Protein AF-0000000069262029 (afdb_homodimer)

pLDDT: mean 80.33, std 26.22, range [22.58, 98.62]

Secondary structure (DSSP, 8-state):
---TTHHHHHHHHHHHHHTTGGGS------------------S-HHHHHHHHHHHHHHHHHHHHHH-TT--EEEEETTEEEEE-HHHHHHH-HHHHHHHHHS--SSS-EEEE--SS-HHHHHHHHHHHHH------GGGHHHHHHHHHHTT-HHHHHHHHHHHHHT--TTTHHHHHHHHHHTTTSHHHHTTHHHHHHHHHH-HHHHHHH-/-----HHHHHHHHHHHHHTTGGGS------------------S-HHHHHHHHHHHHHHHHHHHHHH-TT--EEEEETTEEEEE-HHHHHHH-HHHHHHHHHS--SSS-EEEE--SS-HHHHHHHHHHHHH------GGGHHHHHHHHHHTT-HHHHHHHHHHHHHT--TTTHHHHHHHHHHTTTSHHHHTTHHHHHHHHHH-HHHHHHH-

Organism: Polarella glacialis (NCBI:txid89957)

InterPro domains:
  IPR000210 BTB/POZ domain [PF00651] (62-163)
  IPR000210 BTB/POZ domain [PS50097] (70-137)
  IPR000210 BTB/POZ domain [SM00225] (70-167)
  IPR011333 SKP1/BTB/POZ domain superfamily [G3DSA:3.30.710.10] (39-192)
  IPR011333 SKP1/BTB/POZ domain superfamily [SSF54695] (54-164)

Nearest PDB structures (foldseek):
  3htm-assembly1_B  TM=8.170E-01  e=1.207E-08  Homo sapiens
  4j8z-assembly1_A  TM=8.335E-01  e=1.742E-08  Homo sapiens
  8dwv-assembly1_E  TM=7.548E-01  e=6.804E-08  Homo sapiens
  8vpq-assembly1_B  TM=7.158E-01  e=2.154E-07  Homo sapiens
  9dtq-assembly1_B  TM=6.535E-01  e=4.486E-07  Homo sapiens

Foldseek 3Di:
DPPPPPLLVVLVVVLVVLPPPPPDDPPPPDPDDDDDDPPPDCDPPPVVVVVVLVVLLVVLVCCQPVVPPFQAWEDEPHDIGGHHLVLLLVQFVSSVSVCVRQDDPPHHHYHYDPPDHPQLVSQVRSCSRRVDGDHDLVCLLVNLSVCVSRVRLSSNLVSLVVPQVDDDLVCLQVSLVSLVVSCVRPSSVVCNVVSVVVCVVDVSSVVSND/DDDDPPLLVVLVVVLVVLPPPPPDDPPPPDPDDDDDDPPPDCDPPPVVVVVVLVVLLVVLVCCQPVVPPFQAWEDEPHDIGGHHLVLLVVQFVSSVSVCSRQDPPPHHHYHYDPPDHPQLVSQLRSCSRRVDGDHDLVCLLVNLSVCVSRVRLSSNLVSLVVPQVDDDLVCLQVSLVSLVVSCVRPSSVVCNVVSVVVCVVDVSSVVSND

Solvent-accessible surface area (backbone atoms only — not comparable to full-atom values): 23921 Å² total; per-residue (Å²): 133,88,69,76,72,61,65,66,55,56,60,54,51,60,63,57,61,63,63,68,72,68,70,72,83,76,78,81,76,79,77,76,80,79,83,75,91,58,68,60,78,77,59,66,66,61,64,54,46,52,53,26,38,53,50,51,50,52,40,26,47,44,51,67,71,66,48,58,77,46,57,25,34,39,32,24,85,89,42,77,42,74,33,45,58,44,54,44,30,66,46,12,64,53,49,29,51,53,55,65,69,60,62,56,94,84,62,71,40,74,46,74,53,72,98,59,48,51,69,48,51,48,32,52,55,48,26,46,54,54,53,49,87,59,60,47,76,87,47,41,67,62,38,34,54,49,23,57,72,36,49,23,55,71,52,22,26,52,39,50,51,47,56,58,75,64,63,40,53,90,45,34,37,62,54,49,50,52,49,57,75,42,39,84,39,68,47,37,37,68,46,46,64,57,51,53,49,56,30,69,74,29,70,66,38,39,62,46,48,108,135,87,75,83,73,62,62,68,58,54,58,53,49,57,62,57,59,61,62,70,76,62,72,74,80,74,77,80,73,78,78,78,80,77,81,78,90,59,68,61,78,78,60,66,66,62,65,54,47,51,54,24,38,53,50,52,50,52,41,26,47,45,50,67,71,67,48,60,77,48,56,25,34,40,30,23,86,88,41,80,41,74,33,46,58,44,54,43,31,66,44,12,65,52,50,29,50,53,56,64,63,62,62,56,93,84,63,70,40,75,44,75,54,72,98,59,48,48,69,49,51,48,31,52,55,48,24,48,53,54,53,48,86,60,58,48,76,86,46,40,66,62,36,34,53,48,23,56,71,37,50,24,54,72,54,23,28,52,37,49,52,48,55,59,75,65,63,42,53,90,46,34,36,62,54,49,49,52,48,58,74,42,39,85,39,65,48,38,36,69,46,47,64,57,52,52,51,55,30,70,75,29,71,65,38,38,62,45,47,108

Structure (mmCIF, N/CA/C/O backbone):
data_AF-0000000069262029-model_v1
#
loop_
_entity.id
_entity.type
_entity.pdbx_description
1 polymer 'BTB domain-containing protein'
#
loop_
_atom_site.group_PDB
_atom_site.id
_atom_site.type_symbol
_atom_site.label_atom_id
_atom_site.label_alt_id
_atom_site.label_comp_id
_atom_site.label_asym_id
_atom_site.label_entity_id
_atom_site.label_seq_id
_atom_site.pdbx_PDB_ins_code
_atom_site.Cartn_x
_atom_site.Cartn_y
_atom_site.Cartn_z
_atom_site.occupancy
_atom_site.B_iso_or_equiv
_atom_site.auth_seq_id
_atom_site.auth_comp_id
_atom_site.auth_asym_id
_atom_site.auth_atom_id
_atom_site.pdbx_PDB_model_num
ATOM 1 N N . MET A 1 1 ? 3.691 43.406 17.625 1 25.2 1 MET A N 1
ATOM 2 C CA . MET A 1 1 ? 4.715 43.125 16.625 1 25.2 1 MET A CA 1
ATOM 3 C C . MET A 1 1 ? 4.465 41.781 15.969 1 25.2 1 MET A C 1
ATOM 5 O O . MET A 1 1 ? 4.152 40.781 16.656 1 25.2 1 MET A O 1
ATOM 9 N N . SER A 1 2 ? 3.91 41.844 14.734 1 27.97 2 SER A N 1
ATOM 10 C CA . SER A 1 2 ? 3.256 41 13.75 1 27.97 2 SER A CA 1
ATOM 11 C C . SER A 1 2 ? 4.188 39.875 13.273 1 27.97 2 SER A C 1
ATOM 13 O O . SER A 1 2 ? 5.117 40.125 12.5 1 27.97 2 SER A O 1
ATOM 15 N N . LEU A 1 3 ? 4.637 39.031 14.188 1 32.88 3 LEU A N 1
ATOM 16 C CA . LEU A 1 3 ? 5.664 38 14.039 1 32.88 3 LEU A CA 1
ATOM 17 C C . LEU A 1 3 ? 5.246 36.969 13.016 1 32.88 3 LEU A C 1
ATOM 19 O O . LEU A 1 3 ? 5.945 35.969 12.82 1 32.88 3 LEU A O 1
ATOM 23 N N . PRO A 1 4 ? 3.873 36.875 12.742 1 33.34 4 PRO A N 1
ATOM 24 C CA . PRO A 1 4 ? 3.393 35.562 12.289 1 33.34 4 PRO A CA 1
ATOM 25 C C . PRO A 1 4 ? 3.818 35.25 10.859 1 33.34 4 PRO A C 1
ATOM 27 O O . PRO A 1 4 ? 3.688 34.094 10.414 1 33.34 4 PRO A O 1
ATOM 30 N N . ALA A 1 5 ? 4.047 36.312 10.031 1 38.69 5 ALA A N 1
ATOM 31 C CA . ALA A 1 5 ? 4.082 36.188 8.578 1 38.69 5 ALA A CA 1
ATOM 32 C C . ALA A 1 5 ? 5.375 35.531 8.117 1 38.69 5 ALA A C 1
ATOM 34 O O . ALA A 1 5 ? 5.48 35.094 6.973 1 38.69 5 ALA A O 1
ATOM 35 N N . LEU A 1 6 ? 6.457 35.562 8.891 1 36.16 6 LEU A N 1
ATOM 36 C CA . LEU A 1 6 ? 7.801 35.281 8.391 1 36.16 6 LEU A CA 1
ATOM 37 C C . LEU A 1 6 ? 8.008 33.781 8.172 1 36.16 6 LEU A C 1
ATOM 39 O O . LEU A 1 6 ? 8.828 33.375 7.34 1 36.16 6 LEU A O 1
ATOM 43 N N . THR A 1 7 ? 7.227 33.031 8.984 1 34.47 7 THR A N 1
ATOM 44 C CA . THR A 1 7 ? 7.641 31.625 9.062 1 34.47 7 THR A CA 1
ATOM 45 C C . THR A 1 7 ? 7.238 30.859 7.797 1 34.47 7 THR A C 1
ATOM 47 O O . THR A 1 7 ? 7.961 29.969 7.344 1 34.47 7 THR A O 1
ATOM 50 N N . VAL A 1 8 ? 6.141 31.328 7.164 1 35.16 8 VAL A N 1
ATOM 51 C CA . VAL A 1 8 ? 5.691 30.625 5.965 1 35.16 8 VAL A CA 1
ATOM 52 C C . VAL A 1 8 ? 6.645 30.922 4.809 1 35.16 8 VAL A C 1
ATOM 54 O O . VAL A 1 8 ? 6.82 30.094 3.914 1 35.16 8 VAL A O 1
ATOM 57 N N . ALA A 1 9 ? 7.316 32.094 4.758 1 36.22 9 ALA A N 1
ATOM 58 C CA . ALA A 1 9 ? 8.164 32.5 3.65 1 36.22 9 ALA A CA 1
ATOM 59 C C . ALA A 1 9 ? 9.43 31.656 3.561 1 36.22 9 ALA A C 1
ATOM 61 O O . ALA A 1 9 ? 9.891 31.344 2.463 1 36.22 9 ALA A O 1
ATOM 62 N N . ILE A 1 10 ? 9.93 31.25 4.68 1 33.38 10 ILE A N 1
ATOM 63 C CA . ILE A 1 10 ? 11.203 30.547 4.684 1 33.38 10 ILE A CA 1
ATOM 64 C C . ILE A 1 10 ? 11.016 29.141 4.133 1 33.38 10 ILE A C 1
ATOM 66 O O . ILE A 1 10 ? 11.867 28.625 3.406 1 33.38 10 ILE A O 1
ATOM 70 N N . ALA A 1 11 ? 9.859 28.578 4.371 1 33.56 11 ALA A N 1
ATOM 71 C CA . ALA A 1 11 ? 9.641 27.219 3.881 1 33.56 11 ALA A CA 1
ATOM 72 C C . ALA A 1 11 ? 9.547 27.188 2.359 1 33.56 11 ALA A C 1
ATOM 74 O O . ALA A 1 11 ? 10.047 26.266 1.715 1 33.56 11 ALA A O 1
ATOM 75 N N . ARG A 1 12 ? 9.047 28.234 1.741 1 38.66 12 ARG A N 1
ATOM 76 C CA . ARG A 1 12 ? 8.977 28.344 0.287 1 38.66 12 ARG A CA 1
ATOM 77 C C . ARG A 1 12 ? 10.367 28.422 -0.325 1 38.66 12 ARG A C 1
ATOM 79 O O . ARG A 1 12 ? 10.602 27.922 -1.432 1 38.66 12 ARG A O 1
ATOM 86 N N . ALA A 1 13 ? 11.273 29.031 0.354 1 37.62 13 ALA A N 1
ATOM 87 C CA . ALA A 1 13 ? 12.594 29.281 -0.224 1 37.62 13 ALA A CA 1
ATOM 88 C C . ALA A 1 13 ? 13.367 27.969 -0.391 1 37.62 13 ALA A C 1
ATOM 90 O O . ALA A 1 13 ? 14.07 27.781 -1.392 1 37.62 13 ALA A O 1
ATOM 91 N N . HIS A 1 14 ? 13.227 27.109 0.514 1 35.78 14 HIS A N 1
ATOM 92 C CA . HIS A 1 14 ? 14.031 25.891 0.402 1 35.78 14 HIS A CA 1
ATOM 93 C C . HIS A 1 14 ? 13.508 24.984 -0.712 1 35.78 14 HIS A C 1
ATOM 95 O O . HIS A 1 14 ? 14.297 24.375 -1.444 1 35.78 14 HIS A O 1
ATOM 101 N N . ALA A 1 15 ? 12.195 25 -0.905 1 35.94 15 ALA A N 1
ATOM 102 C CA . ALA A 1 15 ? 11.68 24.219 -2.037 1 35.94 15 ALA A CA 1
ATOM 103 C C . ALA A 1 15 ? 12.164 24.812 -3.361 1 35.94 15 ALA A C 1
ATOM 105 O O . ALA A 1 15 ? 12.484 24.062 -4.293 1 35.94 15 ALA A O 1
ATOM 106 N N . ALA A 1 16 ? 12.336 26.109 -3.479 1 35.84 16 ALA A N 1
ATOM 107 C CA . ALA A 1 16 ? 12.766 26.75 -4.719 1 35.84 16 ALA A CA 1
ATOM 108 C C . ALA A 1 16 ? 14.211 26.406 -5.043 1 35.84 16 ALA A C 1
ATOM 110 O O . ALA A 1 16 ? 14.586 26.297 -6.211 1 35.84 16 ALA A O 1
ATOM 111 N N . ALA A 1 17 ? 15.055 26.281 -4.102 1 33.97 17 ALA A N 1
ATOM 112 C CA . ALA A 1 17 ? 16.469 26.125 -4.395 1 33.97 17 ALA A CA 1
ATOM 113 C C . ALA A 1 17 ? 16.766 24.766 -5.027 1 33.97 17 ALA A C 1
ATOM 115 O O . ALA A 1 17 ? 17.688 24.641 -5.832 1 33.97 17 ALA A O 1
ATOM 116 N N . VAL A 1 18 ? 16 23.812 -4.719 1 30.27 18 VAL A N 1
ATOM 117 C CA . VAL A 1 18 ? 16.359 22.484 -5.227 1 30.27 18 VAL A CA 1
ATOM 118 C C . VAL A 1 18 ? 16 22.391 -6.711 1 30.27 18 VAL A C 1
ATOM 120 O O . VAL A 1 18 ? 16.516 21.531 -7.422 1 30.27 18 VAL A O 1
ATOM 123 N N . ARG A 1 19 ? 15.18 23.391 -7.27 1 33.03 19 ARG A N 1
ATOM 124 C CA . ARG A 1 19 ? 14.781 23.266 -8.672 1 33.03 19 ARG A CA 1
ATOM 125 C C . ARG A 1 19 ? 15.992 23.359 -9.594 1 33.03 19 ARG A C 1
ATOM 127 O O . ARG A 1 19 ? 15.945 22.875 -10.734 1 33.03 19 ARG A O 1
ATOM 134 N N . ARG A 1 20 ? 17.016 24.234 -9.305 1 30.47 20 ARG A N 1
ATOM 135 C CA . ARG A 1 20 ? 17.922 24.594 -10.398 1 30.47 20 ARG A CA 1
ATOM 136 C C . ARG A 1 20 ? 18.719 23.391 -10.883 1 30.47 20 ARG A C 1
ATOM 138 O O . ARG A 1 20 ? 19.125 23.344 -12.047 1 30.47 20 ARG A O 1
ATOM 145 N N . GLU A 1 21 ? 19.25 22.625 -9.953 1 29.17 21 GLU A N 1
ATOM 146 C CA . GLU A 1 21 ? 20.391 21.859 -10.445 1 29.17 21 GLU A CA 1
ATOM 147 C C . GLU A 1 21 ? 19.922 20.641 -11.258 1 29.17 21 GLU A C 1
ATOM 149 O O . GLU A 1 21 ? 20.734 20 -11.93 1 29.17 21 GLU A O 1
ATOM 154 N N . CYS A 1 22 ? 18.703 20.141 -11.055 1 29.89 22 CYS A N 1
ATOM 155 C CA . CYS A 1 22 ? 18.5 18.781 -11.539 1 29.89 22 CYS A CA 1
ATOM 156 C C . CYS A 1 22 ? 18.234 18.781 -13.039 1 29.89 22 CYS A C 1
ATOM 158 O O . CYS A 1 22 ? 17.5 17.922 -13.539 1 29.89 22 CYS A O 1
ATOM 160 N N . GLU A 1 23 ? 18.625 19.812 -13.883 1 26.53 23 GLU A N 1
ATOM 161 C CA . GLU A 1 23 ? 18.203 19.797 -15.281 1 26.53 23 GLU A CA 1
ATOM 162 C C . GLU A 1 23 ? 18.641 18.516 -15.984 1 26.53 23 GLU A C 1
ATOM 164 O O . GLU A 1 23 ? 18.094 18.141 -17.016 1 26.53 23 GLU A O 1
ATOM 169 N N . ALA A 1 24 ? 19.875 18.031 -15.695 1 25.52 24 ALA A N 1
ATOM 170 C CA . ALA A 1 24 ? 20.531 17.438 -16.859 1 25.52 24 ALA A CA 1
ATOM 171 C C . ALA A 1 24 ? 19.938 16.078 -17.172 1 25.52 24 ALA A C 1
ATOM 173 O O . ALA A 1 24 ? 19.672 15.758 -18.344 1 25.52 24 ALA A O 1
ATOM 174 N N . THR A 1 25 ? 20.141 14.891 -16.406 1 25.27 25 THR A N 1
ATOM 175 C CA . THR A 1 25 ? 20.531 13.617 -17.016 1 25.27 25 THR A CA 1
ATOM 176 C C . THR A 1 25 ? 19.312 12.742 -17.266 1 25.27 25 THR A C 1
ATOM 178 O O . THR A 1 25 ? 18.906 11.969 -16.375 1 25.27 25 THR A O 1
ATOM 181 N N . GLN A 1 26 ? 18.094 13.219 -17.531 1 23.92 26 GLN A N 1
ATOM 182 C CA . GLN A 1 26 ? 17 12.258 -17.531 1 23.92 26 GLN A CA 1
ATOM 183 C C . GLN A 1 26 ? 17.078 11.32 -18.719 1 23.92 26 GLN A C 1
ATOM 185 O O . GLN A 1 26 ? 16.953 11.758 -19.875 1 23.92 26 GLN A O 1
ATOM 190 N N . ARG A 1 27 ? 18 10.219 -18.672 1 25.61 27 ARG A N 1
ATOM 191 C CA . ARG A 1 27 ? 18.062 9.242 -19.75 1 25.61 27 ARG A CA 1
ATOM 192 C C . ARG A 1 27 ? 16.688 8.625 -20.016 1 25.61 27 ARG A C 1
ATOM 194 O O . ARG A 1 27 ? 15.914 8.422 -19.078 1 25.61 27 ARG A O 1
ATOM 201 N N . ASN A 1 28 ? 16.125 8.758 -21.188 1 22.81 28 ASN A N 1
ATOM 202 C CA . ASN A 1 28 ? 14.93 8.305 -21.906 1 22.81 28 ASN A CA 1
ATOM 203 C C . ASN A 1 28 ? 14.781 6.789 -21.844 1 22.81 28 ASN A C 1
ATOM 205 O O . ASN A 1 28 ? 15.516 6.066 -22.516 1 22.81 28 ASN A O 1
ATOM 209 N N . SER A 1 29 ? 14.836 6.152 -20.672 1 23.08 29 SER A N 1
ATOM 210 C CA . SER A 1 29 ? 14.703 4.703 -20.797 1 23.08 29 SER A CA 1
ATOM 211 C C . SER A 1 29 ? 13.461 4.328 -21.594 1 23.08 29 SER A C 1
ATOM 213 O O . SER A 1 29 ? 12.438 5.004 -21.516 1 23.08 29 SER A O 1
ATOM 215 N N . SER A 1 30 ? 13.672 3.629 -22.672 1 24.28 30 SER A N 1
ATOM 216 C CA . SER A 1 30 ? 12.82 2.992 -23.672 1 24.28 30 SER A CA 1
ATOM 217 C C . SER A 1 30 ? 11.75 2.125 -23.016 1 24.28 30 SER A C 1
ATOM 219 O O . SER A 1 30 ? 12.055 1.292 -22.156 1 24.28 30 SER A O 1
ATOM 221 N N . ARG A 1 31 ? 10.578 2.633 -22.984 1 27.53 31 ARG A N 1
ATOM 222 C CA . ARG A 1 31 ? 9.352 2.059 -22.453 1 27.53 31 ARG A CA 1
ATOM 223 C C . ARG A 1 31 ? 9.047 0.71 -23.094 1 27.53 31 ARG A C 1
ATOM 225 O O . ARG A 1 31 ? 8.82 0.631 -24.312 1 27.53 31 ARG A O 1
ATOM 232 N N . ALA A 1 32 ? 9.578 -0.363 -22.547 1 30.3 32 ALA A N 1
ATOM 233 C CA . ALA A 1 32 ? 9.18 -1.693 -22.984 1 30.3 32 ALA A CA 1
ATOM 234 C C . ALA A 1 32 ? 7.66 -1.822 -23.047 1 30.3 32 ALA A C 1
ATOM 236 O O . ALA A 1 32 ? 6.953 -1.246 -22.203 1 30.3 32 ALA A O 1
ATOM 237 N N . SER A 1 33 ? 7.012 -2.17 -24.156 1 27.55 33 SER A N 1
ATOM 238 C CA . SER A 1 33 ? 5.664 -2.439 -24.641 1 27.55 33 SER A CA 1
ATOM 239 C C . SER A 1 33 ? 4.973 -3.498 -23.781 1 27.55 33 SER A C 1
ATOM 241 O O . SER A 1 33 ? 5.48 -4.609 -23.625 1 27.55 33 SER A O 1
ATOM 243 N N . PHE A 1 34 ? 4.434 -3.107 -22.703 1 30.12 34 PHE A N 1
ATOM 244 C CA . PHE A 1 34 ? 3.779 -4.066 -21.828 1 30.12 34 PHE A CA 1
ATOM 245 C C . PHE A 1 34 ? 2.674 -4.812 -22.562 1 30.12 34 PHE A C 1
ATOM 247 O O . PHE A 1 34 ? 1.799 -4.191 -23.172 1 30.12 34 PHE A O 1
ATOM 254 N N . PRO A 1 35 ? 2.857 -6.094 -22.688 1 31.98 35 PRO A N 1
ATOM 255 C CA . PRO A 1 35 ? 2.068 -7.078 -23.438 1 31.98 35 PRO A CA 1
ATOM 256 C C . PRO A 1 35 ? 0.593 -7.074 -23.047 1 31.98 35 PRO A C 1
ATOM 258 O O . PRO A 1 35 ? 0.222 -6.473 -22.031 1 31.98 35 PRO A O 1
ATOM 261 N N . ALA A 1 36 ? -0.251 -8.312 -23.453 1 34.38 36 ALA A N 1
ATOM 262 C CA . ALA A 1 36 ? -1.586 -8.734 -23.875 1 34.38 36 ALA A CA 1
ATOM 263 C C . ALA A 1 36 ? -2.523 -8.852 -22.672 1 34.38 36 ALA A C 1
ATOM 265 O O . ALA A 1 36 ? -2.076 -9.086 -21.547 1 34.38 36 ALA A O 1
ATOM 266 N N . PRO A 1 37 ? -3.781 -8.555 -22.828 1 33.09 37 PRO A N 1
ATOM 267 C CA . PRO A 1 37 ? -4.871 -8.492 -21.859 1 33.09 37 PRO A CA 1
ATOM 268 C C . PRO A 1 37 ? -5.105 -9.82 -21.141 1 33.09 37 PRO A C 1
ATOM 270 O O . PRO A 1 37 ? -5.387 -10.836 -21.797 1 33.09 37 PRO A O 1
ATOM 273 N N . ARG A 1 38 ? -4.312 -10.109 -20.156 1 36.22 38 ARG A N 1
ATOM 274 C CA . ARG A 1 38 ? -4.391 -11.336 -19.359 1 36.22 38 ARG A CA 1
ATOM 275 C C . ARG A 1 38 ? -5.766 -11.484 -18.719 1 36.22 38 ARG A C 1
ATOM 277 O O . ARG A 1 38 ? -6.355 -10.508 -18.266 1 36.22 38 ARG A O 1
ATOM 284 N N . VAL A 1 39 ? -6.5 -12.406 -19.109 1 32.66 39 VAL A N 1
ATOM 285 C CA . VAL A 1 39 ? -7.836 -12.805 -18.688 1 32.66 39 VAL A CA 1
ATOM 286 C C . VAL A 1 39 ? -7.832 -13.086 -17.188 1 32.66 39 VAL A C 1
ATOM 288 O O . VAL A 1 39 ? -7.02 -13.875 -16.688 1 32.66 39 VAL A O 1
ATOM 291 N N . TYR A 1 40 ? -7.941 -12.055 -16.422 1 36.59 40 TYR A N 1
ATOM 292 C CA . TYR A 1 40 ? -7.93 -12.039 -14.961 1 36.59 40 TYR A CA 1
ATOM 293 C C . TYR A 1 40 ? -9.164 -12.727 -14.391 1 36.59 40 TYR A C 1
ATOM 295 O O . TYR A 1 40 ? -10.258 -12.617 -14.961 1 36.59 40 TYR A O 1
ATOM 303 N N . VAL A 1 41 ? -9.094 -13.828 -13.961 1 37.31 41 VAL A N 1
ATOM 304 C CA . VAL A 1 41 ? -10.102 -14.672 -13.344 1 37.31 41 VAL A CA 1
ATOM 305 C C . VAL A 1 41 ? -10.859 -13.883 -12.281 1 37.31 41 VAL A C 1
ATOM 307 O O . VAL A 1 41 ? -10.266 -13.07 -11.562 1 37.31 41 VAL A O 1
ATOM 310 N N . ASP A 1 42 ? -12.273 -13.773 -12.336 1 38.25 42 ASP A N 1
ATOM 311 C CA . ASP A 1 42 ? -13.305 -12.898 -11.781 1 38.25 42 ASP A CA 1
ATOM 312 C C . ASP A 1 42 ? -13.664 -13.305 -10.352 1 38.25 42 ASP A C 1
ATOM 314 O O . ASP A 1 42 ? -14.344 -14.312 -10.141 1 38.25 42 ASP A O 1
ATOM 318 N N . GLU A 1 43 ? -13.086 -13.898 -9.414 1 47.38 43 GLU A N 1
ATOM 319 C CA . GLU A 1 43 ? -13.695 -13.836 -8.086 1 47.38 43 GLU A CA 1
ATOM 320 C C . GLU A 1 43 ? -14.445 -12.523 -7.887 1 47.38 43 GLU A C 1
ATOM 322 O O . GLU A 1 43 ? -14.109 -11.508 -8.492 1 47.38 43 GLU A O 1
ATOM 327 N N . PRO A 1 44 ? -15.664 -12.75 -7.141 1 52.66 44 PRO A N 1
ATOM 328 C CA . PRO A 1 44 ? -16.359 -11.461 -7.055 1 52.66 44 PRO A CA 1
ATOM 329 C C . PRO A 1 44 ? -15.422 -10.32 -6.656 1 52.66 44 PRO A C 1
ATOM 331 O O . PRO A 1 44 ? -14.641 -10.453 -5.715 1 52.66 44 PRO A O 1
ATOM 334 N N . ALA A 1 45 ? -15.289 -9.523 -7.559 1 64.69 45 ALA A N 1
ATOM 335 C CA . ALA A 1 45 ? -14.43 -8.352 -7.625 1 64.69 45 ALA A CA 1
ATOM 336 C C . ALA A 1 45 ? -14.383 -7.625 -6.281 1 64.69 45 ALA A C 1
ATOM 338 O O . ALA A 1 45 ? -13.328 -7.145 -5.863 1 64.69 45 ALA A O 1
ATOM 339 N N . SER A 1 46 ? -15.555 -8.031 -5.504 1 71.31 46 SER A N 1
ATOM 340 C CA . SER A 1 46 ? -15.641 -7.234 -4.281 1 71.31 46 SER A CA 1
ATOM 341 C C . SER A 1 46 ? -14.805 -7.848 -3.164 1 71.31 46 SER A C 1
ATOM 343 O O . SER A 1 46 ? -14.102 -7.137 -2.439 1 71.31 46 SER A O 1
ATOM 345 N N . LYS A 1 47 ? -14.977 -9.117 -2.92 1 76.44 47 LYS A N 1
ATOM 346 C CA . LYS A 1 47 ? -14.219 -9.805 -1.877 1 76.44 47 LYS A CA 1
ATOM 347 C C . LYS A 1 47 ? -12.719 -9.742 -2.156 1 76.44 47 LYS A C 1
ATOM 349 O O . LYS A 1 47 ? -11.914 -9.547 -1.242 1 76.44 47 LYS A O 1
ATOM 354 N N . LYS A 1 48 ? -12.398 -9.859 -3.352 1 85.81 48 LYS A N 1
ATOM 355 C CA . LYS A 1 48 ? -11 -9.789 -3.768 1 85.81 48 LYS A CA 1
ATOM 356 C C . LYS A 1 48 ? -10.414 -8.406 -3.5 1 85.81 48 LYS A C 1
ATOM 358 O O . LYS A 1 48 ? -9.281 -8.281 -3.033 1 85.81 48 LYS A O 1
ATOM 363 N N . ARG A 1 49 ? -11.227 -7.484 -3.631 1 88.38 49 ARG A N 1
ATOM 364 C CA . ARG A 1 49 ? -10.781 -6.113 -3.418 1 88.38 49 ARG A CA 1
ATOM 365 C C . ARG A 1 49 ? -10.57 -5.832 -1.934 1 88.38 49 ARG A C 1
ATOM 367 O O . ARG A 1 49 ? -9.633 -5.117 -1.56 1 88.38 49 ARG A O 1
ATOM 374 N N . LYS A 1 50 ? -11.422 -6.43 -1.121 1 90.56 50 LYS A N 1
ATOM 375 C CA . LYS A 1 50 ? -11.289 -6.238 0.321 1 90.56 50 LYS A CA 1
ATOM 376 C C . LYS A 1 50 ? -10.031 -6.914 0.853 1 90.56 50 LYS A C 1
ATOM 378 O O . LYS A 1 50 ? -9.32 -6.344 1.684 1 90.56 50 LYS A O 1
ATOM 383 N N . LYS A 1 51 ? -9.781 -8.062 0.372 1 92.19 51 LYS A N 1
ATOM 384 C CA . LYS A 1 51 ? -8.578 -8.789 0.775 1 92.19 51 LYS A CA 1
ATOM 385 C C . LYS A 1 51 ? -7.316 -8.039 0.346 1 92.19 51 LYS A C 1
ATOM 387 O O . LYS A 1 51 ? -6.359 -7.93 1.115 1 92.19 51 LYS A O 1
ATOM 392 N N . GLN A 1 52 ? -7.398 -7.551 -0.843 1 94.94 52 GLN A N 1
ATOM 393 C CA . GLN A 1 52 ? -6.27 -6.785 -1.369 1 94.94 52 GLN A CA 1
ATOM 394 C C . GLN A 1 52 ? -6.008 -5.539 -0.527 1 94.94 52 GLN A C 1
ATOM 396 O O . GLN A 1 52 ? -4.859 -5.238 -0.197 1 94.94 52 GLN A O 1
ATOM 401 N N . ALA A 1 53 ? -7.066 -4.844 -0.211 1 94.88 53 ALA A N 1
ATOM 402 C CA . ALA A 1 53 ? -6.941 -3.625 0.586 1 94.88 53 ALA A CA 1
ATOM 403 C C . ALA A 1 53 ? -6.324 -3.924 1.949 1 94.88 53 ALA A C 1
ATOM 405 O O . ALA A 1 53 ? -5.445 -3.191 2.412 1 94.88 53 ALA A O 1
ATOM 406 N N . SER A 1 54 ? -6.781 -4.973 2.555 1 95.88 54 SER A N 1
ATOM 407 C CA . SER A 1 54 ? -6.254 -5.367 3.855 1 95.88 54 SER A CA 1
ATOM 408 C C . SER A 1 54 ? -4.777 -5.734 3.766 1 95.88 54 SER A C 1
ATOM 410 O O . SER A 1 54 ? -3.994 -5.402 4.656 1 95.88 54 SER A O 1
ATOM 412 N N . LEU A 1 55 ? -4.43 -6.387 2.742 1 96.75 55 LEU A N 1
ATOM 413 C CA . LEU A 1 55 ? -3.043 -6.793 2.531 1 96.75 55 LEU A CA 1
ATOM 414 C C . LEU A 1 55 ? -2.135 -5.578 2.383 1 96.75 55 LEU A C 1
ATOM 416 O O . LEU A 1 55 ? -1.081 -5.504 3.02 1 96.75 55 LEU A O 1
ATOM 420 N N . LEU A 1 56 ? -2.547 -4.691 1.574 1 97.44 56 LEU A N 1
ATOM 421 C CA . LEU A 1 56 ? -1.742 -3.5 1.331 1 97.44 56 LEU A CA 1
ATOM 422 C C . LEU A 1 56 ? -1.606 -2.666 2.602 1 97.44 56 LEU A C 1
ATOM 424 O O . LEU A 1 56 ? -0.545 -2.096 2.863 1 97.44 56 LEU A O 1
ATOM 428 N N . GLU A 1 57 ? -2.648 -2.572 3.32 1 97.19 57 GLU A N 1
ATOM 429 C CA . GLU A 1 57 ? -2.607 -1.858 4.594 1 97.19 57 GLU A CA 1
ATOM 430 C C . GLU A 1 57 ? -1.604 -2.494 5.551 1 97.19 57 GLU A C 1
ATOM 432 O O . GLU A 1 57 ? -0.818 -1.792 6.191 1 97.19 57 GLU A O 1
ATOM 437 N N . GLU A 1 58 ? -1.671 -3.766 5.605 1 97.12 58 GLU A N 1
ATOM 438 C CA . GLU A 1 58 ? -0.765 -4.5 6.484 1 97.12 58 GLU A CA 1
ATOM 439 C C . GLU A 1 58 ? 0.692 -4.266 6.094 1 97.12 58 GLU A C 1
ATOM 441 O O . GLU A 1 58 ? 1.542 -4.039 6.957 1 97.12 58 GLU A O 1
ATOM 446 N N . ARG A 1 59 ? 0.946 -4.277 4.906 1 96.75 59 ARG A N 1
ATOM 447 C CA . ARG A 1 59 ? 2.309 -4.098 4.422 1 96.75 59 ARG A CA 1
ATOM 448 C C . ARG A 1 59 ? 2.795 -2.674 4.664 1 96.75 59 ARG A C 1
ATOM 450 O O . ARG A 1 59 ? 3.949 -2.463 5.043 1 96.75 59 ARG A O 1
ATOM 457 N N . ALA A 1 60 ? 1.927 -1.774 4.391 1 97.38 60 ALA A N 1
ATOM 458 C CA . ALA A 1 60 ? 2.26 -0.374 4.637 1 97.38 60 ALA A CA 1
ATOM 459 C C . ALA A 1 60 ? 2.615 -0.145 6.102 1 97.38 60 ALA A C 1
ATOM 461 O O . ALA A 1 60 ? 3.6 0.53 6.41 1 97.38 60 ALA A O 1
ATOM 462 N N . GLN A 1 61 ? 1.821 -0.729 6.941 1 96.94 61 GLN A N 1
ATOM 463 C CA . GLN A 1 61 ? 2.078 -0.626 8.375 1 96.94 61 GLN A CA 1
ATOM 464 C C . GLN A 1 61 ? 3.404 -1.283 8.742 1 96.94 61 GLN A C 1
ATOM 466 O O . GLN A 1 61 ? 4.156 -0.757 9.562 1 96.94 61 GLN A O 1
ATOM 471 N N . HIS A 1 62 ? 3.594 -2.352 8.109 1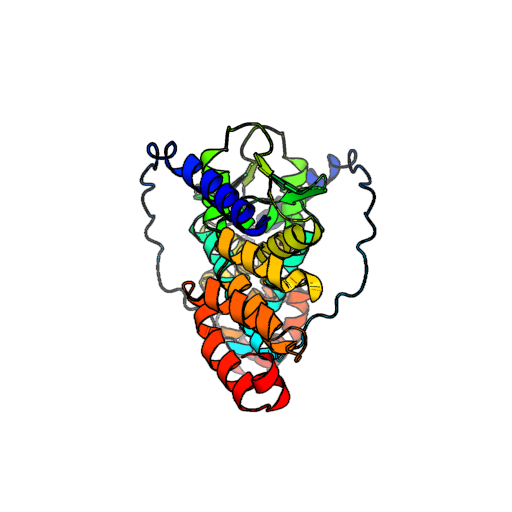 96.75 62 HIS A N 1
ATOM 472 C CA . HIS A 1 62 ? 4.832 -3.078 8.367 1 96.75 62 HIS A CA 1
ATOM 473 C C . HIS A 1 62 ? 6.051 -2.24 7.992 1 96.75 62 HIS A C 1
ATOM 475 O O . HIS A 1 62 ? 7.008 -2.148 8.766 1 96.75 62 HIS A O 1
ATOM 481 N N . LEU A 1 63 ? 6.008 -1.638 6.891 1 97.5 63 LEU A N 1
ATOM 482 C CA . LEU A 1 63 ? 7.113 -0.803 6.438 1 97.5 63 LEU A CA 1
ATOM 483 C C . LEU A 1 63 ? 7.363 0.343 7.41 1 97.5 63 LEU A C 1
ATOM 485 O O . LEU A 1 63 ? 8.516 0.655 7.727 1 97.5 63 LEU A O 1
ATOM 489 N N . TRP A 1 64 ? 6.312 0.938 7.859 1 97.69 64 TRP A N 1
ATOM 490 C CA . TRP A 1 64 ? 6.426 2.084 8.758 1 97.69 64 TRP A CA 1
ATOM 491 C C . TRP A 1 64 ? 6.941 1.656 10.125 1 97.69 64 TRP A C 1
ATOM 493 O O . TRP A 1 64 ? 7.773 2.342 10.719 1 97.69 64 TRP A O 1
ATOM 503 N N . GLU A 1 65 ? 6.508 0.534 10.555 1 97.06 65 GLU A N 1
ATOM 504 C CA . GLU A 1 65 ? 6.793 0.12 11.93 1 97.06 65 GLU A CA 1
ATOM 505 C C . GLU A 1 65 ? 8.156 -0.557 12.023 1 97.06 65 GLU A C 1
ATOM 507 O O . GLU A 1 65 ? 8.922 -0.289 12.953 1 97.06 65 GLU A O 1
ATOM 512 N N . LYS A 1 66 ? 8.461 -1.403 11.047 1 95.62 66 LYS A N 1
ATOM 513 C CA . LYS A 1 66 ? 9.672 -2.211 11.156 1 95.62 66 LYS A CA 1
ATOM 514 C C . LYS A 1 66 ? 10.875 -1.466 10.594 1 95.62 66 LYS A C 1
ATOM 516 O O . LYS A 1 66 ? 12.008 -1.689 11.039 1 95.62 66 LYS A O 1
ATOM 521 N N . ARG A 1 67 ? 10.664 -0.592 9.625 1 95.5 67 ARG A N 1
ATOM 522 C CA . ARG A 1 67 ? 11.695 0.276 9.07 1 95.5 67 ARG A CA 1
ATOM 523 C C . ARG A 1 67 ? 12.867 -0.541 8.539 1 95.5 67 ARG A C 1
ATOM 525 O O . ARG A 1 67 ? 14.023 -0.185 8.758 1 95.5 67 ARG A O 1
ATOM 532 N N . GLU A 1 68 ? 12.562 -1.692 7.988 1 94.25 68 GLU A N 1
ATOM 533 C CA . GLU A 1 68 ? 13.617 -2.508 7.387 1 94.25 68 GLU A CA 1
ATOM 534 C C . GLU A 1 68 ? 14.047 -1.945 6.031 1 94.25 68 GLU A C 1
ATOM 536 O O . GLU A 1 68 ? 13.203 -1.506 5.242 1 94.25 68 GLU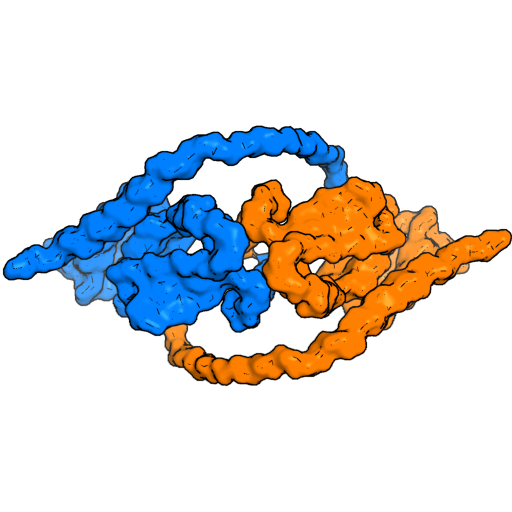 A O 1
ATOM 541 N N . PHE A 1 69 ? 15.383 -1.817 5.836 1 93.25 69 PHE A N 1
ATOM 542 C CA . PHE A 1 69 ? 16 -1.438 4.57 1 93.25 69 PHE A CA 1
ATOM 543 C C . PHE A 1 69 ? 15.695 0.018 4.238 1 93.25 69 PHE A C 1
ATOM 545 O O . PHE A 1 69 ? 15.461 0.36 3.076 1 93.25 69 PHE A O 1
ATOM 552 N N . THR A 1 70 ? 15.562 0.849 5.238 1 95.38 70 THR A N 1
ATOM 553 C CA . THR A 1 70 ? 15.43 2.281 5 1 95.38 70 THR A CA 1
ATOM 554 C C . THR A 1 70 ? 16.688 2.842 4.352 1 95.38 70 THR A C 1
ATOM 556 O O . THR A 1 70 ? 17.781 2.301 4.539 1 95.38 70 THR A O 1
ATOM 559 N N . ASP A 1 71 ? 16.5 3.916 3.609 1 92.31 71 ASP A N 1
ATOM 560 C CA . ASP A 1 71 ? 17.641 4.445 2.873 1 92.31 71 ASP A CA 1
ATOM 561 C C . ASP A 1 71 ? 17.734 5.961 3.031 1 92.31 71 ASP A C 1
ATOM 563 O O . ASP A 1 71 ? 18.5 6.617 2.312 1 92.31 71 ASP A O 1
ATOM 567 N N . ALA A 1 72 ? 17.016 6.562 3.924 1 94.56 72 ALA A N 1
ATOM 568 C CA . ALA A 1 72 ? 17.078 7.984 4.254 1 94.56 72 ALA A CA 1
ATOM 569 C C . ALA A 1 72 ? 16.609 8.234 5.684 1 94.56 72 ALA A C 1
ATOM 571 O O . ALA A 1 72 ? 16.031 7.355 6.32 1 94.56 72 ALA A O 1
ATOM 572 N N . THR A 1 73 ? 16.922 9.391 6.16 1 96.06 73 THR A N 1
ATOM 573 C CA . THR A 1 73 ? 16.469 9.836 7.477 1 96.06 73 THR A CA 1
ATOM 574 C C . THR A 1 73 ? 15.875 11.234 7.402 1 96.06 73 THR A C 1
ATOM 576 O O . THR A 1 73 ? 16.484 12.141 6.832 1 96.06 73 THR A O 1
ATOM 579 N N . VAL A 1 74 ? 14.695 11.367 7.957 1 96.81 74 VAL A N 1
ATOM 580 C CA . VAL A 1 74 ? 14.07 12.68 8.086 1 96.81 74 VAL A CA 1
ATOM 581 C C . VAL A 1 74 ? 14.195 13.164 9.531 1 96.81 74 VAL A C 1
ATOM 583 O O . VAL A 1 74 ? 13.961 12.406 10.469 1 96.81 74 VAL A O 1
ATOM 586 N N . THR A 1 75 ? 14.586 14.398 9.625 1 97.19 75 THR A N 1
ATOM 587 C CA . THR A 1 75 ? 14.75 14.945 10.969 1 97.19 75 THR A CA 1
ATOM 588 C C . THR A 1 75 ? 13.836 16.141 11.188 1 97.19 75 THR A C 1
ATOM 590 O O . THR A 1 75 ? 13.445 16.812 10.227 1 97.19 75 THR A O 1
ATOM 593 N N . CYS A 1 76 ? 13.406 16.328 12.438 1 97.25 76 CYS A N 1
ATOM 594 C CA . CYS A 1 76 ? 12.617 17.469 12.859 1 97.25 76 CYS A CA 1
ATOM 595 C C . CYS A 1 76 ? 12.852 17.797 14.328 1 97.25 76 CYS A C 1
ATOM 597 O O . CYS A 1 76 ? 12.539 16.984 15.203 1 97.25 76 CYS A O 1
ATOM 599 N N . GLU A 1 77 ? 13.312 18.953 14.656 1 96 77 GLU A N 1
ATOM 600 C CA . GLU A 1 77 ? 13.562 19.438 16.016 1 96 77 GLU A CA 1
ATOM 601 C C . GLU A 1 77 ? 14.227 18.375 16.875 1 96 77 GLU A C 1
ATOM 603 O O . GLU A 1 77 ? 13.742 18.062 17.969 1 96 77 GLU A O 1
ATOM 608 N N . GLY A 1 78 ? 15.219 17.75 16.422 1 94.06 78 GLY A N 1
ATOM 609 C CA . GLY A 1 78 ? 16.016 16.812 17.188 1 94.06 78 GLY A CA 1
ATOM 610 C C . GLY A 1 78 ? 15.555 15.375 17.047 1 94.06 78 GLY A C 1
ATOM 611 O O . GLY A 1 78 ? 16.25 14.445 17.453 1 94.06 78 GLY A O 1
ATOM 612 N N . SER A 1 79 ? 14.383 15.18 16.516 1 97 79 SER A N 1
ATOM 613 C CA . SER A 1 79 ? 13.891 13.828 16.281 1 97 79 SER A CA 1
ATOM 614 C C . SER A 1 79 ? 14.336 13.32 14.906 1 97 79 SER A C 1
ATOM 616 O O . SER A 1 79 ? 14.5 14.109 13.969 1 97 79 SER A O 1
ATOM 618 N N . SER A 1 80 ? 14.547 12 14.906 1 97 80 SER A N 1
ATOM 619 C CA . SER A 1 80 ? 14.977 11.375 13.656 1 97 80 SER A CA 1
ATOM 620 C C . SER A 1 80 ? 14.039 10.242 13.258 1 97 80 SER A C 1
ATOM 622 O O . SER A 1 80 ? 13.609 9.453 14.102 1 97 80 SER A O 1
ATOM 624 N N . PHE A 1 81 ? 13.719 10.18 11.914 1 97.62 81 PHE A N 1
ATOM 625 C CA . PHE A 1 81 ? 12.812 9.172 11.375 1 97.62 81 PHE A CA 1
ATOM 626 C C . PHE A 1 81 ? 13.453 8.461 10.18 1 97.62 81 PHE A C 1
ATOM 628 O O . PHE A 1 81 ? 13.531 9.023 9.086 1 97.62 81 PHE A O 1
ATOM 635 N N . PRO A 1 82 ? 13.961 7.23 10.406 1 97.38 82 PRO A N 1
ATOM 636 C CA . PRO A 1 82 ? 14.367 6.473 9.227 1 97.38 82 PRO A CA 1
ATOM 637 C C . PRO A 1 82 ? 13.203 6.227 8.258 1 97.38 82 PRO A C 1
ATOM 639 O O . PRO A 1 82 ? 12.102 5.883 8.688 1 97.38 82 PRO A O 1
ATOM 642 N N . VAL A 1 83 ? 13.453 6.477 6.953 1 97.44 83 VAL A N 1
ATOM 643 C CA . VAL A 1 83 ? 12.352 6.383 6 1 97.44 83 VAL A CA 1
ATOM 644 C C . VAL A 1 83 ? 12.844 5.727 4.707 1 97.44 83 VAL A C 1
ATOM 646 O O . VAL A 1 83 ? 14.047 5.543 4.516 1 97.44 83 VAL A O 1
ATOM 649 N N . HIS A 1 84 ? 11.93 5.289 3.936 1 96.81 84 HIS A N 1
ATOM 650 C CA . HIS A 1 84 ? 12.188 4.809 2.584 1 96.81 84 HIS A CA 1
ATOM 651 C C . HIS A 1 84 ? 11.938 5.902 1.553 1 96.81 84 HIS A C 1
ATOM 653 O O . HIS A 1 84 ? 10.812 6.395 1.42 1 96.81 84 HIS A O 1
ATOM 659 N N . ARG A 1 85 ? 12.914 6.258 0.812 1 96.31 85 ARG A N 1
ATOM 660 C CA . ARG A 1 85 ? 12.789 7.332 -0.172 1 96.31 85 ARG A CA 1
ATOM 661 C C . ARG A 1 85 ? 11.688 7.023 -1.178 1 96.31 85 ARG A C 1
ATOM 663 O O . ARG A 1 85 ? 10.898 7.906 -1.527 1 96.31 85 ARG A O 1
ATOM 670 N N . ALA A 1 86 ? 11.664 5.789 -1.602 1 96.19 86 ALA A N 1
ATOM 671 C CA . ALA A 1 86 ? 10.703 5.398 -2.631 1 96.19 86 ALA A CA 1
ATOM 672 C C . ALA A 1 86 ? 9.266 5.645 -2.168 1 96.19 86 ALA A C 1
ATOM 674 O O . ALA A 1 86 ? 8.438 6.133 -2.936 1 96.19 86 ALA A O 1
ATOM 675 N N . VAL A 1 87 ? 8.992 5.309 -0.93 1 97.69 87 VAL A N 1
ATOM 676 C CA . VAL A 1 87 ? 7.645 5.453 -0.384 1 97.69 87 VAL A CA 1
ATOM 677 C C . VAL A 1 87 ? 7.285 6.934 -0.291 1 97.69 87 VAL A C 1
ATOM 679 O O . VAL A 1 87 ? 6.227 7.352 -0.761 1 97.69 87 VAL A O 1
ATOM 682 N N . LEU A 1 88 ? 8.18 7.742 0.241 1 97.56 88 LEU A N 1
ATOM 683 C CA . LEU A 1 88 ? 7.895 9.164 0.412 1 97.56 88 LEU A CA 1
ATOM 684 C C . LEU A 1 88 ? 7.812 9.867 -0.939 1 97.56 88 LEU A C 1
ATOM 686 O O . LEU A 1 88 ? 6.98 10.75 -1.133 1 97.56 88 LEU A O 1
ATOM 690 N N . ALA A 1 89 ? 8.656 9.438 -1.853 1 96.06 89 ALA A N 1
ATOM 691 C CA . ALA A 1 89 ? 8.672 10.023 -3.189 1 96.06 89 ALA A CA 1
ATOM 692 C C . ALA A 1 89 ? 7.363 9.742 -3.924 1 96.06 89 ALA A C 1
ATOM 694 O O . ALA A 1 89 ? 6.895 10.57 -4.711 1 96.06 89 ALA A O 1
ATOM 695 N N . SER A 1 90 ? 6.785 8.609 -3.664 1 96.62 90 SER A N 1
ATOM 696 C CA . SER A 1 90 ? 5.539 8.258 -4.328 1 96.62 90 SER A CA 1
ATOM 697 C C . SER A 1 90 ? 4.363 9.039 -3.758 1 96.62 90 SER A C 1
ATOM 699 O O . SER A 1 90 ? 3.309 9.141 -4.391 1 96.62 90 SER A O 1
ATOM 701 N N . ALA A 1 91 ? 4.516 9.672 -2.648 1 97.44 91 ALA A N 1
ATOM 702 C CA . ALA A 1 91 ? 3.406 10.312 -1.949 1 97.44 91 ALA A CA 1
ATOM 703 C C . ALA A 1 91 ? 3.512 11.828 -2.031 1 97.44 91 ALA A C 1
ATOM 705 O O . ALA A 1 91 ? 2.508 12.539 -1.914 1 97.44 91 ALA A O 1
ATOM 706 N N . SER A 1 92 ? 4.699 12.336 -2.203 1 97.38 92 SER A N 1
ATOM 707 C CA . SER A 1 92 ? 4.945 13.773 -2.152 1 97.38 92 SER A CA 1
ATOM 708 C C . SER A 1 92 ? 5.906 14.211 -3.252 1 97.38 92 SER A C 1
ATOM 710 O O . SER A 1 92 ? 7.094 13.875 -3.215 1 97.38 92 SER A O 1
ATOM 712 N N . PRO A 1 93 ? 5.438 15.016 -4.176 1 96.44 93 PRO A N 1
ATOM 713 C CA . PRO A 1 93 ? 6.328 15.555 -5.207 1 96.44 93 PRO A CA 1
ATOM 714 C C . PRO A 1 93 ? 7.496 16.344 -4.621 1 96.44 93 PRO A C 1
ATOM 716 O O . PRO A 1 93 ? 8.602 16.312 -5.176 1 96.44 93 PRO A O 1
ATOM 719 N N . VAL A 1 94 ? 7.27 17 -3.586 1 96.12 94 VAL A N 1
ATOM 720 C CA . VAL A 1 94 ? 8.305 17.797 -2.936 1 96.12 94 VAL A CA 1
ATOM 721 C C . VAL A 1 94 ? 9.406 16.875 -2.41 1 96.12 94 VAL A C 1
ATOM 723 O O . VAL A 1 94 ? 10.594 17.125 -2.635 1 96.12 94 VAL A O 1
ATOM 726 N N . LEU A 1 95 ? 9 15.844 -1.737 1 95.62 95 LEU A N 1
ATOM 727 C CA . LEU A 1 95 ? 9.992 14.914 -1.21 1 95.62 95 LEU A CA 1
ATOM 728 C C . LEU A 1 95 ? 10.648 14.125 -2.338 1 95.62 95 LEU A C 1
ATOM 730 O O . LEU A 1 95 ? 11.828 13.773 -2.248 1 95.62 95 LEU A O 1
ATOM 734 N N . GLN A 1 96 ? 9.867 13.82 -3.373 1 95.06 96 GLN A N 1
ATOM 735 C CA . GLN A 1 96 ? 10.445 13.172 -4.547 1 95.06 96 GLN A CA 1
ATOM 736 C C . GLN A 1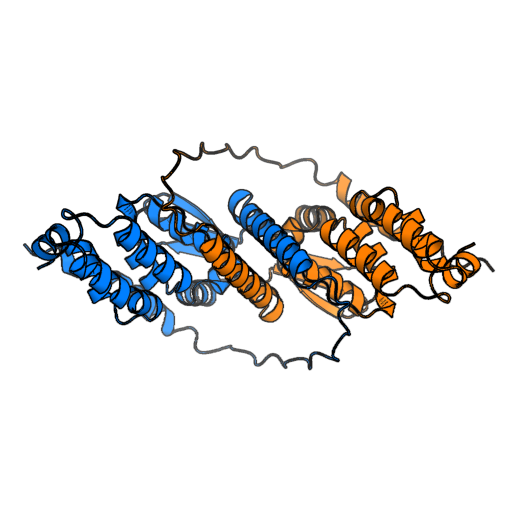 96 ? 11.609 13.992 -5.105 1 95.06 96 GLN A C 1
ATOM 738 O O . GLN A 1 96 ? 12.688 13.453 -5.363 1 95.06 96 GLN A O 1
ATOM 743 N N . ARG A 1 97 ? 11.383 15.234 -5.262 1 94.12 97 ARG A N 1
ATOM 744 C CA . ARG A 1 97 ? 12.422 16.125 -5.785 1 94.12 97 ARG A CA 1
ATOM 745 C C . ARG A 1 97 ? 13.586 16.234 -4.812 1 94.12 97 ARG A C 1
ATOM 747 O O . ARG A 1 97 ? 14.75 16.219 -5.23 1 94.12 97 ARG A O 1
ATOM 754 N N . ALA A 1 98 ? 13.273 16.312 -3.572 1 91.81 98 ALA A N 1
ATOM 755 C CA . ALA A 1 98 ? 14.305 16.469 -2.551 1 91.81 98 ALA A CA 1
ATOM 756 C C . ALA A 1 98 ? 15.25 15.266 -2.553 1 91.81 98 ALA A C 1
ATOM 758 O O . ALA A 1 98 ? 16.469 15.43 -2.438 1 91.81 98 ALA A O 1
ATOM 759 N N . PHE A 1 99 ? 14.695 14.117 -2.697 1 91.62 99 PHE A N 1
ATOM 760 C CA . PHE A 1 99 ? 15.508 12.914 -2.625 1 91.62 99 PHE A CA 1
ATOM 761 C C . PHE A 1 99 ? 16.203 12.641 -3.959 1 91.62 99 PHE A C 1
ATOM 763 O O . PHE A 1 99 ? 17.203 11.938 -4.012 1 91.62 99 PHE A O 1
ATOM 770 N N . ALA A 1 100 ? 15.578 13.062 -5 1 87 100 ALA A N 1
ATOM 771 C CA . ALA A 1 100 ? 16.172 12.867 -6.316 1 87 100 ALA A CA 1
ATOM 772 C C . ALA A 1 100 ? 17.406 13.75 -6.492 1 87 100 ALA A C 1
ATOM 774 O O . ALA A 1 100 ? 18.375 13.344 -7.129 1 87 100 ALA A O 1
ATOM 775 N N . CYS A 1 101 ? 17.469 14.953 -6.012 1 77.38 101 CYS A N 1
ATOM 776 C CA . CYS A 1 101 ? 18.562 15.914 -6.164 1 77.38 101 CYS A CA 1
ATOM 777 C C . CYS A 1 101 ? 19.688 15.617 -5.188 1 77.38 101 CYS A C 1
ATOM 779 O O . CYS A 1 101 ? 20.859 15.891 -5.48 1 77.38 101 CYS A O 1
ATOM 781 N N . GLY A 1 102 ? 19.469 15.242 -3.938 1 61.53 102 GLY A N 1
ATOM 782 C CA . GLY A 1 102 ? 20.453 15.07 -2.881 1 61.53 102 GLY A CA 1
ATOM 783 C C . GLY A 1 102 ? 21.219 13.766 -2.979 1 61.53 102 GLY A C 1
ATOM 784 O O . GLY A 1 102 ? 22 13.43 -2.09 1 61.53 102 GLY A O 1
ATOM 785 N N . MET A 1 103 ? 20.906 12.75 -3.928 1 55.03 103 MET A N 1
ATOM 786 C CA . MET A 1 103 ? 21.391 11.375 -3.877 1 55.03 103 MET A CA 1
ATOM 787 C C . MET A 1 103 ? 22.859 11.297 -4.301 1 55.03 103 MET A C 1
ATOM 789 O O . MET A 1 103 ? 23.156 11.391 -5.492 1 55.03 103 MET A O 1
ATOM 793 N N . SER A 1 104 ? 23.609 12.008 -3.484 1 48 104 SER A N 1
ATOM 794 C CA . SER A 1 104 ? 24.922 11.391 -3.705 1 48 104 SER A CA 1
ATOM 795 C C . SER A 1 104 ? 24.906 9.906 -3.344 1 48 104 SER A C 1
ATOM 797 O O . SER A 1 104 ? 24.141 9.484 -2.475 1 48 104 SER A O 1
ATOM 799 N N . GLU A 1 105 ? 25.484 8.953 -4.18 1 46.69 105 GLU A N 1
ATOM 800 C CA . GLU A 1 105 ? 25.562 7.5 -4.227 1 46.69 105 GLU A CA 1
ATOM 801 C C . GLU A 1 105 ? 25.578 6.902 -2.822 1 46.69 105 GLU A C 1
ATOM 803 O O . GLU A 1 105 ? 25.062 5.812 -2.598 1 46.69 105 GLU A O 1
ATOM 808 N N . ALA A 1 106 ? 26.516 7.371 -1.955 1 45.16 106 ALA A N 1
ATOM 809 C CA . ALA A 1 106 ? 27 6.59 -0.819 1 45.16 106 ALA A CA 1
ATOM 810 C C . ALA A 1 106 ? 26.078 6.75 0.386 1 45.16 106 ALA A C 1
ATOM 812 O O . ALA A 1 106 ? 25.891 5.812 1.168 1 45.16 106 ALA A O 1
ATOM 813 N N . ALA A 1 107 ? 25.75 8.086 0.963 1 51.03 107 ALA A N 1
ATOM 814 C CA . ALA A 1 107 ? 25.359 8.336 2.35 1 51.03 107 ALA A CA 1
ATOM 815 C C . ALA A 1 107 ? 23.844 8.43 2.484 1 51.03 107 ALA A C 1
ATOM 817 O O . ALA A 1 107 ? 23.156 8.781 1.53 1 51.03 107 ALA A O 1
ATOM 818 N N . SER A 1 108 ? 23.359 7.66 3.467 1 62.28 108 SER A N 1
ATOM 819 C CA . SER A 1 108 ? 21.969 7.82 3.916 1 62.28 108 SER A CA 1
ATOM 820 C C . SER A 1 108 ? 21.516 9.266 3.781 1 62.28 108 SER A C 1
ATOM 822 O O . SER A 1 108 ? 22.141 10.18 4.32 1 62.28 108 SER A O 1
ATOM 824 N N . ALA A 1 109 ? 20.578 9.531 2.777 1 78.75 109 ALA A N 1
ATOM 825 C CA . ALA A 1 109 ? 20.031 10.859 2.535 1 78.75 109 ALA A CA 1
ATOM 826 C C . ALA A 1 109 ? 19.344 11.406 3.787 1 78.75 109 ALA A C 1
ATOM 828 O O . ALA A 1 109 ? 18.703 10.656 4.523 1 78.75 109 ALA A O 1
ATOM 829 N N . LYS A 1 110 ? 19.828 12.578 4.109 1 88.31 110 LYS A N 1
ATOM 830 C CA . LYS A 1 110 ? 19.188 13.258 5.227 1 88.31 110 LYS A CA 1
ATOM 831 C C . LYS A 1 110 ? 18.328 14.422 4.738 1 88.31 110 LYS A C 1
ATOM 833 O O . LYS A 1 110 ? 18.719 15.156 3.83 1 88.31 110 LYS A O 1
ATOM 838 N N . TYR A 1 111 ? 17.156 14.516 5.258 1 93.5 111 TYR A N 1
ATOM 839 C CA . TYR A 1 111 ? 16.234 15.602 4.953 1 93.5 111 TYR A CA 1
ATOM 840 C C . TYR A 1 111 ? 15.633 16.188 6.227 1 93.5 111 TYR A C 1
ATOM 842 O O . TYR A 1 111 ? 15.07 15.461 7.047 1 93.5 111 TYR A O 1
ATOM 850 N N . ALA A 1 112 ? 15.695 17.469 6.352 1 95.12 112 ALA A N 1
ATOM 851 C CA . ALA A 1 112 ? 15.195 18.109 7.566 1 95.12 112 ALA A CA 1
ATOM 852 C C . ALA A 1 112 ? 13.883 18.844 7.305 1 95.12 112 ALA A C 1
ATOM 854 O O . ALA A 1 112 ? 13.789 19.656 6.383 1 95.12 112 ALA A O 1
ATOM 855 N N . ILE A 1 113 ? 12.891 18.453 8.055 1 95.81 113 ILE A N 1
ATOM 856 C CA . ILE A 1 113 ? 11.664 19.25 8.102 1 95.81 113 ILE A CA 1
ATOM 857 C C . ILE A 1 113 ? 11.828 20.406 9.086 1 95.81 113 ILE A C 1
ATOM 859 O O . ILE A 1 113 ? 12.031 20.188 10.281 1 95.81 113 ILE A O 1
ATOM 863 N N . ARG A 1 114 ? 11.648 21.531 8.477 1 92.62 114 ARG A N 1
ATOM 864 C CA . ARG A 1 114 ? 11.867 22.719 9.289 1 92.62 114 ARG A CA 1
ATOM 865 C C . ARG A 1 114 ? 10.547 23.406 9.641 1 92.62 114 ARG A C 1
ATOM 867 O O . ARG A 1 114 ? 9.539 23.188 8.961 1 92.62 114 ARG A O 1
ATOM 874 N N . ASP A 1 115 ? 10.523 24.141 10.719 1 87.06 115 ASP A N 1
ATOM 875 C CA . ASP A 1 115 ? 9.398 24.984 11.141 1 87.06 115 ASP A CA 1
ATOM 876 C C . ASP A 1 115 ? 8.172 24.125 11.453 1 87.06 115 ASP A C 1
ATOM 878 O O . ASP A 1 115 ? 7.051 24.469 11.062 1 87.06 115 ASP A O 1
ATOM 882 N N . SER A 1 116 ? 8.422 23 11.852 1 94.62 116 SER A N 1
ATOM 883 C CA . SER A 1 116 ? 7.375 22.109 12.359 1 94.62 116 SER A CA 1
ATOM 884 C C . SER A 1 116 ? 7.828 21.391 13.633 1 94.62 116 SER A C 1
ATOM 886 O O . SER A 1 116 ? 8.883 21.719 14.188 1 94.62 116 SER A O 1
ATOM 888 N N . ASN A 1 117 ? 6.965 20.672 14.203 1 96.19 117 ASN A N 1
ATOM 889 C CA . ASN A 1 117 ? 7.305 19.875 15.383 1 96.19 117 ASN A CA 1
ATOM 890 C C . ASN A 1 117 ? 7.309 18.375 15.062 1 96.19 117 ASN A C 1
ATOM 892 O O . ASN A 1 117 ? 6.766 17.953 14.039 1 96.19 117 ASN A O 1
ATOM 896 N N . PRO A 1 118 ? 7.895 17.609 15.945 1 97.25 118 PRO A N 1
ATOM 897 C CA . PRO A 1 118 ? 8.07 16.188 15.672 1 97.25 118 PRO A CA 1
ATOM 898 C C . PRO A 1 118 ? 6.742 15.438 15.547 1 97.25 118 PRO A C 1
ATOM 900 O O . PRO A 1 118 ? 6.633 14.477 14.781 1 97.25 118 PRO A O 1
ATOM 903 N N . VAL A 1 119 ? 5.801 15.883 16.266 1 97.25 119 VAL A N 1
ATOM 904 C CA . VAL A 1 119 ? 4.504 15.211 16.266 1 97.25 119 VAL A CA 1
ATOM 905 C C . VAL A 1 119 ? 3.854 15.352 14.883 1 97.25 119 VAL A C 1
ATOM 907 O O . VAL A 1 119 ? 3.418 14.359 14.289 1 97.25 119 VAL A O 1
ATOM 910 N N . ASN A 1 120 ? 3.85 16.516 14.32 1 98 120 ASN A N 1
ATOM 911 C CA . ASN A 1 120 ? 3.254 16.75 13.008 1 98 120 ASN A CA 1
ATOM 912 C C . ASN A 1 120 ? 4.109 16.172 11.883 1 98 120 ASN A C 1
ATOM 914 O O . ASN A 1 120 ? 3.58 15.68 10.891 1 98 120 ASN A O 1
ATOM 918 N N . ALA A 1 121 ? 5.402 16.266 12.109 1 98.25 121 ALA A N 1
ATOM 919 C CA . ALA A 1 121 ? 6.281 15.641 11.133 1 98.25 121 ALA A CA 1
ATOM 920 C C . ALA A 1 121 ? 6.023 14.141 11.039 1 98.25 121 ALA A C 1
ATOM 922 O O . ALA A 1 121 ? 5.914 13.586 9.938 1 98.25 121 ALA A O 1
ATOM 923 N N . GLU A 1 122 ? 5.914 13.555 12.172 1 98.06 122 GLU A N 1
ATOM 924 C CA . GLU A 1 122 ? 5.641 12.125 12.203 1 98.06 122 GLU A CA 1
ATOM 925 C C . GLU A 1 122 ? 4.285 11.805 11.578 1 98.06 122 GLU A C 1
ATOM 927 O O . GLU A 1 122 ? 4.141 10.812 10.867 1 98.06 122 GLU A O 1
ATOM 932 N N . ALA A 1 123 ? 3.289 12.617 11.852 1 98.25 123 ALA A N 1
ATOM 933 C CA . ALA A 1 123 ? 1.959 12.422 11.281 1 98.25 123 ALA A CA 1
ATOM 934 C C . ALA A 1 123 ? 1.999 12.492 9.758 1 98.25 123 ALA A C 1
ATOM 936 O O . ALA A 1 123 ? 1.357 11.695 9.07 1 98.25 123 ALA A O 1
ATOM 937 N N . LEU A 1 124 ? 2.752 13.445 9.273 1 98.56 124 LEU A N 1
ATOM 938 C CA . LEU A 1 124 ? 2.912 13.586 7.832 1 98.56 124 LEU A CA 1
ATOM 939 C C . LEU A 1 124 ? 3.561 12.336 7.234 1 98.56 124 LEU A C 1
ATOM 941 O O . LEU A 1 124 ? 3.041 11.766 6.273 1 98.56 124 LEU A O 1
ATOM 945 N N . LEU A 1 125 ? 4.641 11.914 7.832 1 98.56 125 LEU A N 1
ATOM 946 C CA . LEU A 1 125 ? 5.387 10.766 7.324 1 98.56 125 LEU A CA 1
ATOM 947 C C . LEU A 1 125 ? 4.555 9.492 7.41 1 98.56 125 LEU A C 1
ATOM 949 O O . LEU A 1 125 ? 4.508 8.711 6.453 1 98.56 125 LEU A O 1
ATOM 953 N N . ARG A 1 126 ? 3.93 9.336 8.531 1 98.5 126 ARG A N 1
ATOM 954 C CA . ARG A 1 126 ? 3.09 8.156 8.711 1 98.5 126 ARG A CA 1
ATOM 955 C C . ARG A 1 126 ? 1.982 8.102 7.664 1 98.5 126 ARG A C 1
ATOM 957 O O . ARG A 1 126 ? 1.689 7.039 7.113 1 98.5 126 ARG A O 1
ATOM 964 N N . PHE A 1 127 ? 1.396 9.211 7.379 1 98.62 127 PHE A N 1
ATOM 965 C CA . PHE A 1 127 ? 0.335 9.258 6.379 1 98.62 127 PHE A CA 1
ATOM 966 C C . PHE A 1 127 ? 0.873 8.883 5.004 1 98.62 127 PHE A C 1
ATOM 968 O O . PHE A 1 127 ? 0.187 8.219 4.223 1 98.62 127 PHE A O 1
ATOM 975 N N . CYS A 1 128 ? 2.035 9.289 4.727 1 98.5 128 CYS A N 1
ATOM 976 C CA . CYS A 1 128 ? 2.645 8.945 3.445 1 98.5 128 CYS A CA 1
ATOM 977 C C . CYS A 1 128 ? 2.795 7.441 3.293 1 98.5 128 CYS A C 1
ATOM 979 O O . CYS A 1 128 ? 2.74 6.914 2.18 1 98.5 128 CYS A O 1
ATOM 981 N N . TYR A 1 129 ? 2.93 6.738 4.363 1 98.12 129 TYR A N 1
ATOM 982 C CA . TYR A 1 129 ? 3.047 5.285 4.328 1 98.12 129 TYR A CA 1
ATOM 983 C C . TYR A 1 129 ? 1.673 4.625 4.309 1 98.12 129 TYR A C 1
ATOM 985 O O . TYR A 1 129 ? 1.396 3.777 3.457 1 98.12 129 TYR A O 1
ATOM 993 N N . THR A 1 130 ? 0.792 5.062 5.211 1 97.81 130 THR A N 1
ATOM 994 C CA . THR A 1 130 ? -0.363 4.242 5.555 1 97.81 130 THR A CA 1
ATOM 995 C C . THR A 1 130 ? -1.639 4.82 4.953 1 97.81 130 THR A C 1
ATOM 997 O O . THR A 1 130 ? -2.666 4.141 4.887 1 97.81 130 THR A O 1
ATOM 1000 N N . GLY A 1 131 ? -1.591 6.078 4.645 1 97.56 131 GLY A N 1
ATOM 1001 C CA . GLY A 1 131 ? -2.789 6.727 4.137 1 97.56 131 GLY A CA 1
ATOM 1002 C C . GLY A 1 131 ? -3.82 7.004 5.215 1 97.56 131 GLY A C 1
ATOM 1003 O O . GLY A 1 131 ? -4.965 7.34 4.914 1 97.56 131 GLY A O 1
ATOM 1004 N N . SER A 1 132 ? -3.414 6.859 6.422 1 96.69 132 SER A N 1
ATOM 1005 C CA . SER A 1 132 ? -4.336 7.055 7.535 1 96.69 132 SER A CA 1
ATOM 1006 C C . SER A 1 132 ? -3.912 8.234 8.398 1 96.69 132 SER A C 1
ATOM 1008 O O . SER A 1 132 ? -2.738 8.367 8.758 1 96.69 132 SER A O 1
ATOM 1010 N N . LEU A 1 133 ? -4.844 9.062 8.648 1 96.88 133 LEU A N 1
ATOM 1011 C CA . LEU A 1 133 ? -4.586 10.25 9.453 1 96.88 133 LEU A CA 1
ATOM 1012 C C . LEU A 1 133 ? -4.566 9.906 10.945 1 96.88 133 LEU A C 1
ATOM 1014 O O . LEU A 1 133 ? -5.504 9.281 11.453 1 96.88 133 LEU A O 1
ATOM 1018 N N . SER A 1 134 ? -3.49 10.156 11.578 1 94.94 134 SER A N 1
ATOM 1019 C CA . SER A 1 134 ? -3.328 10.047 13.023 1 94.94 134 SER A CA 1
ATOM 1020 C C . SER A 1 134 ? -2.629 11.281 13.594 1 94.94 134 SER A C 1
ATOM 1022 O O . SER A 1 134 ? -1.405 11.398 13.5 1 94.94 134 SER A O 1
ATOM 1024 N N . CYS A 1 135 ? -3.43 12.164 14.188 1 94.75 135 CYS A N 1
ATOM 1025 C CA . CYS A 1 135 ? -2.922 13.438 14.695 1 94.75 135 CYS A CA 1
ATOM 1026 C C . CYS A 1 135 ? -3.844 14 15.766 1 94.75 135 CYS A C 1
ATOM 1028 O O . CYS A 1 135 ? -5.066 13.953 15.625 1 94.75 135 CYS A O 1
ATOM 1030 N N . PRO A 1 136 ? -3.254 14.531 16.844 1 94.38 136 PRO A N 1
ATOM 1031 C CA . PRO A 1 136 ? -4.102 15.227 17.812 1 94.38 136 PRO A CA 1
ATOM 1032 C C . PRO A 1 136 ? -4.832 16.422 17.203 1 94.38 136 PRO A C 1
ATOM 1034 O O . PRO A 1 136 ? -4.305 17.078 16.297 1 94.38 136 PRO A O 1
ATOM 1037 N N . ALA A 1 137 ? -5.98 16.719 17.828 1 93.62 137 ALA A N 1
ATOM 1038 C CA . ALA A 1 137 ? -6.832 17.781 17.297 1 93.62 137 ALA A CA 1
ATOM 1039 C C . ALA A 1 137 ? -6.094 19.125 17.281 1 93.62 137 ALA A C 1
ATOM 1041 O O . ALA A 1 137 ? -6.258 19.922 16.344 1 93.62 137 ALA A O 1
ATOM 1042 N N . GLU A 1 138 ? -5.336 19.281 18.281 1 93.94 138 GLU A N 1
ATOM 1043 C CA . GLU A 1 138 ? -4.645 20.562 18.438 1 93.94 138 GLU A CA 1
ATOM 1044 C C . GLU A 1 138 ? -3.584 20.75 17.359 1 93.94 138 GLU A C 1
ATOM 1046 O O . GLU A 1 138 ? -3.184 21.875 17.062 1 93.94 138 GLU A O 1
ATOM 1051 N N . GLY A 1 139 ? -3.121 19.672 16.75 1 96.44 139 GLY A N 1
ATOM 1052 C CA . GLY A 1 139 ? -2.057 19.734 15.758 1 96.44 139 GLY A CA 1
ATOM 1053 C C . GLY A 1 139 ? -2.572 19.844 14.328 1 96.44 139 GLY A C 1
ATOM 1054 O O . GLY A 1 139 ? -1.798 20.078 13.398 1 96.44 139 GLY A O 1
ATOM 1055 N N . LEU A 1 140 ? -3.875 19.766 14.156 1 97.81 140 LEU A N 1
ATOM 1056 C CA . LEU A 1 140 ? -4.48 19.656 12.836 1 97.81 140 LEU A CA 1
ATOM 1057 C C . LEU A 1 140 ? -4.188 20.891 11.992 1 97.81 140 LEU A C 1
ATOM 1059 O O . LEU A 1 140 ? -3.844 20.766 10.812 1 97.81 140 LEU A O 1
ATOM 1063 N N . PRO A 1 141 ? -4.266 22.078 12.578 1 97.25 141 PRO A N 1
ATOM 1064 C CA . PRO A 1 141 ? -3.992 23.25 11.742 1 97.25 141 PRO A CA 1
ATOM 1065 C C . PRO A 1 141 ? -2.57 23.25 11.188 1 97.25 141 PRO A C 1
ATOM 1067 O O . PRO A 1 141 ? -2.373 23.5 9.992 1 97.25 141 PRO A O 1
ATOM 1070 N N . GLN A 1 142 ? -1.668 22.953 12.039 1 97.25 142 GLN A N 1
ATOM 1071 C CA . GLN A 1 142 ? -0.278 22.922 11.594 1 97.25 142 GLN A CA 1
ATOM 1072 C C . GLN A 1 142 ? -0.042 21.781 10.609 1 97.25 142 GLN A C 1
ATOM 1074 O O . GLN A 1 142 ? 0.766 21.906 9.688 1 97.25 142 GLN A O 1
ATOM 1079 N N . LEU A 1 143 ? -0.686 20.703 10.805 1 98.12 143 LEU A N 1
ATOM 1080 C CA . LEU A 1 143 ? -0.544 19.562 9.891 1 98.12 143 LEU A CA 1
ATOM 1081 C C . LEU A 1 143 ? -1.084 19.906 8.508 1 98.12 143 LEU A C 1
ATOM 1083 O O . LEU A 1 143 ? -0.536 19.469 7.492 1 98.12 143 LEU A O 1
ATOM 1087 N N . LEU A 1 144 ? -2.176 20.703 8.469 1 97.94 144 LEU A N 1
ATOM 1088 C CA . LEU A 1 144 ? -2.691 21.141 7.172 1 97.94 144 LEU A CA 1
ATOM 1089 C C . LEU A 1 144 ? -1.648 21.953 6.418 1 97.94 144 LEU A C 1
ATOM 1091 O O . LEU A 1 144 ? -1.443 21.75 5.219 1 97.94 144 LEU A O 1
ATOM 1095 N N . GLU A 1 145 ? -1.011 22.781 7.148 1 96.69 145 GLU A N 1
ATOM 1096 C CA . GLU A 1 145 ? 0.04 23.594 6.535 1 96.69 145 GLU A CA 1
ATOM 1097 C C . GLU A 1 145 ? 1.159 22.703 5.984 1 96.69 145 GLU A C 1
ATOM 1099 O O . GLU A 1 145 ? 1.642 22.938 4.871 1 96.69 145 GLU A O 1
ATOM 1104 N N . LEU A 1 146 ? 1.533 21.766 6.715 1 97.69 146 LEU A N 1
ATOM 1105 C CA . LEU A 1 146 ? 2.586 20.844 6.309 1 97.69 146 LEU A CA 1
ATOM 1106 C C . LEU A 1 146 ? 2.156 20.031 5.09 1 97.69 146 LEU A C 1
ATOM 1108 O O . LEU A 1 146 ? 2.939 19.844 4.156 1 97.69 146 LEU A O 1
ATOM 1112 N N . ALA A 1 147 ? 0.93 19.516 5.145 1 98.06 147 ALA A N 1
ATOM 1113 C CA . ALA A 1 147 ? 0.392 18.719 4.047 1 98.06 147 ALA A CA 1
ATOM 1114 C C . ALA A 1 147 ? 0.403 19.516 2.738 1 98.06 147 ALA A C 1
ATOM 1116 O O . ALA A 1 147 ? 0.748 18.969 1.684 1 98.06 147 ALA A O 1
ATOM 1117 N N . VAL A 1 148 ? -0.011 20.781 2.865 1 96.94 148 VAL A N 1
ATOM 1118 C CA . VAL A 1 148 ? -0.037 21.656 1.69 1 96.94 148 VAL A CA 1
ATOM 1119 C C . VAL A 1 148 ? 1.39 21.938 1.226 1 96.94 148 VAL A C 1
ATOM 1121 O O . VAL A 1 148 ? 1.687 21.859 0.031 1 96.94 148 VAL A O 1
ATOM 1124 N N . LEU A 1 149 ? 2.277 22.188 2.139 1 96.31 149 LEU A N 1
ATOM 1125 C CA . LEU A 1 149 ? 3.668 22.5 1.822 1 96.31 149 LEU A CA 1
ATOM 1126 C C . LEU A 1 149 ? 4.332 21.328 1.109 1 96.31 149 LEU A C 1
ATOM 1128 O O . LEU A 1 149 ? 5.066 21.516 0.137 1 96.31 149 LEU A O 1
ATOM 1132 N N . TYR A 1 150 ? 4.027 20.188 1.545 1 97.44 150 TYR A N 1
ATOM 1133 C CA . TYR A 1 150 ? 4.68 19 0.985 1 97.44 150 TYR A CA 1
ATOM 1134 C C . TYR A 1 150 ? 3.834 18.391 -0.122 1 97.44 150 TYR A C 1
ATOM 1136 O O . TYR A 1 150 ? 4.164 17.312 -0.641 1 97.44 150 TYR A O 1
ATOM 1144 N N . GLU A 1 151 ? 2.803 19 -0.416 1 97.31 151 GLU A N 1
ATOM 1145 C CA . GLU A 1 151 ? 1.94 18.672 -1.544 1 97.31 151 GLU A CA 1
ATOM 1146 C C . GLU A 1 151 ? 1.426 17.234 -1.438 1 97.31 151 GLU A C 1
ATOM 1148 O O . GLU A 1 151 ? 1.495 16.469 -2.404 1 97.31 151 GLU A O 1
ATOM 1153 N N . VAL A 1 152 ? 0.996 16.891 -0.326 1 97.88 152 VAL A N 1
ATOM 1154 C CA . VAL A 1 152 ? 0.281 15.633 -0.135 1 97.88 152 VAL A CA 1
ATOM 1155 C C . VAL A 1 152 ? -1.225 15.891 -0.14 1 97.88 152 VAL A C 1
ATOM 1157 O O . VAL A 1 152 ? -1.837 16.047 0.919 1 97.88 152 VAL A O 1
ATOM 1160 N N . ALA A 1 153 ? -1.769 15.773 -1.269 1 96.44 153 ALA A N 1
ATOM 1161 C CA . ALA A 1 153 ? -3.143 16.203 -1.493 1 96.44 153 ALA A CA 1
ATOM 1162 C C . ALA A 1 153 ? -4.121 15.414 -0.636 1 96.44 153 ALA A C 1
ATOM 1164 O O . ALA A 1 153 ? -5.023 15.984 -0.016 1 96.44 153 ALA A O 1
ATOM 1165 N N . ALA A 1 154 ? -3.922 14.133 -0.636 1 96.69 154 ALA A N 1
ATOM 1166 C CA . ALA A 1 154 ? -4.836 13.281 0.124 1 96.69 154 ALA A CA 1
ATOM 1167 C C . ALA A 1 154 ? -4.805 13.641 1.608 1 96.69 154 ALA A C 1
ATOM 1169 O O . ALA A 1 154 ? -5.844 13.625 2.277 1 96.69 154 ALA A O 1
ATOM 1170 N N . LEU A 1 155 ? -3.688 13.938 2.082 1 98 155 LEU A N 1
ATOM 1171 C CA . LEU A 1 155 ? -3.572 14.336 3.48 1 98 155 LEU A CA 1
ATOM 1172 C C . LEU A 1 155 ? -4.227 15.695 3.715 1 98 155 LEU A C 1
ATOM 1174 O O . LEU A 1 155 ? -4.914 15.891 4.719 1 98 155 LEU A O 1
ATOM 1178 N N . SER A 1 156 ? -4.004 16.641 2.801 1 97.69 156 SER A N 1
ATOM 1179 C CA . SER A 1 156 ? -4.633 17.938 2.918 1 97.69 156 SER A CA 1
ATOM 1180 C C . SER A 1 156 ? -6.148 17.828 3.031 1 97.69 156 SER A C 1
ATOM 1182 O O . SER A 1 156 ? -6.766 18.469 3.883 1 97.69 156 SER A O 1
ATOM 1184 N N . GLY A 1 157 ? -6.645 17 2.207 1 96.12 157 GLY A N 1
ATOM 1185 C CA . GLY A 1 157 ? -8.086 16.781 2.26 1 96.12 157 GLY A CA 1
ATOM 1186 C C . GLY A 1 157 ? -8.547 16.141 3.555 1 96.12 157 GLY A C 1
ATOM 1187 O O . GLY A 1 157 ? -9.539 16.562 4.145 1 96.12 157 GLY A O 1
ATOM 1188 N N . ALA A 1 158 ? -7.816 15.141 3.979 1 96.31 158 ALA A N 1
ATOM 1189 C CA . ALA A 1 158 ? -8.172 14.422 5.199 1 96.31 158 ALA A CA 1
ATOM 1190 C C . ALA A 1 158 ? -8.125 15.352 6.414 1 96.31 158 ALA A C 1
ATOM 1192 O O . ALA A 1 158 ? -9.008 15.305 7.273 1 96.31 158 ALA A O 1
ATOM 1193 N N . VAL A 1 159 ? -7.113 16.141 6.465 1 97.75 159 VAL A N 1
ATOM 1194 C CA . VAL A 1 159 ? -6.953 17.047 7.602 1 97.75 159 VAL A CA 1
ATOM 1195 C C . VAL A 1 159 ? -8.047 18.109 7.57 1 97.75 159 VAL A C 1
ATOM 1197 O O . VAL A 1 159 ? -8.633 18.438 8.602 1 97.75 159 VAL A O 1
ATOM 1200 N N . ALA A 1 160 ? -8.305 18.641 6.387 1 96.81 160 ALA A N 1
ATOM 1201 C CA . ALA A 1 160 ? -9.367 19.641 6.25 1 96.81 160 ALA A CA 1
ATOM 1202 C C . ALA A 1 160 ? -10.711 19.078 6.719 1 96.81 160 ALA A C 1
ATOM 1204 O O . ALA A 1 160 ? -11.461 19.75 7.43 1 96.81 160 ALA A O 1
ATOM 1205 N N . ASP A 1 161 ? -10.961 17.859 6.355 1 95.38 161 ASP A N 1
ATOM 1206 C CA . ASP A 1 161 ? -12.18 17.203 6.805 1 95.38 161 ASP A CA 1
ATOM 1207 C C . ASP A 1 161 ? -12.203 17.078 8.328 1 95.38 161 ASP A C 1
ATOM 1209 O O . ASP A 1 161 ? -13.234 17.312 8.961 1 95.38 161 ASP A O 1
ATOM 1213 N N . ALA A 1 162 ? -11.094 16.734 8.844 1 95.75 162 ALA A N 1
ATOM 1214 C CA . ALA A 1 162 ? -11 16.547 10.289 1 95.75 162 ALA A CA 1
ATOM 1215 C C . ALA A 1 162 ? -11.211 17.859 11.023 1 95.75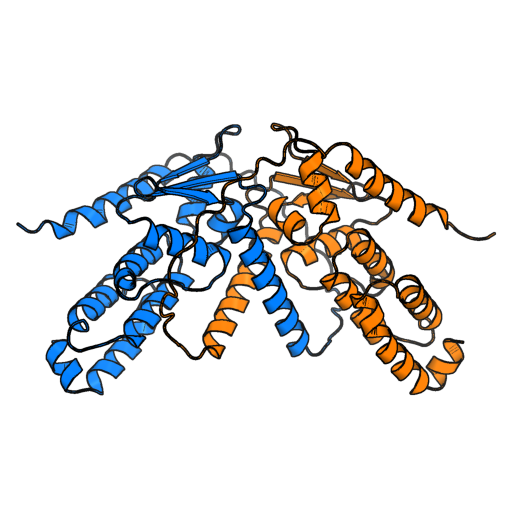 162 ALA A C 1
ATOM 1217 O O . ALA A 1 162 ? -11.797 17.891 12.109 1 95.75 162 ALA A O 1
ATOM 1218 N N . LEU A 1 163 ? -10.719 18.891 10.484 1 96.5 163 LEU A N 1
ATOM 1219 C CA . LEU A 1 163 ? -10.922 20.219 11.062 1 96.5 163 LEU A CA 1
ATOM 1220 C C . LEU A 1 163 ? -12.406 20.547 11.148 1 96.5 163 LEU A C 1
ATOM 1222 O O . LEU A 1 163 ? -12.852 21.172 12.117 1 96.5 163 LEU A O 1
ATOM 1226 N N . LEU A 1 164 ? -13.172 20.109 10.195 1 95.38 164 LEU A N 1
ATOM 1227 C CA . LEU A 1 164 ? -14.609 20.375 10.164 1 95.38 164 LEU A CA 1
ATOM 1228 C C . LEU A 1 164 ? -15.344 19.531 11.195 1 95.38 164 LEU A C 1
ATOM 1230 O O . LEU A 1 164 ? -16.312 19.984 11.805 1 95.38 164 LEU A O 1
ATOM 1234 N N . ASP A 1 165 ? -14.836 18.328 11.359 1 93.06 165 ASP A N 1
ATOM 1235 C CA . ASP A 1 165 ? -15.484 17.422 12.305 1 93.06 165 ASP A CA 1
ATOM 1236 C C . ASP A 1 165 ? -15.398 17.969 13.727 1 93.06 165 ASP A C 1
ATOM 1238 O O . ASP A 1 165 ? -16.266 17.672 14.562 1 93.06 165 ASP A O 1
ATOM 1242 N N . GLY A 1 166 ? -14.469 18.844 13.984 1 91.31 166 GLY A N 1
ATOM 1243 C CA . GLY A 1 166 ? -14.25 19.344 15.328 1 91.31 166 GLY A CA 1
ATOM 1244 C C . GLY A 1 166 ? -14.547 20.812 15.477 1 91.31 166 GLY A C 1
ATOM 1245 O O . GLY A 1 166 ? -14.008 21.484 16.359 1 91.31 166 GLY A O 1
ATOM 1246 N N . LEU A 1 167 ? -15.516 21.328 14.773 1 94.81 167 LEU A N 1
ATOM 1247 C CA . LEU A 1 167 ? -15.805 22.75 14.812 1 94.81 167 LEU A CA 1
ATOM 1248 C C . LEU A 1 167 ? -16.578 23.125 16.078 1 94.81 167 LEU A C 1
ATOM 1250 O O . LEU A 1 167 ? -17.547 22.438 16.438 1 94.81 167 LEU A O 1
ATOM 1254 N N . VAL A 1 168 ? -16.125 24.062 16.672 1 95.06 168 VAL A N 1
ATOM 1255 C CA . VAL A 1 168 ? -16.766 24.688 17.828 1 95.06 168 VAL A CA 1
ATOM 1256 C C . VAL A 1 168 ? -16.609 26.203 17.75 1 95.06 168 VAL A C 1
ATOM 1258 O O . VAL A 1 168 ? -15.781 26.703 16.984 1 95.06 168 VAL A O 1
ATOM 1261 N N . PRO A 1 169 ? -17.484 26.922 18.453 1 96.12 169 PRO A N 1
ATOM 1262 C CA . PRO A 1 169 ? -17.453 28.391 18.359 1 96.12 169 PRO A CA 1
ATOM 1263 C C . PRO A 1 169 ? -16.062 28.969 18.672 1 96.12 169 PRO A C 1
ATOM 1265 O O . PRO A 1 169 ? -15.664 29.969 18.078 1 96.12 169 PRO A O 1
ATOM 1268 N N . GLU A 1 170 ? -15.281 28.344 19.469 1 95.69 170 GLU A N 1
ATOM 1269 C CA . GLU A 1 170 ? -13.992 28.844 19.922 1 95.69 170 GLU A CA 1
ATOM 1270 C C . GLU A 1 170 ? -12.93 28.734 18.828 1 95.69 170 GLU A C 1
ATOM 1272 O O . GLU A 1 170 ? -11.93 29.438 18.844 1 95.69 170 GLU A O 1
ATOM 1277 N N . ASN A 1 171 ? -13.172 27.812 17.828 1 96.06 171 ASN A N 1
ATOM 1278 C CA . ASN A 1 171 ? -12.109 27.594 16.859 1 96.06 171 ASN A CA 1
ATOM 1279 C C . ASN A 1 171 ? -12.586 27.875 15.438 1 96.06 171 ASN A C 1
ATOM 1281 O O . ASN A 1 171 ? -11.797 27.812 14.492 1 96.06 171 ASN A O 1
ATOM 1285 N N . VAL A 1 172 ? -13.828 28.188 15.25 1 97.06 172 VAL A N 1
ATOM 1286 C CA . VAL A 1 172 ? -14.445 28.281 13.938 1 97.06 172 VAL A CA 1
ATOM 1287 C C . VAL A 1 172 ? -13.781 29.391 13.125 1 97.06 172 VAL A C 1
ATOM 1289 O O . VAL A 1 172 ? -13.547 29.25 11.922 1 97.06 172 VAL A O 1
ATOM 1292 N N . ARG A 1 173 ? -13.5 30.484 13.766 1 96.06 173 ARG A N 1
ATOM 1293 C CA . ARG A 1 173 ? -12.883 31.594 13.055 1 96.06 173 ARG A CA 1
ATOM 1294 C C . ARG A 1 173 ? -11.492 31.219 12.539 1 96.06 173 ARG A C 1
ATOM 1296 O O . ARG A 1 173 ? -11.18 31.438 11.367 1 96.06 173 ARG A O 1
ATOM 1303 N N . GLU A 1 174 ? -10.703 30.719 13.367 1 95.81 174 GLU A N 1
ATOM 1304 C CA . GLU A 1 174 ? -9.336 30.344 13.023 1 95.81 174 GLU A CA 1
ATOM 1305 C C . GLU A 1 174 ? -9.328 29.266 11.938 1 95.81 174 GLU A C 1
ATOM 1307 O O . GLU A 1 174 ? -8.555 29.359 10.977 1 95.81 174 GLU A O 1
ATOM 1312 N N . ARG A 1 175 ? -10.109 28.234 12.078 1 96.69 175 ARG A N 1
ATOM 1313 C CA . ARG A 1 175 ? -10.164 27.141 11.109 1 96.69 175 ARG A CA 1
ATOM 1314 C C . ARG A 1 175 ? -10.711 27.625 9.773 1 96.69 175 ARG A C 1
ATOM 1316 O O . ARG A 1 175 ? -10.234 27.188 8.719 1 96.69 175 ARG A O 1
ATOM 1323 N N . GLY A 1 176 ? -11.688 28.484 9.852 1 96.12 176 GLY A N 1
ATOM 1324 C CA . GLY A 1 176 ? -12.18 29.078 8.625 1 96.12 176 GLY A CA 1
ATOM 1325 C C . GLY A 1 176 ? -11.117 29.859 7.867 1 96.12 176 GLY A C 1
ATOM 1326 O O . GLY A 1 176 ? -10.992 29.734 6.648 1 96.12 176 GLY A O 1
ATOM 1327 N N . GLN A 1 177 ? -10.375 30.672 8.578 1 96 177 GLN A N 1
ATOM 1328 C CA . GLN A 1 177 ? -9.305 31.438 7.961 1 96 177 GLN A CA 1
ATOM 1329 C C . GLN A 1 177 ? -8.242 30.531 7.363 1 96 177 GLN A C 1
ATOM 1331 O O . GLN A 1 177 ? -7.723 30.797 6.277 1 96 177 GLN A O 1
ATOM 1336 N N . LEU A 1 178 ? -7.941 29.547 8.047 1 96.69 178 LEU A N 1
ATOM 1337 C CA . LEU A 1 178 ? -6.953 28.578 7.586 1 96.69 178 LEU A CA 1
ATOM 1338 C C . LEU A 1 178 ? -7.391 27.938 6.277 1 96.69 178 LEU A C 1
ATOM 1340 O O . LEU A 1 178 ? -6.602 27.844 5.332 1 96.69 178 LEU A O 1
ATOM 1344 N N . LEU A 1 179 ? -8.625 27.484 6.199 1 96.31 179 LEU A N 1
ATOM 1345 C CA . LEU A 1 179 ? -9.164 26.859 4.992 1 96.31 179 LEU A CA 1
ATOM 1346 C C . LEU A 1 179 ? -9.188 27.844 3.832 1 96.31 179 LEU A C 1
ATOM 1348 O O . LEU A 1 179 ? -8.859 27.484 2.699 1 96.31 179 LEU A O 1
ATOM 1352 N N . LYS A 1 180 ? -9.516 29.062 4.172 1 94.38 180 LYS A N 1
ATOM 1353 C CA . LYS A 1 180 ? -9.547 30.094 3.143 1 94.38 180 LYS A CA 1
ATOM 1354 C C . LYS A 1 180 ? -8.148 30.344 2.58 1 94.38 180 LYS A C 1
ATOM 1356 O O . LYS A 1 180 ? -7.977 30.469 1.364 1 94.38 180 LYS A O 1
ATOM 1361 N N . ARG A 1 181 ? -7.168 30.406 3.453 1 95.5 181 ARG A N 1
ATOM 1362 C CA . ARG A 1 181 ? -5.781 30.656 3.064 1 95.5 181 ARG A CA 1
ATOM 1363 C C . ARG A 1 181 ? -5.289 29.578 2.094 1 95.5 181 ARG A C 1
ATOM 1365 O O . ARG A 1 181 ? -4.527 29.875 1.173 1 95.5 181 ARG A O 1
ATOM 1372 N N . HIS A 1 182 ? -5.797 28.391 2.232 1 95.25 182 HIS A N 1
ATOM 1373 C CA . HIS A 1 182 ? -5.32 27.281 1.412 1 95.25 182 HIS A CA 1
ATOM 1374 C C . HIS A 1 182 ? -6.379 26.844 0.405 1 95.25 182 HIS A C 1
ATOM 1376 O O . HIS A 1 182 ? -6.336 25.734 -0.102 1 95.25 182 HIS A O 1
ATOM 1382 N N . GLY A 1 183 ? -7.316 27.75 0.139 1 92.31 183 GLY A N 1
ATOM 1383 C CA . GLY A 1 183 ? -8.414 27.438 -0.766 1 92.31 183 GLY A CA 1
ATOM 1384 C C . GLY A 1 183 ? -7.969 27.25 -2.203 1 92.31 183 GLY A C 1
ATOM 1385 O O . GLY A 1 183 ? -8.75 26.797 -3.045 1 92.31 183 GLY A O 1
ATOM 1386 N N . GLY A 1 184 ? -6.719 27.578 -2.453 1 91.69 184 GLY A N 1
ATOM 1387 C CA . GLY A 1 184 ? -6.176 27.375 -3.787 1 91.69 184 GLY A CA 1
ATOM 1388 C C . GLY A 1 184 ? -5.836 25.922 -4.07 1 91.69 184 GLY A C 1
ATOM 1389 O O . GLY A 1 184 ? -5.684 25.531 -5.23 1 91.69 184 GLY A O 1
ATOM 1390 N N . HIS A 1 185 ? -5.73 25.172 -3.066 1 93 185 HIS A N 1
ATOM 1391 C CA . HIS A 1 185 ? -5.488 23.75 -3.221 1 93 185 HIS A CA 1
ATOM 1392 C C . HIS A 1 185 ? -6.797 22.984 -3.367 1 93 185 HIS A C 1
ATOM 1394 O O . HIS A 1 185 ? -7.672 23.078 -2.506 1 93 185 HIS A O 1
ATOM 1400 N N . LEU A 1 186 ? -6.883 22.172 -4.312 1 92.94 186 LEU A N 1
ATOM 1401 C CA . LEU A 1 186 ? -8.133 21.531 -4.699 1 92.94 186 LEU A CA 1
ATOM 1402 C C . LEU A 1 186 ? -8.703 20.719 -3.543 1 92.94 186 LEU A C 1
ATOM 1404 O O . LEU A 1 186 ? -9.906 20.75 -3.287 1 92.94 186 LEU A O 1
ATOM 1408 N N . ALA A 1 187 ? -7.871 19.984 -2.865 1 91.94 187 ALA A N 1
ATOM 1409 C CA . ALA A 1 187 ? -8.328 19.109 -1.786 1 91.94 187 ALA A CA 1
ATOM 1410 C C . ALA A 1 187 ? -8.945 19.922 -0.651 1 91.94 187 ALA A C 1
ATOM 1412 O O . ALA A 1 187 ? -9.891 19.469 -0.004 1 91.94 187 ALA A O 1
ATOM 1413 N N . VAL A 1 188 ? -8.445 21.062 -0.402 1 94 188 VAL A N 1
ATOM 1414 C CA . VAL A 1 188 ? -8.969 21.938 0.646 1 94 188 VAL A CA 1
ATOM 1415 C C . VAL A 1 188 ? -10.211 22.672 0.141 1 94 188 VAL A C 1
ATOM 1417 O O . VAL A 1 188 ? -11.195 22.797 0.867 1 94 188 VAL A O 1
ATOM 1420 N N . GLN A 1 189 ? -10.117 23.031 -1.086 1 94.25 189 GLN A N 1
ATOM 1421 C CA . GLN A 1 189 ? -11.227 23.734 -1.72 1 94.25 189 GLN A CA 1
ATOM 1422 C C . GLN A 1 189 ? -12.508 22.906 -1.667 1 94.25 189 GLN A C 1
ATOM 1424 O O . GLN A 1 189 ? -13.602 23.453 -1.491 1 94.25 189 GLN A O 1
ATOM 1429 N N . ALA A 1 190 ? -12.352 21.688 -1.789 1 93.62 190 ALA A N 1
ATOM 1430 C CA . ALA A 1 190 ? -13.484 20.766 -1.845 1 93.62 190 ALA A CA 1
ATOM 1431 C C . ALA A 1 190 ? -14.234 20.75 -0.515 1 93.62 190 ALA A C 1
ATOM 1433 O O . ALA A 1 190 ? -15.406 20.375 -0.464 1 93.62 190 ALA A O 1
ATOM 1434 N N . VAL A 1 191 ? -13.617 21.156 0.487 1 94.88 191 VAL A N 1
ATOM 1435 C CA . VAL A 1 191 ? -14.219 21.047 1.812 1 94.88 191 VAL A CA 1
ATOM 1436 C C . VAL A 1 191 ? -14.906 22.359 2.176 1 94.88 191 VAL A C 1
ATOM 1438 O O . VAL A 1 191 ? -15.727 22.391 3.1 1 94.88 191 VAL A O 1
ATOM 1441 N N . TRP A 1 192 ? -14.672 23.391 1.46 1 93.5 192 TRP A N 1
ATOM 1442 C CA . TRP A 1 192 ? -15.109 24.75 1.796 1 93.5 192 TRP A CA 1
ATOM 1443 C C . TRP A 1 192 ? -16.625 24.844 1.798 1 93.5 192 TRP A C 1
ATOM 1445 O O . TRP A 1 192 ? -17.219 25.406 2.725 1 93.5 192 TRP A O 1
ATOM 1455 N N . PRO A 1 193 ? -17.297 24.266 0.823 1 94.94 193 PRO A N 1
ATOM 1456 C CA . PRO A 1 193 ? -18.766 24.344 0.855 1 94.94 193 PRO A CA 1
ATOM 1457 C C . PRO A 1 193 ? -19.359 23.688 2.105 1 94.94 193 PRO A C 1
ATOM 1459 O O . PRO A 1 193 ? -20.328 24.203 2.676 1 94.94 193 PRO A O 1
ATOM 1462 N N . ARG A 1 194 ? -18.781 22.641 2.465 1 95.38 194 ARG A N 1
ATOM 1463 C CA . ARG A 1 194 ? -19.25 21.969 3.67 1 95.38 194 ARG A CA 1
ATOM 1464 C C . ARG A 1 194 ? -19.031 22.844 4.906 1 95.38 194 ARG A C 1
ATOM 1466 O O . ARG A 1 194 ? -19.859 22.859 5.816 1 95.38 194 ARG A O 1
ATOM 1473 N N . PHE A 1 195 ? -17.938 23.5 4.984 1 96.12 195 PHE A N 1
ATOM 1474 C CA . PHE A 1 195 ? -17.672 24.422 6.078 1 96.12 195 PHE A CA 1
ATOM 1475 C C . PHE A 1 195 ? -18.766 25.484 6.164 1 96.12 195 PHE A C 1
ATOM 1477 O O . PHE A 1 195 ? -19.328 25.719 7.238 1 96.12 195 PHE A O 1
ATOM 1484 N N . LEU A 1 196 ? -19.062 26.047 4.992 1 95 196 LEU A N 1
ATOM 1485 C CA . LEU A 1 196 ? -20.078 27.094 4.938 1 95 196 LEU A CA 1
ATOM 1486 C C . LEU A 1 196 ? -21.438 26.562 5.363 1 95 196 LEU A C 1
ATOM 1488 O O . LEU A 1 196 ? -22.172 27.219 6.09 1 95 196 LEU A O 1
ATOM 1492 N N . ASP A 1 197 ? -21.688 25.375 4.953 1 95.94 197 ASP A N 1
ATOM 1493 C CA . ASP A 1 197 ? -22.953 24.75 5.316 1 95.94 197 ASP A CA 1
ATOM 1494 C C . ASP A 1 197 ? -23.062 24.547 6.824 1 95.94 197 ASP A C 1
ATOM 1496 O O . ASP A 1 197 ? -24.094 24.812 7.43 1 95.94 197 ASP A O 1
ATOM 1500 N N . LEU A 1 198 ? -22 24.125 7.395 1 95.69 198 LEU A N 1
ATOM 1501 C CA . LEU A 1 198 ? -21.984 23.859 8.828 1 95.69 198 LEU A CA 1
ATOM 1502 C C . LEU A 1 198 ? -22.156 25.156 9.625 1 95.69 198 LEU A C 1
ATOM 1504 O O . LEU A 1 198 ? -22.891 25.188 10.602 1 95.69 198 LEU A O 1
ATOM 1508 N N . VAL A 1 199 ? -21.562 26.172 9.219 1 95.25 199 VAL A N 1
ATOM 1509 C CA . VAL A 1 199 ? -21.609 27.453 9.898 1 95.25 199 VAL A CA 1
ATOM 1510 C C . VAL A 1 199 ? -23 28.078 9.734 1 95.25 199 VAL A C 1
ATOM 1512 O O . VAL A 1 199 ? -23.562 28.625 10.68 1 95.25 199 VAL A O 1
ATOM 1515 N N . ALA A 1 200 ? -23.562 27.891 8.594 1 94.75 200 ALA A N 1
ATOM 1516 C CA . ALA A 1 200 ? -24.875 28.453 8.297 1 94.75 200 ALA A CA 1
ATOM 1517 C C . ALA A 1 200 ? -25.969 27.734 9.078 1 94.75 200 ALA A C 1
ATOM 1519 O O . ALA A 1 200 ? -26.984 28.328 9.43 1 94.75 200 ALA A O 1
ATOM 1520 N N . ALA A 1 201 ? -25.75 26.5 9.305 1 94.69 201 ALA A N 1
ATOM 1521 C CA . ALA A 1 201 ? -26.781 25.688 9.938 1 94.69 201 ALA A CA 1
ATOM 1522 C C . ALA A 1 201 ? -26.812 25.906 11.445 1 94.69 201 ALA A C 1
ATOM 1524 O O . ALA A 1 201 ? -27.781 25.531 12.117 1 94.69 201 ALA A O 1
ATOM 1525 N N . ASP 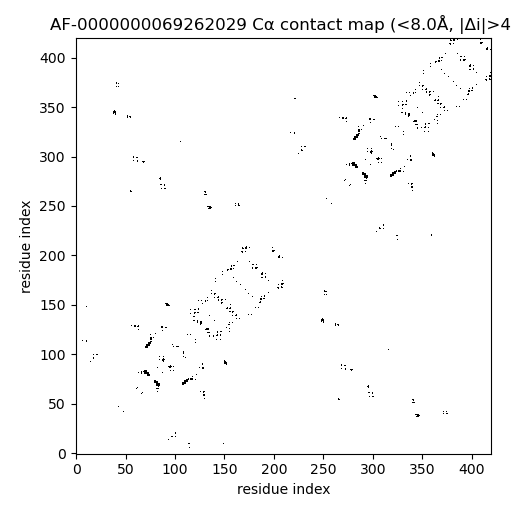A 1 202 ? -25.781 26.531 12.023 1 94.75 202 ASP A N 1
ATOM 1526 C CA . ASP A 1 202 ? -25.672 26.719 13.461 1 94.75 202 ASP A CA 1
ATOM 1527 C C . ASP A 1 202 ? -25.469 28.203 13.805 1 94.75 202 ASP A C 1
ATOM 1529 O O . ASP A 1 202 ? -24.391 28.75 13.57 1 94.75 202 ASP A O 1
ATOM 1533 N N . ARG A 1 203 ? -26.453 28.781 14.516 1 93.25 203 ARG A N 1
ATOM 1534 C CA . ARG A 1 203 ? -26.438 30.219 14.805 1 93.25 203 ARG A CA 1
ATOM 1535 C C . ARG A 1 203 ? -25.25 30.578 15.688 1 93.25 203 ARG A C 1
ATOM 1537 O O . ARG A 1 203 ? -24.672 31.656 15.547 1 93.25 203 ARG A O 1
ATOM 1544 N N . VAL A 1 204 ? -24.891 29.75 16.578 1 95.44 204 VAL A N 1
ATOM 1545 C CA . VAL A 1 204 ? -23.781 30.016 17.484 1 95.44 204 VAL A CA 1
ATOM 1546 C C . VAL A 1 204 ? -22.469 30.016 16.719 1 95.44 204 VAL A C 1
ATOM 1548 O O . VAL A 1 204 ? -21.625 30.906 16.891 1 95.44 204 VAL A O 1
ATOM 1551 N N . LEU A 1 205 ? -22.328 29.047 15.836 1 94.62 205 LEU A N 1
ATOM 1552 C CA . LEU A 1 205 ? -21.156 28.984 14.984 1 94.62 205 LEU A CA 1
ATOM 1553 C C . LEU A 1 205 ? -21.094 30.188 14.047 1 94.62 205 LEU A C 1
ATOM 1555 O O . LEU A 1 205 ? -20.016 30.75 13.836 1 94.62 205 LEU A O 1
ATOM 1559 N N . LEU A 1 206 ? -22.219 30.484 13.508 1 94.12 206 LEU A N 1
ATOM 1560 C CA . LEU A 1 206 ? -22.297 31.594 12.562 1 94.12 206 LEU A CA 1
ATOM 1561 C C . LEU A 1 206 ? -21.875 32.906 13.211 1 94.12 206 LEU A C 1
ATOM 1563 O O . LEU A 1 206 ? -21.109 33.688 12.625 1 94.12 206 LEU A O 1
ATOM 1567 N N . ALA A 1 207 ? -22.266 33.125 14.422 1 94.81 207 ALA A N 1
ATOM 1568 C CA . ALA A 1 207 ? -21.938 34.344 15.148 1 94.81 207 ALA A CA 1
ATOM 1569 C C . ALA A 1 207 ? -20.453 34.406 15.492 1 94.81 207 ALA A C 1
ATOM 1571 O O . ALA A 1 207 ? -19.859 35.5 15.484 1 94.81 207 ALA A O 1
ATOM 1572 N N . ALA A 1 208 ? -19.938 33.281 15.727 1 94.31 208 ALA A N 1
ATOM 1573 C CA . ALA A 1 208 ? -18.547 33.188 16.141 1 94.31 208 ALA A CA 1
ATOM 1574 C C . ALA A 1 208 ? -17.594 33.281 14.953 1 94.31 208 ALA A C 1
ATOM 1576 O O . ALA A 1 208 ? -16.453 33.719 15.094 1 94.31 208 ALA A O 1
ATOM 1577 N N . ALA A 1 209 ? -18.094 32.906 13.805 1 88.69 209 ALA A N 1
ATOM 1578 C CA . ALA A 1 209 ? -17.281 32.812 12.602 1 88.69 209 ALA A CA 1
ATOM 1579 C C . ALA A 1 209 ? -17.016 34.219 12.023 1 88.69 209 ALA A C 1
ATOM 1581 O O . ALA A 1 209 ? -15.969 34.438 11.406 1 88.69 209 ALA A O 1
ATOM 1582 N N . PHE A 1 210 ? -17.984 35.094 12.023 1 79.44 210 PHE A N 1
ATOM 1583 C CA . PHE A 1 210 ? -17.906 36.406 11.43 1 79.44 210 PHE A CA 1
ATOM 1584 C C . PHE A 1 210 ? -18.141 37.5 12.484 1 79.44 210 PHE A C 1
ATOM 1586 O O . PHE A 1 210 ? -17.594 38.594 12.391 1 79.44 210 PHE A O 1
ATOM 1593 N N . MET B 1 1 ? 9.375 -43 -19.047 1 26.88 1 MET B N 1
ATOM 1594 C CA . MET B 1 1 ? 10.5 -42.438 -18.312 1 26.88 1 MET B CA 1
ATOM 1595 C C . MET B 1 1 ? 10.062 -41.188 -17.547 1 26.88 1 MET B C 1
ATOM 1597 O O . MET B 1 1 ? 9.32 -40.344 -18.062 1 26.88 1 MET B O 1
ATOM 1601 N N . SER B 1 2 ? 9.875 -41.344 -16.219 1 30.44 2 SER B N 1
ATOM 1602 C CA . SER B 1 2 ? 9.344 -40.625 -15.062 1 30.44 2 SER B CA 1
ATOM 1603 C C . SER B 1 2 ? 9.992 -39.25 -14.906 1 30.44 2 SER B C 1
ATOM 1605 O O . SER B 1 2 ? 11.219 -39.156 -14.844 1 30.44 2 SER B O 1
ATOM 1607 N N . LEU B 1 3 ? 9.375 -38.25 -15.477 1 33.44 3 LEU B N 1
ATOM 1608 C CA . LEU B 1 3 ? 9.766 -36.844 -15.586 1 33.44 3 LEU B CA 1
ATOM 1609 C C . LEU B 1 3 ? 10.312 -36.312 -14.266 1 33.44 3 LEU B C 1
ATOM 1611 O O . LEU B 1 3 ? 10.031 -36.875 -13.203 1 33.44 3 LEU B O 1
ATOM 1615 N N . PRO B 1 4 ? 10.844 -35.031 -14.164 1 31.52 4 PRO B N 1
ATOM 1616 C CA . PRO B 1 4 ? 11.844 -34.188 -13.492 1 31.52 4 PRO B CA 1
ATOM 1617 C C . PRO B 1 4 ? 11.398 -33.75 -12.102 1 31.52 4 PRO B C 1
ATOM 1619 O O . PRO B 1 4 ? 10.586 -32.812 -11.977 1 31.52 4 PRO B O 1
ATOM 1622 N N . ALA B 1 5 ? 11.164 -34.656 -11.109 1 37.28 5 ALA B N 1
ATOM 1623 C CA . ALA B 1 5 ? 11.102 -34.5 -9.656 1 37.28 5 ALA B CA 1
ATOM 1624 C C . ALA B 1 5 ? 12.234 -33.625 -9.141 1 37.28 5 ALA B C 1
ATOM 1626 O O . ALA B 1 5 ? 12.242 -33.219 -7.977 1 37.28 5 ALA B O 1
ATOM 1627 N N . LEU B 1 6 ? 13.32 -33.469 -9.922 1 36.5 6 LEU B N 1
ATOM 1628 C CA . LEU B 1 6 ? 14.586 -32.906 -9.469 1 36.5 6 LEU B CA 1
ATOM 1629 C C . LEU B 1 6 ? 14.461 -31.391 -9.227 1 36.5 6 LEU B C 1
ATOM 1631 O O . LEU B 1 6 ? 15.25 -30.812 -8.477 1 36.5 6 LEU B O 1
ATOM 1635 N N . THR B 1 7 ? 13.438 -30.844 -9.914 1 34.69 7 THR B N 1
ATOM 1636 C CA . THR B 1 7 ? 13.5 -29.391 -9.984 1 34.69 7 THR B CA 1
ATOM 1637 C C . THR B 1 7 ? 13.047 -28.75 -8.672 1 34.69 7 THR B C 1
ATOM 1639 O O . THR B 1 7 ? 13.617 -27.75 -8.234 1 34.69 7 THR B O 1
ATOM 1642 N N . VAL B 1 8 ? 12.117 -29.438 -7.953 1 35.81 8 VAL B N 1
ATOM 1643 C CA . VAL B 1 8 ? 11.633 -28.859 -6.703 1 35.81 8 VAL B CA 1
ATOM 1644 C C . VAL B 1 8 ? 12.719 -28.953 -5.633 1 35.81 8 VAL B C 1
ATOM 1646 O O . VAL B 1 8 ? 12.781 -28.125 -4.727 1 35.81 8 VAL B O 1
ATOM 1649 N N . ALA B 1 9 ? 13.609 -29.953 -5.676 1 36.75 9 ALA B N 1
ATOM 1650 C CA . ALA B 1 9 ? 14.617 -30.203 -4.648 1 36.75 9 ALA B CA 1
ATOM 1651 C C . ALA B 1 9 ? 15.68 -29.094 -4.645 1 36.75 9 ALA B C 1
ATOM 1653 O O . ALA B 1 9 ? 16.156 -28.688 -3.582 1 36.75 9 ALA B O 1
ATOM 1654 N N . ILE B 1 10 ? 15.969 -28.578 -5.789 1 34.78 10 ILE B N 1
ATOM 1655 C CA . ILE B 1 10 ? 17.062 -27.609 -5.898 1 34.78 10 ILE B CA 1
ATOM 1656 C C . ILE B 1 10 ? 16.625 -26.281 -5.309 1 34.78 10 ILE B C 1
ATOM 1658 O O . ILE B 1 10 ? 17.406 -25.609 -4.625 1 34.78 10 ILE B O 1
ATOM 1662 N N . ALA B 1 11 ? 15.375 -25.984 -5.449 1 34.34 11 ALA B N 1
ATOM 1663 C CA . ALA B 1 11 ? 14.906 -24.703 -4.926 1 34.34 11 ALA B CA 1
ATOM 1664 C C . ALA B 1 11 ? 14.938 -24.688 -3.4 1 34.34 11 ALA B C 1
ATOM 1666 O O . ALA B 1 11 ? 15.281 -23.672 -2.789 1 34.34 11 ALA B O 1
ATOM 1667 N N . ARG B 1 12 ? 14.719 -25.844 -2.787 1 39.81 12 ARG B N 1
ATOM 1668 C CA . ARG B 1 12 ? 14.789 -25.953 -1.334 1 39.81 12 ARG B CA 1
ATOM 1669 C C . ARG B 1 12 ? 16.219 -25.719 -0.837 1 39.81 12 ARG B C 1
ATOM 1671 O O . ARG B 1 12 ? 16.422 -25.188 0.251 1 39.81 12 ARG B O 1
ATOM 1678 N N . ALA B 1 13 ? 17.141 -26.156 -1.592 1 38.22 13 ALA B N 1
ATOM 1679 C CA . ALA B 1 13 ? 18.531 -26.109 -1.13 1 38.22 13 ALA B CA 1
ATOM 1680 C C . ALA B 1 13 ? 19.031 -24.656 -1.022 1 38.22 13 ALA B C 1
ATOM 1682 O O . ALA B 1 13 ? 19.75 -24.312 -0.083 1 38.22 13 ALA B O 1
ATOM 1683 N N . HIS B 1 14 ? 18.609 -23.891 -1.915 1 34.03 14 HIS B N 1
ATOM 1684 C CA . HIS B 1 14 ? 19.141 -22.531 -1.869 1 34.03 14 HIS B CA 1
ATOM 1685 C C . HIS B 1 14 ? 18.547 -21.75 -0.713 1 34.03 14 HIS B C 1
ATOM 1687 O O . HIS B 1 14 ? 19.25 -21 -0.023 1 34.03 14 HIS B O 1
ATOM 1693 N N . ALA B 1 15 ? 17.25 -22.016 -0.465 1 35.94 15 ALA B N 1
ATOM 1694 C CA . ALA B 1 15 ? 16.688 -21.359 0.703 1 35.94 15 ALA B CA 1
ATOM 1695 C C . ALA B 1 15 ? 17.375 -21.797 1.985 1 35.94 15 ALA B C 1
ATOM 1697 O O . ALA B 1 15 ? 17.609 -21 2.891 1 35.94 15 ALA B O 1
ATOM 1698 N N . ALA B 1 16 ? 17.734 -23.078 2.109 1 35.59 16 ALA B N 1
ATOM 1699 C CA . ALA B 1 16 ? 18.406 -23.609 3.295 1 35.59 16 ALA B CA 1
ATOM 1700 C C . ALA B 1 16 ? 19.797 -23 3.465 1 35.59 16 ALA B C 1
ATOM 1702 O O . ALA B 1 16 ? 20.266 -22.812 4.59 1 35.59 16 ALA B O 1
ATOM 1703 N N . ALA B 1 17 ? 20.469 -22.719 2.449 1 35.03 17 ALA B N 1
ATOM 1704 C CA . ALA B 1 17 ? 21.859 -22.281 2.588 1 35.03 17 ALA B CA 1
ATOM 1705 C C . ALA B 1 17 ? 21.938 -20.891 3.18 1 35.03 17 ALA B C 1
ATOM 1707 O O . ALA B 1 17 ? 22.875 -20.562 3.914 1 35.03 17 ALA B O 1
ATOM 1708 N N . VAL B 1 18 ? 21 -20.109 2.969 1 30.8 18 VAL B N 1
ATOM 1709 C CA . VAL B 1 18 ? 21.109 -18.719 3.434 1 30.8 18 VAL B CA 1
ATOM 1710 C C . VAL B 1 18 ? 20.859 -18.672 4.941 1 30.8 18 VAL B C 1
ATOM 1712 O O . VAL B 1 18 ? 21.281 -17.719 5.605 1 30.8 18 VAL B O 1
ATOM 1715 N N . ARG B 1 19 ? 20.297 -19.734 5.574 1 33.47 19 ARG B N 1
ATOM 1716 C CA . ARG B 1 19 ? 20.016 -19.688 7.004 1 33.47 19 ARG B CA 1
ATOM 1717 C C . ARG B 1 19 ? 21.312 -19.547 7.809 1 33.47 19 ARG B C 1
ATOM 1719 O O . ARG B 1 19 ? 21.297 -19.047 8.93 1 33.47 19 ARG B O 1
ATOM 1726 N N . ARG B 1 20 ? 22.406 -20.203 7.414 1 30.84 20 ARG B N 1
ATOM 1727 C CA . ARG B 1 20 ? 23.484 -20.391 8.375 1 30.84 20 ARG B CA 1
ATOM 1728 C C . ARG B 1 20 ? 24.125 -19.047 8.734 1 30.84 20 ARG B C 1
ATOM 1730 O O . ARG B 1 20 ? 24.719 -18.906 9.812 1 30.84 20 ARG B O 1
ATOM 1737 N N . GLU B 1 21 ? 24.328 -18.219 7.758 1 31.11 21 GLU B N 1
ATOM 1738 C CA . GLU B 1 21 ? 25.328 -17.203 8.086 1 31.11 21 GLU B CA 1
ATOM 1739 C C . GLU B 1 21 ? 24.719 -16.078 8.93 1 31.11 21 GLU B C 1
ATOM 1741 O O . GLU B 1 21 ? 25.438 -15.219 9.438 1 31.11 21 GLU B O 1
ATOM 1746 N N . CYS B 1 22 ? 23.375 -15.898 8.977 1 31.05 22 CYS B N 1
ATOM 1747 C CA . CYS B 1 22 ? 22.875 -14.617 9.461 1 31.05 22 CYS B CA 1
ATOM 1748 C C . CYS B 1 22 ? 22.812 -14.602 10.984 1 31.05 22 CYS B C 1
ATOM 1750 O O . CYS B 1 22 ? 22.078 -13.812 11.57 1 31.05 22 CYS B O 1
ATOM 1752 N N . GLU B 1 23 ? 23.516 -15.438 11.789 1 25.16 23 GLU B N 1
ATOM 1753 C CA . GLU B 1 23 ? 23.281 -15.508 13.227 1 25.16 23 GLU B CA 1
ATOM 1754 C C . GLU B 1 23 ? 23.562 -14.172 13.906 1 25.16 23 GLU B C 1
ATOM 1756 O O . GLU B 1 23 ? 22.969 -13.859 14.938 1 25.16 23 GLU B O 1
ATOM 1761 N N . ALA B 1 24 ? 24.609 -13.375 13.586 1 24.5 24 ALA B N 1
ATOM 1762 C CA . ALA B 1 24 ? 25.188 -12.602 14.688 1 24.5 24 ALA B CA 1
ATOM 1763 C C . ALA B 1 24 ? 24.328 -11.383 15.016 1 24.5 24 ALA B C 1
ATOM 1765 O O . ALA B 1 24 ? 24.125 -11.062 16.188 1 24.5 24 ALA B O 1
ATOM 1766 N N . THR B 1 25 ? 24.172 -10.352 14.047 1 25.05 25 THR B N 1
ATOM 1767 C CA . THR B 1 25 ? 24.328 -8.984 14.523 1 25.05 25 THR B CA 1
ATOM 1768 C C . THR B 1 25 ? 22.969 -8.398 14.938 1 25.05 25 THR B C 1
ATOM 1770 O O . THR B 1 25 ? 22.266 -7.809 14.117 1 25.05 25 THR B O 1
ATOM 1773 N N . GLN B 1 26 ? 21.984 -9.156 15.344 1 24.34 26 GLN B N 1
ATOM 1774 C CA . GLN B 1 26 ? 20.703 -8.461 15.523 1 24.34 26 GLN B CA 1
ATOM 1775 C C . GLN B 1 26 ? 20.766 -7.523 16.734 1 24.34 26 GLN B C 1
ATOM 1777 O O . GLN B 1 26 ? 20.859 -7.977 17.875 1 24.34 26 GLN B O 1
ATOM 1782 N N . ARG B 1 27 ? 21.422 -6.289 16.609 1 25.08 27 ARG B N 1
ATOM 1783 C CA . ARG B 1 27 ? 21.391 -5.344 17.719 1 25.08 27 ARG B CA 1
ATOM 1784 C C . ARG B 1 27 ? 19.969 -4.988 18.109 1 25.08 27 ARG B C 1
ATOM 1786 O O . ARG B 1 27 ? 19.078 -4.918 17.25 1 25.08 27 ARG B O 1
ATOM 1793 N N . ASN B 1 28 ? 19.516 -5.234 19.344 1 22.58 28 ASN B N 1
ATOM 1794 C CA . ASN B 1 28 ? 18.344 -5.047 20.172 1 22.58 28 ASN B CA 1
ATOM 1795 C C . ASN B 1 28 ? 17.891 -3.59 20.188 1 22.58 28 ASN B C 1
ATOM 1797 O O . ASN B 1 28 ? 18.531 -2.736 20.797 1 22.58 28 ASN B O 1
ATOM 1801 N N . SER B 1 29 ? 17.578 -2.977 19 1 23.11 29 SER B N 1
ATOM 1802 C CA . SER B 1 29 ? 17.156 -1.59 19.156 1 23.11 29 SER B CA 1
ATOM 1803 C C . SER B 1 29 ? 15.984 -1.479 20.125 1 23.11 29 SER B C 1
ATOM 1805 O O . SER B 1 29 ? 15.102 -2.344 20.141 1 23.11 29 SER B O 1
ATOM 1807 N N . SER B 1 30 ? 16.188 -0.766 21.172 1 23.92 30 SER B N 1
ATOM 1808 C CA . SER B 1 30 ? 15.352 -0.337 22.281 1 23.92 30 SER B CA 1
ATOM 1809 C C . SER B 1 30 ? 14.062 0.308 21.781 1 23.92 30 SER B C 1
ATOM 1811 O O . SER B 1 30 ? 14.094 1.19 20.922 1 23.92 30 SER B O 1
ATOM 1813 N N . ARG B 1 31 ? 13.023 -0.432 21.875 1 27.41 31 ARG B N 1
ATOM 1814 C CA . ARG B 1 31 ? 11.648 -0.139 21.5 1 27.41 31 ARG B CA 1
ATOM 1815 C C . ARG B 1 31 ? 11.148 1.127 22.188 1 27.41 31 ARG B C 1
ATOM 1817 O O . ARG B 1 31 ? 11.039 1.171 23.406 1 27.41 31 ARG B O 1
ATOM 1824 N N . ALA B 1 32 ? 11.359 2.299 21.594 1 29.31 32 ALA B N 1
ATOM 1825 C CA . ALA B 1 32 ? 10.742 3.523 22.094 1 29.31 32 ALA B CA 1
ATOM 1826 C C . ALA B 1 32 ? 9.234 3.346 22.281 1 29.31 32 ALA B C 1
ATOM 1828 O O . ALA B 1 32 ? 8.586 2.676 21.469 1 29.31 32 ALA B O 1
ATOM 1829 N N . SER B 1 33 ? 8.625 3.504 23.438 1 26.77 33 SER B N 1
ATOM 1830 C CA . SER B 1 33 ? 7.285 3.461 24.016 1 26.77 33 SER B CA 1
ATOM 1831 C C . SER B 1 33 ? 6.34 4.406 23.281 1 26.77 33 SER B C 1
ATOM 1833 O O . SER B 1 33 ? 6.598 5.609 23.203 1 26.77 33 SER B O 1
ATOM 1835 N N . PHE B 1 34 ? 5.832 3.982 22.188 1 29.73 34 PHE B N 1
ATOM 1836 C CA . PHE B 1 34 ? 4.941 4.852 21.438 1 29.73 34 PHE B CA 1
ATOM 1837 C C . PHE B 1 34 ? 3.738 5.262 22.281 1 29.73 34 PHE B C 1
ATOM 1839 O O . PHE B 1 34 ? 3.059 4.41 22.844 1 29.73 34 PHE B O 1
ATOM 1846 N N . PRO B 1 35 ? 3.609 6.539 22.516 1 30.86 35 PRO B N 1
ATOM 1847 C CA . PRO B 1 35 ? 2.654 7.23 23.391 1 30.86 35 PRO B CA 1
ATOM 1848 C C . PRO B 1 35 ? 1.201 6.918 23.031 1 30.86 35 PRO B C 1
ATOM 1850 O O . PRO B 1 35 ? 0.93 6.34 21.984 1 30.86 35 PRO B O 1
ATOM 1853 N N . ALA B 1 36 ? 0.098 7.918 23.547 1 33.94 36 ALA B N 1
ATOM 1854 C CA . ALA B 1 36 ? -1.271 7.988 24.047 1 33.94 36 ALA B CA 1
ATOM 1855 C C . ALA B 1 36 ? -2.281 7.938 22.906 1 33.94 36 ALA B C 1
ATOM 1857 O O . ALA B 1 36 ? -1.972 8.328 21.781 1 33.94 36 ALA B O 1
ATOM 1858 N N . PRO B 1 37 ? -3.434 7.348 23.125 1 33.16 37 PRO B N 1
ATOM 1859 C CA . PRO B 1 37 ? -4.547 7.07 22.219 1 33.16 37 PRO B CA 1
ATOM 1860 C C . PRO B 1 37 ? -5.141 8.336 21.594 1 33.16 37 PRO B C 1
ATOM 1862 O O . PRO B 1 37 ? -5.602 9.219 22.328 1 33.16 37 PRO B O 1
ATOM 1865 N N . ARG B 1 38 ? -4.523 8.844 20.578 1 35.69 38 ARG B N 1
ATOM 1866 C CA . ARG B 1 38 ? -4.957 10.039 19.859 1 35.69 38 ARG B CA 1
ATOM 1867 C C . ARG B 1 38 ? -6.375 9.883 19.328 1 35.69 38 ARG B C 1
ATOM 1869 O O . ARG B 1 38 ? -6.758 8.797 18.875 1 35.69 38 ARG B O 1
ATOM 1876 N N . VAL B 1 39 ? -7.277 10.609 19.781 1 32.59 39 VAL B N 1
ATOM 1877 C CA . VAL B 1 39 ? -8.703 10.711 19.484 1 32.59 39 VAL B CA 1
ATOM 1878 C C . VAL B 1 39 ? -8.906 10.969 18 1 32.59 39 VAL B C 1
ATOM 1880 O O . VAL B 1 39 ? -8.328 11.906 17.438 1 32.59 39 VAL B O 1
ATOM 1883 N N . TYR B 1 40 ? -8.844 9.93 17.219 1 36.22 40 TYR B N 1
ATOM 1884 C CA . TYR B 1 40 ? -8.961 9.906 15.766 1 36.22 40 TYR B CA 1
ATOM 1885 C C . TYR B 1 40 ? -10.367 10.297 15.328 1 36.22 40 TYR B C 1
ATOM 1887 O O . TYR B 1 40 ? -11.352 9.961 15.992 1 36.22 40 TYR B O 1
ATOM 1895 N N . VAL B 1 41 ? -10.586 11.406 14.922 1 37.09 41 VAL B N 1
ATOM 1896 C CA . VAL B 1 41 ? -11.812 12 14.406 1 37.09 41 VAL B CA 1
ATOM 1897 C C . VAL B 1 41 ? -12.461 11.055 13.398 1 37.09 41 VAL B C 1
ATOM 1899 O O . VAL B 1 41 ? -11.773 10.383 12.625 1 37.09 41 VAL B O 1
ATOM 1902 N N . ASP B 1 42 ? -13.828 10.648 13.562 1 38.34 42 ASP B N 1
ATOM 1903 C CA . ASP B 1 42 ? -14.703 9.57 13.102 1 38.34 42 ASP B CA 1
ATOM 1904 C C . ASP B 1 42 ? -15.234 9.859 11.703 1 38.34 42 ASP B C 1
ATOM 1906 O O . ASP B 1 42 ? -16.156 10.664 11.539 1 38.34 42 ASP B O 1
ATOM 1910 N N . GLU B 1 43 ? -14.867 10.547 10.719 1 47.16 43 GLU B N 1
ATOM 1911 C CA . GLU B 1 43 ? -15.547 10.328 9.453 1 47.16 43 GLU B CA 1
ATOM 1912 C C . GLU B 1 43 ? -16 8.875 9.305 1 47.16 43 GLU B C 1
ATOM 1914 O O . GLU B 1 43 ? -15.383 7.973 9.875 1 47.16 43 GLU B O 1
ATOM 1919 N N . PRO B 1 44 ? -17.297 8.82 8.695 1 52.78 44 PRO B N 1
ATOM 1920 C CA . PRO B 1 44 ? -17.703 7.406 8.664 1 52.78 44 PRO B CA 1
ATOM 1921 C C . PRO B 1 44 ? -16.594 6.488 8.164 1 52.78 44 PRO B C 1
ATOM 1923 O O . PRO B 1 44 ? -15.945 6.785 7.156 1 52.78 44 PRO B O 1
ATOM 1926 N N . ALA B 1 45 ? -16.203 5.746 9.047 1 64.56 45 ALA B N 1
ATOM 1927 C CA . ALA B 1 45 ? -15.102 4.785 9.016 1 64.56 45 ALA B CA 1
ATOM 1928 C C . ALA B 1 45 ? -15.023 4.078 7.664 1 64.56 45 ALA B C 1
ATOM 1930 O O . ALA B 1 45 ? -13.93 3.832 7.148 1 64.56 45 ALA B O 1
ATOM 1931 N N . SER B 1 46 ? -16.312 4.215 7.004 1 70.94 46 SER B N 1
ATOM 1932 C CA . SER B 1 46 ? -16.328 3.408 5.785 1 70.94 46 SER B CA 1
ATOM 1933 C C . SER B 1 46 ? -15.75 4.18 4.605 1 70.94 46 SER B C 1
ATOM 1935 O O . SER B 1 46 ? -14.984 3.629 3.814 1 70.94 46 SER B O 1
ATOM 1937 N N . LYS B 1 47 ? -16.219 5.395 4.383 1 76.62 47 LYS B N 1
ATOM 1938 C CA . LYS B 1 47 ? -15.719 6.211 3.281 1 76.62 47 LYS B CA 1
ATOM 1939 C C . LYS B 1 47 ? -14.227 6.477 3.424 1 76.62 47 LYS B C 1
ATOM 1941 O O . LYS B 1 47 ? -13.484 6.445 2.438 1 76.62 47 LYS B O 1
ATOM 1946 N N . LYS B 1 48 ? -13.82 6.664 4.582 1 85.75 48 LYS B N 1
ATOM 1947 C CA . LYS B 1 48 ? -12.406 6.898 4.871 1 85.75 48 LYS B CA 1
ATOM 1948 C C . LYS B 1 48 ? -11.57 5.668 4.535 1 85.75 48 LYS B C 1
ATOM 1950 O O . LYS B 1 48 ? -10.477 5.785 3.969 1 85.75 48 LYS B O 1
ATOM 1955 N N . ARG B 1 49 ? -12.148 4.602 4.73 1 88.5 49 ARG B N 1
ATOM 1956 C CA . ARG B 1 49 ? -11.445 3.354 4.465 1 88.5 49 ARG B CA 1
ATOM 1957 C C . ARG B 1 49 ? -11.312 3.109 2.965 1 88.5 49 ARG B C 1
ATOM 1959 O O . ARG B 1 49 ? -10.281 2.613 2.5 1 88.5 49 ARG B O 1
ATOM 1966 N N . LYS B 1 50 ? -12.352 3.496 2.246 1 90.81 50 LYS B N 1
ATOM 1967 C CA . LYS B 1 50 ? -12.312 3.322 0.797 1 90.81 50 LYS B CA 1
ATOM 1968 C C . LYS B 1 50 ? -11.281 4.246 0.159 1 90.81 50 LYS B C 1
ATOM 1970 O O . LYS B 1 50 ? -10.539 3.832 -0.736 1 90.81 50 LYS B O 1
ATOM 1975 N N . LYS B 1 51 ? -11.242 5.43 0.617 1 92.31 51 LYS B N 1
ATOM 1976 C CA . LYS B 1 51 ? -10.266 6.391 0.112 1 92.31 51 LYS B CA 1
ATOM 1977 C C . LYS B 1 51 ? -8.836 5.934 0.418 1 92.31 51 LYS B C 1
ATOM 1979 O O . LYS B 1 51 ? -7.953 6.031 -0.436 1 92.31 51 LYS B O 1
ATOM 1984 N N . GLN B 1 52 ? -8.703 5.449 1.6 1 95.06 52 GLN B N 1
ATOM 1985 C CA . GLN B 1 52 ? -7.391 4.953 2.016 1 95.06 52 GLN B CA 1
ATOM 1986 C C . GLN B 1 52 ? -6.945 3.783 1.142 1 95.06 52 GLN B C 1
ATOM 1988 O O . GLN B 1 52 ? -5.793 3.732 0.705 1 95.06 52 GLN B O 1
ATOM 1993 N N . ALA B 1 53 ? -7.859 2.877 0.922 1 94.88 53 ALA B N 1
ATOM 1994 C CA . ALA B 1 53 ? -7.547 1.706 0.106 1 94.88 53 ALA B CA 1
ATOM 1995 C C . ALA B 1 53 ? -7.137 2.115 -1.305 1 94.88 53 ALA B C 1
ATOM 1997 O O . ALA B 1 53 ? -6.164 1.587 -1.852 1 94.88 53 ALA B O 1
ATOM 1998 N N . SER B 1 54 ? -7.863 3.029 -1.858 1 95.88 54 SER B N 1
ATOM 1999 C CA . SER B 1 54 ? -7.551 3.514 -3.199 1 95.88 54 SER B CA 1
ATOM 2000 C C . SER B 1 54 ? -6.188 4.191 -3.238 1 95.88 54 SER B C 1
ATOM 2002 O O . SER B 1 54 ? -5.434 4.023 -4.203 1 95.88 54 SER B O 1
ATOM 2004 N N . LEU B 1 55 ? -5.887 4.918 -2.252 1 96.75 55 LEU B N 1
ATOM 2005 C CA . LEU B 1 55 ? -4.609 5.617 -2.164 1 96.75 55 LEU B CA 1
ATOM 2006 C C . LEU B 1 55 ? -3.451 4.625 -2.109 1 96.75 55 LEU B C 1
ATOM 2008 O O . LEU B 1 55 ? -2.467 4.77 -2.838 1 96.75 55 LEU B O 1
ATOM 2012 N N . LEU B 1 56 ? -3.588 3.678 -1.272 1 97.5 56 LEU B N 1
ATOM 2013 C CA . LEU B 1 56 ? -2.527 2.688 -1.112 1 97.5 56 LEU B CA 1
ATOM 2014 C C . LEU B 1 56 ? -2.33 1.892 -2.398 1 97.5 56 LEU B C 1
ATOM 2016 O O . LEU B 1 56 ? -1.198 1.562 -2.76 1 97.5 56 LEU B O 1
ATOM 2020 N N . GLU B 1 57 ? -3.389 1.568 -3.02 1 97.25 57 GLU B N 1
ATOM 2021 C CA . GLU B 1 57 ? -3.311 0.867 -4.297 1 97.25 57 GLU B CA 1
ATOM 2022 C C . GLU B 1 57 ? -2.557 1.692 -5.336 1 97.25 57 GLU B C 1
ATOM 2024 O O . GLU B 1 57 ? -1.697 1.169 -6.047 1 97.25 57 GLU B O 1
ATOM 2029 N N . GLU B 1 58 ? -2.904 2.922 -5.383 1 97.06 58 GLU B N 1
ATOM 2030 C CA . GLU B 1 58 ? -2.258 3.822 -6.332 1 97.06 58 GLU B CA 1
ATOM 2031 C C . GLU B 1 58 ? -0.756 3.91 -6.074 1 97.06 58 GLU B C 1
ATOM 2033 O O . GLU B 1 58 ? 0.043 3.857 -7.012 1 97.06 58 GLU B O 1
ATOM 2038 N N . ARG B 1 59 ? -0.405 3.99 -4.918 1 96.75 59 ARG B N 1
ATOM 2039 C CA . ARG B 1 59 ? 1.004 4.113 -4.559 1 96.75 59 ARG B CA 1
ATOM 2040 C C . ARG B 1 59 ? 1.762 2.824 -4.855 1 96.75 59 ARG B C 1
ATOM 2042 O O . ARG B 1 59 ? 2.895 2.861 -5.344 1 96.75 59 ARG B O 1
ATOM 2049 N N . ALA B 1 60 ? 1.139 1.766 -4.508 1 97.38 60 ALA B N 1
ATOM 2050 C CA . ALA B 1 60 ? 1.744 0.468 -4.793 1 97.38 60 ALA B CA 1
ATOM 2051 C C . ALA B 1 60 ? 2.006 0.305 -6.289 1 97.38 60 ALA B C 1
ATOM 2053 O O . ALA B 1 60 ? 3.082 -0.145 -6.691 1 97.38 60 ALA B O 1
ATOM 2054 N N . GLN B 1 61 ? 1.023 0.688 -7.047 1 96.94 61 GLN B N 1
ATOM 2055 C CA . GLN B 1 61 ? 1.166 0.626 -8.5 1 96.94 61 GLN B CA 1
ATOM 2056 C C . GLN B 1 61 ? 2.283 1.548 -8.984 1 96.94 61 GLN B C 1
ATOM 2058 O O . GLN B 1 61 ? 3.047 1.188 -9.875 1 96.94 61 GLN B O 1
ATOM 2063 N N . HIS B 1 62 ? 2.301 2.646 -8.367 1 96.69 62 HIS B N 1
ATOM 2064 C CA . HIS B 1 62 ? 3.326 3.617 -8.727 1 96.69 62 HIS B CA 1
ATOM 2065 C C . HIS B 1 62 ? 4.723 3.064 -8.469 1 96.69 62 HIS B C 1
ATOM 2067 O O . HIS B 1 62 ? 5.605 3.17 -9.32 1 96.69 62 HIS B O 1
ATOM 2073 N N . LEU B 1 63 ? 4.906 2.488 -7.363 1 97.5 63 LEU B N 1
ATOM 2074 C CA . LEU B 1 63 ? 6.203 1.915 -7.016 1 97.5 63 LEU B CA 1
ATOM 2075 C C . LEU B 1 63 ? 6.609 0.841 -8.023 1 97.5 63 LEU B C 1
ATOM 2077 O O . LEU B 1 63 ? 7.766 0.781 -8.438 1 97.5 63 LEU B O 1
ATOM 2081 N N . TRP B 1 64 ? 5.684 0.028 -8.375 1 97.69 64 TRP B N 1
ATOM 2082 C CA . TRP B 1 64 ? 5.961 -1.076 -9.289 1 97.69 64 TRP B 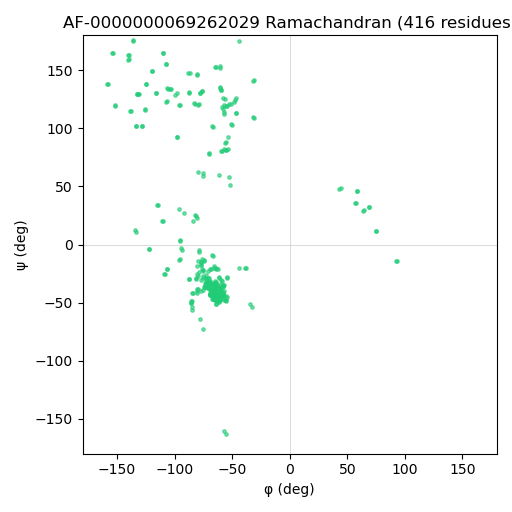CA 1
ATOM 2083 C C . TRP B 1 64 ? 6.246 -0.56 -10.695 1 97.69 64 TRP B C 1
ATOM 2085 O O . TRP B 1 64 ? 7.156 -1.051 -11.367 1 97.69 64 TRP B O 1
ATOM 2095 N N . GLU B 1 65 ? 5.531 0.428 -11.086 1 97.06 65 GLU B N 1
ATOM 2096 C CA . GLU B 1 65 ? 5.594 0.878 -12.469 1 97.06 65 GLU B CA 1
ATOM 2097 C C . GLU B 1 65 ? 6.77 1.829 -12.688 1 97.06 65 GLU B C 1
ATOM 2099 O O . GLU B 1 65 ? 7.484 1.723 -13.688 1 97.06 65 GLU B O 1
ATOM 2104 N N . LYS B 1 66 ? 6.977 2.73 -11.734 1 95.69 66 LYS B N 1
ATOM 2105 C CA . LYS B 1 66 ? 7.973 3.777 -11.945 1 95.69 66 LYS B CA 1
ATOM 2106 C C . LYS B 1 66 ? 9.359 3.314 -11.5 1 95.69 66 LYS B C 1
ATOM 2108 O O . LYS B 1 66 ? 10.367 3.773 -12.031 1 95.69 66 LYS B O 1
ATOM 2113 N N . ARG B 1 67 ? 9.414 2.434 -10.531 1 95.62 67 ARG B N 1
ATOM 2114 C CA . ARG B 1 67 ? 10.656 1.815 -10.078 1 95.62 67 ARG B CA 1
ATOM 2115 C C . ARG B 1 67 ? 11.664 2.871 -9.641 1 95.62 67 ARG B C 1
ATOM 2117 O O . ARG B 1 67 ? 12.852 2.775 -9.969 1 95.62 67 ARG B O 1
ATOM 2124 N N . GLU B 1 68 ? 11.172 3.936 -9.047 1 94.19 68 GLU B N 1
ATOM 2125 C CA . GLU B 1 68 ? 12.07 4.965 -8.531 1 94.19 68 GLU B CA 1
ATOM 2126 C C . GLU B 1 68 ? 12.727 4.523 -7.23 1 94.19 68 GLU B C 1
ATOM 2128 O O . GLU B 1 68 ? 12.078 3.924 -6.371 1 94.19 68 GLU B O 1
ATOM 2133 N N . PHE B 1 69 ? 14.086 4.699 -7.156 1 93.19 69 PHE B N 1
ATOM 2134 C CA . PHE B 1 69 ? 14.875 4.469 -5.953 1 93.19 69 PHE B CA 1
ATOM 2135 C C . PHE B 1 69 ? 14.922 2.986 -5.609 1 93.19 69 PHE B C 1
ATOM 2137 O O . PHE B 1 69 ? 14.875 2.613 -4.438 1 93.19 69 PHE B O 1
ATOM 2144 N N . THR B 1 70 ? 14.891 2.135 -6.594 1 95.38 70 THR B N 1
ATOM 2145 C CA . THR B 1 70 ? 15.086 0.71 -6.355 1 95.38 70 THR B CA 1
ATOM 2146 C C . THR B 1 70 ? 16.5 0.443 -5.832 1 95.38 70 THR B C 1
ATOM 2148 O O . THR B 1 70 ? 17.422 1.205 -6.109 1 95.38 70 THR B O 1
ATOM 2151 N N . ASP B 1 71 ? 16.609 -0.641 -5.082 1 92.38 71 ASP B N 1
ATOM 2152 C CA . ASP B 1 71 ? 17.891 -0.904 -4.453 1 92.38 71 ASP B CA 1
ATOM 2153 C C . ASP B 1 71 ? 18.312 -2.363 -4.633 1 92.38 71 ASP B C 1
ATOM 2155 O O . ASP B 1 71 ? 19.25 -2.832 -3.99 1 92.38 71 ASP B O 1
ATOM 2159 N N . ALA B 1 72 ? 17.641 -3.117 -5.469 1 94.56 72 ALA B N 1
ATOM 2160 C CA . ALA B 1 72 ? 17.984 -4.496 -5.816 1 94.56 72 ALA B CA 1
ATOM 2161 C C . ALA B 1 72 ? 17.469 -4.859 -7.199 1 94.56 72 ALA B C 1
ATOM 2163 O O . ALA B 1 72 ? 16.656 -4.125 -7.777 1 94.56 72 ALA B O 1
ATOM 2164 N N . THR B 1 73 ? 17.969 -5.926 -7.715 1 96.06 73 THR B N 1
ATOM 2165 C CA . THR B 1 73 ? 17.516 -6.469 -8.984 1 96.06 73 THR B CA 1
ATOM 2166 C C . THR B 1 73 ? 17.25 -7.969 -8.867 1 96.06 73 THR B C 1
ATOM 2168 O O . THR B 1 73 ? 18.078 -8.719 -8.359 1 96.06 73 THR B O 1
ATOM 2171 N N . VAL B 1 74 ? 16.078 -8.352 -9.32 1 96.81 74 VAL B N 1
ATOM 2172 C CA . VAL B 1 74 ? 15.742 -9.766 -9.406 1 96.81 74 VAL B CA 1
ATOM 2173 C C . VAL B 1 74 ? 15.828 -10.234 -10.859 1 96.81 74 VAL B C 1
ATOM 2175 O O . VAL B 1 74 ? 15.359 -9.547 -11.766 1 96.81 74 VAL B O 1
ATOM 2178 N N . THR B 1 75 ? 16.469 -11.359 -10.992 1 97.19 75 THR B N 1
ATOM 2179 C CA . THR B 1 75 ? 16.625 -11.867 -12.352 1 97.19 75 THR B CA 1
ATOM 2180 C C . THR B 1 75 ? 15.969 -13.234 -12.5 1 97.19 75 THR B C 1
ATOM 2182 O O . THR B 1 75 ? 15.812 -13.969 -11.523 1 97.19 75 THR B O 1
ATOM 2185 N N . CYS B 1 76 ? 15.477 -13.516 -13.719 1 97.25 76 CYS B N 1
ATOM 2186 C CA . CYS B 1 76 ? 14.914 -14.812 -14.078 1 97.25 76 CYS B CA 1
ATOM 2187 C C . CYS B 1 76 ? 15.078 -15.086 -15.57 1 97.25 76 CYS B C 1
ATOM 2189 O O . CYS B 1 76 ? 14.523 -14.367 -16.406 1 97.25 76 CYS B O 1
ATOM 2191 N N . GLU B 1 77 ? 15.773 -16.125 -15.953 1 96 77 GLU B N 1
ATOM 2192 C CA . GLU B 1 77 ? 15.992 -16.562 -17.328 1 96 77 GLU B CA 1
ATOM 2193 C C . GLU B 1 77 ? 16.328 -15.383 -18.234 1 96 77 GLU B C 1
ATOM 2195 O O . GLU B 1 77 ? 15.711 -15.195 -19.281 1 96 77 GLU B O 1
ATOM 2200 N N . GLY B 1 78 ? 17.203 -14.562 -17.875 1 94.12 78 GLY B N 1
ATOM 2201 C CA . GLY B 1 78 ? 17.719 -13.477 -18.703 1 94.12 78 GLY B CA 1
ATOM 2202 C C . GLY B 1 78 ? 16.969 -12.172 -18.5 1 94.12 78 GLY B C 1
ATOM 2203 O O . GLY B 1 78 ? 17.406 -11.117 -18.969 1 94.12 78 GLY B O 1
ATOM 2204 N N . SER B 1 79 ? 15.828 -12.234 -17.875 1 97 79 SER B N 1
ATOM 2205 C CA . SER B 1 79 ? 15.078 -11.016 -17.562 1 97 79 SER B CA 1
ATOM 2206 C C . SER B 1 79 ? 15.523 -10.414 -16.234 1 97 79 SER B C 1
ATOM 2208 O O . SER B 1 79 ? 15.945 -11.133 -15.336 1 97 79 SER B O 1
ATOM 2210 N N . SER B 1 80 ? 15.438 -9.07 -16.234 1 97 80 SER B N 1
ATOM 2211 C CA . SER B 1 80 ? 15.836 -8.352 -15.031 1 97 80 SER B CA 1
ATOM 2212 C C . SER B 1 80 ? 14.719 -7.445 -14.539 1 97 80 SER B C 1
ATOM 2214 O O . SER B 1 80 ? 14.055 -6.777 -15.336 1 97 80 SER B O 1
ATOM 2216 N N . PHE B 1 81 ? 14.516 -7.441 -13.172 1 97.62 81 PHE B N 1
ATOM 2217 C CA . PHE B 1 81 ? 13.469 -6.645 -12.539 1 97.62 81 PHE B CA 1
ATOM 2218 C C . PHE B 1 81 ? 14.039 -5.801 -11.406 1 97.62 81 PHE B C 1
ATOM 2220 O O . PHE B 1 81 ? 14.344 -6.32 -10.336 1 97.62 81 PHE B O 1
ATOM 2227 N N . PRO B 1 82 ? 14.242 -4.492 -11.664 1 97.38 82 PRO B N 1
ATOM 2228 C CA . PRO B 1 82 ? 14.57 -3.65 -10.508 1 97.38 82 PRO B CA 1
ATOM 2229 C C . PRO B 1 82 ? 13.484 -3.652 -9.438 1 97.38 82 PRO B C 1
ATOM 2231 O O . PRO B 1 82 ? 12.297 -3.559 -9.766 1 97.38 82 PRO B O 1
ATOM 2234 N N . VAL B 1 83 ? 13.891 -3.832 -8.172 1 97.5 83 VAL B N 1
ATOM 2235 C CA . VAL B 1 83 ? 12.891 -3.973 -7.121 1 97.5 83 VAL B CA 1
ATOM 2236 C C . VAL B 1 83 ? 13.336 -3.211 -5.875 1 97.5 83 VAL B C 1
ATOM 2238 O O . VAL B 1 83 ? 14.484 -2.768 -5.789 1 97.5 83 VAL B O 1
ATOM 2241 N N . HIS B 1 84 ? 12.43 -2.965 -5.02 1 96.81 84 HIS B N 1
ATOM 2242 C CA . HIS B 1 84 ? 12.695 -2.428 -3.689 1 96.81 84 HIS B CA 1
ATOM 2243 C C . HIS B 1 84 ? 12.789 -3.541 -2.652 1 96.81 84 HIS B C 1
ATOM 2245 O O . HIS B 1 84 ? 11.812 -4.262 -2.426 1 96.81 84 HIS B O 1
ATOM 2251 N N . ARG B 1 85 ? 13.875 -3.672 -2.008 1 96.31 85 ARG B N 1
ATOM 2252 C CA . ARG B 1 85 ? 14.07 -4.738 -1.029 1 96.31 85 ARG B CA 1
ATOM 2253 C C . ARG B 1 85 ? 13.016 -4.668 0.075 1 96.31 85 ARG B C 1
ATOM 2255 O O . ARG B 1 85 ? 12.469 -5.691 0.486 1 96.31 85 ARG B O 1
ATOM 2262 N N . ALA B 1 86 ? 12.766 -3.459 0.521 1 96.19 86 ALA B N 1
ATOM 2263 C CA . ALA B 1 86 ? 11.836 -3.271 1.636 1 96.19 86 ALA B CA 1
ATOM 2264 C C . ALA B 1 86 ? 10.453 -3.826 1.301 1 96.19 86 ALA B C 1
ATOM 2266 O O . ALA B 1 86 ? 9.82 -4.477 2.135 1 96.19 86 ALA B O 1
ATOM 2267 N N . VAL B 1 87 ? 10.008 -3.578 0.096 1 97.69 87 VAL B N 1
ATOM 2268 C CA . VAL B 1 87 ? 8.68 -4.016 -0.329 1 97.69 87 VAL B CA 1
ATOM 2269 C C . VAL B 1 87 ? 8.641 -5.543 -0.406 1 97.69 87 VAL B C 1
ATOM 2271 O O . VAL B 1 87 ? 7.742 -6.176 0.155 1 97.69 87 VAL B O 1
ATOM 2274 N N . LEU B 1 88 ? 9.633 -6.137 -1.021 1 97.56 88 LEU B N 1
ATOM 2275 C CA . LEU B 1 88 ? 9.648 -7.586 -1.18 1 97.56 88 LEU B CA 1
ATOM 2276 C C . LEU B 1 88 ? 9.844 -8.281 0.165 1 97.56 88 LEU B C 1
ATOM 2278 O O . LEU B 1 88 ? 9.242 -9.328 0.421 1 97.56 88 LEU B O 1
ATOM 2282 N N . ALA B 1 89 ? 10.656 -7.672 1.004 1 96.12 89 ALA B N 1
ATOM 2283 C CA . ALA B 1 89 ? 10.914 -8.234 2.326 1 96.12 89 ALA B CA 1
ATOM 2284 C C . ALA B 1 89 ? 9.648 -8.234 3.178 1 96.12 89 ALA B C 1
ATOM 2286 O O . ALA B 1 89 ? 9.438 -9.133 3.994 1 96.12 89 ALA B O 1
ATOM 2287 N N . SER B 1 90 ? 8.82 -7.25 2.986 1 96.62 90 SER B N 1
ATOM 2288 C CA . SER B 1 90 ? 7.59 -7.168 3.764 1 96.62 90 SER B CA 1
ATOM 2289 C C . SER B 1 90 ? 6.566 -8.195 3.287 1 96.62 90 SER B C 1
ATOM 2291 O O . SER B 1 90 ? 5.617 -8.516 4.008 1 96.62 90 SER B O 1
ATOM 2293 N N . ALA B 1 91 ? 6.746 -8.781 2.158 1 97.5 91 ALA B N 1
ATOM 2294 C CA . ALA B 1 91 ? 5.742 -9.656 1.553 1 97.5 91 ALA B CA 1
ATOM 2295 C C . ALA B 1 91 ? 6.18 -11.117 1.609 1 97.5 91 ALA B C 1
ATOM 2297 O O . ALA B 1 91 ? 5.344 -12.023 1.566 1 97.5 91 ALA B O 1
ATOM 2298 N N . SER B 1 92 ? 7.461 -11.359 1.674 1 97.44 92 SER B N 1
ATOM 2299 C CA . SER B 1 92 ? 8 -12.711 1.589 1 97.44 92 SER B CA 1
ATOM 2300 C C . SER B 1 92 ? 9.133 -12.922 2.592 1 97.44 92 SER B C 1
ATOM 2302 O O . SER B 1 92 ? 10.211 -12.336 2.451 1 97.44 92 SER B O 1
ATOM 2304 N N . PRO B 1 93 ? 8.93 -13.789 3.547 1 96.44 93 PRO B N 1
ATOM 2305 C CA . PRO B 1 93 ? 10.008 -14.117 4.484 1 96.44 93 PRO B CA 1
ATOM 2306 C C . PRO B 1 93 ? 11.258 -14.641 3.787 1 96.44 93 PRO B C 1
ATOM 2308 O O . PRO B 1 93 ? 12.375 -14.375 4.238 1 96.44 93 PRO B O 1
ATOM 2311 N N . VAL B 1 94 ? 11.078 -15.336 2.766 1 96.19 94 VAL B N 1
ATOM 2312 C CA . VAL B 1 94 ? 12.203 -15.891 2.018 1 96.19 94 VAL B CA 1
ATOM 2313 C C . VAL B 1 94 ? 13.023 -14.766 1.402 1 96.19 94 VAL B C 1
ATOM 2315 O O . VAL B 1 94 ? 14.258 -14.75 1.515 1 96.19 94 VAL B O 1
ATOM 2318 N N . LEU B 1 95 ? 12.352 -13.859 0.786 1 95.69 95 LEU B N 1
ATOM 2319 C CA . LEU B 1 95 ? 13.062 -12.742 0.18 1 95.69 95 LEU B CA 1
ATOM 2320 C C . LEU B 1 95 ? 13.641 -11.82 1.251 1 95.69 95 LEU B C 1
ATOM 2322 O O . LEU B 1 95 ? 14.703 -11.227 1.06 1 95.69 95 LEU B O 1
ATOM 2326 N N . GLN B 1 96 ? 12.906 -11.68 2.359 1 95.12 96 GLN B N 1
ATOM 2327 C CA . GLN B 1 96 ? 13.438 -10.914 3.482 1 95.12 96 GLN B CA 1
ATOM 2328 C C . GLN B 1 96 ? 14.789 -11.461 3.928 1 95.12 96 GLN B C 1
ATOM 2330 O O . GLN B 1 96 ? 15.75 -10.695 4.09 1 95.12 96 GLN B O 1
ATOM 2335 N N . ARG B 1 97 ? 14.852 -12.711 4.086 1 94.19 97 ARG B N 1
ATOM 2336 C CA . ARG B 1 97 ? 16.094 -13.344 4.504 1 94.19 97 ARG B CA 1
ATOM 2337 C C . ARG B 1 97 ? 17.172 -13.211 3.43 1 94.19 97 ARG B C 1
ATOM 2339 O O . ARG B 1 97 ? 18.328 -12.953 3.736 1 94.19 97 ARG B O 1
ATOM 2346 N N . ALA B 1 98 ? 16.781 -13.375 2.219 1 91.94 98 ALA B N 1
ATOM 2347 C CA . ALA B 1 98 ? 17.719 -13.305 1.106 1 91.94 98 ALA B CA 1
ATOM 2348 C C . ALA B 1 98 ? 18.391 -11.93 1.035 1 91.94 98 ALA B C 1
ATOM 2350 O O . ALA B 1 98 ? 19.594 -11.836 0.807 1 91.94 98 ALA B O 1
ATOM 2351 N N . PHE B 1 99 ? 17.625 -10.938 1.238 1 91.75 99 PHE B N 1
ATOM 2352 C CA . PHE B 1 99 ? 18.141 -9.578 1.108 1 91.75 99 PHE B CA 1
ATOM 2353 C C . PHE B 1 99 ? 18.875 -9.156 2.379 1 91.75 99 PHE B C 1
ATOM 2355 O O . PHE B 1 99 ? 19.719 -8.258 2.348 1 91.75 99 PHE B O 1
ATOM 2362 N N . ALA B 1 100 ? 18.453 -9.688 3.477 1 87.06 100 ALA B N 1
ATOM 2363 C CA . ALA B 1 100 ? 19.109 -9.359 4.738 1 87.06 100 ALA B CA 1
ATOM 2364 C C . ALA B 1 100 ? 20.516 -9.961 4.793 1 87.06 100 ALA B C 1
ATOM 2366 O O . ALA B 1 100 ? 21.438 -9.352 5.348 1 87.06 100 ALA B O 1
ATOM 2367 N N . CYS B 1 101 ? 20.781 -11.109 4.293 1 77.62 101 CYS B N 1
ATOM 2368 C CA . CYS B 1 101 ? 22.047 -11.82 4.332 1 77.62 101 CYS B CA 1
ATOM 2369 C C . CYS B 1 101 ? 23 -11.289 3.26 1 77.62 101 CYS B C 1
ATOM 2371 O O . CYS B 1 101 ? 24.219 -11.297 3.447 1 77.62 101 CYS B O 1
ATOM 2373 N N . GLY B 1 102 ? 22.594 -10.992 2.049 1 61.91 102 GLY B N 1
ATOM 2374 C CA . GLY B 1 102 ? 23.422 -10.633 0.907 1 61.91 102 GLY B CA 1
ATOM 2375 C C . GLY B 1 102 ? 23.891 -9.188 0.948 1 61.91 102 GLY B C 1
ATOM 2376 O O . GLY B 1 102 ? 24.5 -8.703 -0.005 1 61.91 102 GLY B O 1
ATOM 2377 N N . MET B 1 103 ? 23.484 -8.25 1.924 1 55.28 103 MET B N 1
ATOM 2378 C CA . MET B 1 103 ? 23.656 -6.805 1.86 1 55.28 103 MET B CA 1
ATOM 2379 C C . MET B 1 103 ? 25.109 -6.414 2.129 1 55.28 103 MET B C 1
ATOM 2381 O O . MET B 1 103 ? 25.547 -6.383 3.281 1 55.28 103 MET B O 1
ATOM 2385 N N . SER B 1 104 ? 25.922 -6.969 1.26 1 47.94 104 SER B N 1
ATOM 2386 C CA . SER B 1 104 ? 27.078 -6.094 1.37 1 47.94 104 SER B CA 1
ATOM 2387 C C . SER B 1 104 ? 26.719 -4.656 0.999 1 47.94 104 SER B C 1
ATOM 2389 O O . SER B 1 104 ? 25.828 -4.422 0.193 1 47.94 104 SER B O 1
ATOM 2391 N N . GLU B 1 105 ? 27.156 -3.574 1.78 1 46.25 105 GLU B N 1
ATOM 2392 C CA . GLU B 1 105 ? 26.922 -2.133 1.818 1 46.25 105 GLU B CA 1
ATOM 2393 C C . GLU B 1 105 ? 26.734 -1.566 0.415 1 46.25 105 GLU B C 1
ATOM 2395 O O . GLU B 1 105 ? 25.984 -0.606 0.227 1 46.25 105 GLU B O 1
ATOM 2400 N N . ALA B 1 106 ? 27.672 -1.863 -0.53 1 44.88 106 ALA B N 1
ATOM 2401 C CA . ALA B 1 106 ? 27.906 -1.016 -1.697 1 44.88 106 ALA B CA 1
ATOM 2402 C C . ALA B 1 106 ? 26.938 -1.364 -2.826 1 44.88 106 ALA B C 1
ATOM 2404 O O . ALA B 1 106 ? 26.547 -0.493 -3.604 1 44.88 106 ALA B O 1
ATOM 2405 N N . ALA B 1 107 ? 26.781 -2.752 -3.365 1 50.91 107 ALA B N 1
ATOM 2406 C CA . ALA B 1 107 ? 26.328 -3.098 -4.707 1 50.91 107 ALA B CA 1
ATOM 2407 C C . ALA B 1 107 ? 24.844 -3.486 -4.691 1 50.91 107 ALA B C 1
ATOM 2409 O O . ALA B 1 107 ? 24.328 -3.959 -3.676 1 50.91 107 ALA B O 1
ATOM 2410 N N . SER B 1 108 ? 24.094 -2.818 -5.609 1 62.06 108 SER B N 1
ATOM 2411 C CA . SER B 1 108 ? 22.734 -3.266 -5.918 1 62.06 108 SER B CA 1
ATOM 2412 C C . SER B 1 108 ? 22.609 -4.777 -5.758 1 62.06 108 SER B C 1
ATOM 2414 O O . SER B 1 108 ? 23.344 -5.539 -6.371 1 62.06 108 SER B O 1
ATOM 2416 N N . ALA B 1 109 ? 21.859 -5.223 -4.664 1 78.88 109 ALA B N 1
ATOM 2417 C CA . ALA B 1 109 ? 21.625 -6.637 -4.383 1 78.88 109 ALA B CA 1
ATOM 2418 C C . ALA B 1 109 ? 20.969 -7.332 -5.574 1 78.88 109 ALA B C 1
ATOM 2420 O O . ALA B 1 109 ? 20.109 -6.754 -6.246 1 78.88 109 ALA B O 1
ATOM 2421 N N . LYS B 1 110 ? 21.672 -8.383 -5.957 1 88.31 110 LYS B N 1
ATOM 2422 C CA . LYS B 1 110 ? 21.094 -9.195 -7.02 1 88.31 110 LYS B CA 1
ATOM 2423 C C . LYS B 1 110 ? 20.547 -10.516 -6.473 1 88.31 110 LYS B C 1
ATOM 2425 O O . LYS B 1 110 ? 21.172 -11.141 -5.613 1 88.31 110 LYS B O 1
ATOM 2430 N N . TYR B 1 111 ? 19.375 -10.867 -6.879 1 93.44 111 TYR B N 1
ATOM 2431 C CA . TYR B 1 111 ? 18.75 -12.125 -6.5 1 93.44 111 TYR B CA 1
ATOM 2432 C C . TYR B 1 111 ? 18.172 -12.844 -7.723 1 93.44 111 TYR B C 1
ATOM 2434 O O . TYR B 1 111 ? 17.391 -12.258 -8.484 1 93.44 111 TYR B O 1
ATOM 2442 N N . ALA B 1 112 ? 18.5 -14.078 -7.871 1 95.19 112 ALA B N 1
ATOM 2443 C CA . ALA B 1 112 ? 18.031 -14.82 -9.047 1 95.19 112 ALA B CA 1
ATOM 2444 C C . ALA B 1 112 ? 16.938 -15.812 -8.672 1 95.19 112 ALA B C 1
ATOM 2446 O O . ALA B 1 112 ? 17.109 -16.625 -7.758 1 95.19 112 ALA B O 1
ATOM 2447 N N . ILE B 1 113 ? 15.828 -15.664 -9.328 1 95.94 113 ILE B N 1
ATOM 2448 C CA . ILE B 1 113 ? 14.805 -16.703 -9.273 1 95.94 113 ILE B CA 1
ATOM 2449 C C . ILE B 1 113 ? 15.125 -17.797 -10.273 1 95.94 113 ILE B C 1
ATOM 2451 O O . ILE B 1 113 ? 15.18 -17.547 -11.484 1 95.94 113 ILE B O 1
ATOM 2455 N N . ARG B 1 114 ? 15.234 -18.953 -9.672 1 92.81 114 ARG B N 1
ATOM 2456 C CA . ARG B 1 114 ? 15.633 -20.078 -10.516 1 92.81 114 ARG B CA 1
ATOM 2457 C C . ARG B 1 114 ? 14.461 -21.016 -10.758 1 92.81 114 ARG B C 1
ATOM 2459 O O . ARG B 1 114 ? 13.5 -21.031 -9.984 1 92.81 114 ARG B O 1
ATOM 2466 N N . ASP B 1 115 ? 14.508 -21.766 -11.859 1 87.25 115 ASP B N 1
ATOM 2467 C CA . ASP B 1 115 ? 13.555 -22.812 -12.188 1 87.25 115 ASP B CA 1
ATOM 2468 C C . ASP B 1 115 ? 12.148 -22.25 -12.383 1 87.25 115 ASP B C 1
ATOM 2470 O O . ASP B 1 115 ? 11.172 -22.812 -11.891 1 87.25 115 ASP B O 1
ATOM 2474 N N . SER B 1 116 ? 12.109 -21.109 -12.781 1 94.88 116 SER B N 1
ATOM 2475 C CA . SER B 1 116 ? 10.859 -20.469 -13.188 1 94.88 116 SER B CA 1
ATOM 2476 C C . SER B 1 116 ? 11.031 -19.688 -14.484 1 94.88 116 SER B C 1
ATOM 2478 O O . SER B 1 116 ? 12.078 -19.766 -15.133 1 94.88 116 SER B O 1
ATOM 2480 N N . ASN B 1 117 ? 9.984 -19.156 -14.977 1 96.25 117 ASN B N 1
ATOM 2481 C CA . ASN B 1 117 ? 10.039 -18.312 -16.156 1 96.25 117 ASN B CA 1
ATOM 2482 C C . ASN B 1 117 ? 9.758 -16.844 -15.828 1 96.25 117 ASN B C 1
ATOM 2484 O O . ASN B 1 117 ? 9.227 -16.547 -14.75 1 96.25 117 ASN B O 1
ATOM 2488 N N . PRO B 1 118 ? 10.086 -16 -16.75 1 97.25 118 PRO B N 1
ATOM 2489 C CA . PRO B 1 118 ? 9.977 -14.562 -16.469 1 97.25 118 PRO B CA 1
ATOM 2490 C C . PRO B 1 118 ? 8.531 -14.117 -16.234 1 97.25 118 PRO B C 1
ATOM 2492 O O . PRO B 1 118 ? 8.289 -13.195 -15.445 1 97.25 118 PRO B O 1
ATOM 2495 N N . VAL B 1 119 ? 7.648 -14.75 -16.859 1 97.25 119 VAL B N 1
ATOM 2496 C CA . VAL B 1 119 ? 6.246 -14.367 -16.734 1 97.25 119 VAL B CA 1
ATOM 2497 C C . VAL B 1 119 ? 5.766 -14.633 -15.305 1 97.25 119 VAL B C 1
ATOM 2499 O O . VAL B 1 119 ? 5.18 -13.758 -14.664 1 97.25 119 VAL B O 1
ATOM 2502 N N . ASN B 1 120 ? 6.055 -15.766 -14.758 1 98.06 120 ASN B N 1
ATOM 2503 C CA . ASN B 1 120 ? 5.641 -16.125 -13.406 1 98.06 120 ASN B CA 1
ATOM 2504 C C . ASN B 1 120 ? 6.449 -15.359 -12.352 1 98.06 120 ASN B C 1
ATOM 2506 O O . ASN B 1 120 ? 5.914 -14.977 -11.312 1 98.06 120 ASN B O 1
ATOM 2510 N N . ALA B 1 121 ? 7.711 -15.172 -12.688 1 98.31 121 ALA B N 1
ATOM 2511 C CA . ALA B 1 121 ? 8.523 -14.367 -11.781 1 98.31 121 ALA B CA 1
ATOM 2512 C C . ALA B 1 121 ? 7.957 -12.953 -11.648 1 98.31 121 ALA B C 1
ATOM 2514 O O . ALA B 1 121 ? 7.828 -12.43 -10.539 1 98.31 121 ALA B O 1
ATOM 2515 N N . GLU B 1 122 ? 7.621 -12.422 -12.766 1 98.12 122 GLU B N 1
ATOM 2516 C CA . GLU B 1 122 ? 7.043 -11.078 -12.758 1 98.12 122 GLU B CA 1
ATOM 2517 C C . GLU B 1 122 ? 5.711 -11.055 -12.016 1 98.12 122 GLU B C 1
ATOM 2519 O O . GLU B 1 122 ? 5.426 -10.109 -11.281 1 98.12 122 GLU B O 1
ATOM 2524 N N . ALA B 1 123 ? 4.895 -12.07 -12.203 1 98.25 123 ALA B N 1
ATOM 2525 C CA . ALA B 1 123 ? 3.607 -12.156 -11.516 1 98.25 123 ALA B CA 1
ATOM 2526 C C . ALA B 1 123 ? 3.799 -12.211 -10 1 98.25 123 ALA B C 1
ATOM 2528 O O . ALA B 1 123 ? 3.064 -11.555 -9.258 1 98.25 123 ALA B O 1
ATOM 2529 N N . LEU B 1 124 ? 4.773 -12.961 -9.602 1 98.62 124 LEU B N 1
ATOM 2530 C CA . LEU B 1 124 ? 5.086 -13.055 -8.18 1 98.62 124 LEU B CA 1
ATOM 2531 C C . LEU B 1 124 ? 5.504 -11.695 -7.629 1 98.62 124 LEU B C 1
ATOM 2533 O O . LEU B 1 124 ? 4.961 -11.234 -6.621 1 98.62 124 LEU B O 1
ATOM 2537 N N . LEU B 1 125 ? 6.41 -11.047 -8.312 1 98.56 125 LEU B N 1
ATOM 2538 C CA . LEU B 1 125 ? 6.938 -9.766 -7.855 1 98.56 125 LEU B CA 1
ATOM 2539 C C . LEU B 1 125 ? 5.848 -8.703 -7.855 1 98.56 125 LEU B C 1
ATOM 2541 O O . LEU B 1 125 ? 5.719 -7.941 -6.895 1 98.56 125 LEU B O 1
ATOM 2545 N N . ARG B 1 126 ? 5.105 -8.688 -8.914 1 98.5 126 ARG B N 1
ATOM 2546 C CA . ARG B 1 126 ? 4.016 -7.719 -9.016 1 98.5 126 ARG B CA 1
ATOM 2547 C C . ARG B 1 126 ? 3.023 -7.895 -7.871 1 98.5 126 ARG B C 1
ATOM 2549 O O . ARG B 1 126 ? 2.559 -6.914 -7.285 1 98.5 126 ARG B O 1
ATOM 2556 N N . PHE B 1 127 ? 2.715 -9.102 -7.543 1 98.62 127 PHE B N 1
ATOM 2557 C CA . PHE B 1 127 ? 1.782 -9.359 -6.453 1 98.62 127 PHE B CA 1
ATOM 2558 C C . PHE B 1 127 ? 2.348 -8.867 -5.125 1 98.62 127 PHE B C 1
ATOM 2560 O O . PHE B 1 127 ? 1.608 -8.359 -4.281 1 98.62 127 PHE B O 1
ATOM 2567 N N . CYS B 1 128 ? 3.588 -9.016 -4.965 1 98.5 128 CYS B N 1
ATOM 2568 C CA . CYS B 1 128 ? 4.223 -8.547 -3.738 1 98.5 128 CYS B CA 1
ATOM 2569 C C . CYS B 1 128 ? 4.059 -7.039 -3.582 1 98.5 128 CYS B C 1
ATOM 2571 O O . CYS B 1 128 ? 3.99 -6.531 -2.461 1 98.5 128 CYS B O 1
ATOM 2573 N N . TYR B 1 129 ? 3.953 -6.332 -4.656 1 98.12 129 TYR B N 1
ATOM 2574 C CA . TYR B 1 129 ? 3.754 -4.891 -4.621 1 98.12 129 TYR B CA 1
ATOM 2575 C C . TYR B 1 129 ? 2.277 -4.543 -4.473 1 98.12 129 TYR B C 1
ATOM 2577 O O . TYR B 1 129 ? 1.898 -3.775 -3.584 1 98.12 129 TYR B O 1
ATOM 2585 N N . THR B 1 130 ? 1.433 -5.16 -5.293 1 97.81 130 THR B N 1
ATOM 2586 C CA . THR B 1 130 ? 0.103 -4.609 -5.531 1 97.81 130 THR B CA 1
ATOM 2587 C C . THR B 1 130 ? -0.961 -5.441 -4.824 1 97.81 130 THR B C 1
ATOM 2589 O O . THR B 1 130 ? -2.102 -5 -4.668 1 97.81 130 THR B O 1
ATOM 2592 N N . GLY B 1 131 ? -0.614 -6.664 -4.52 1 97.56 131 GLY B N 1
ATOM 2593 C CA . GLY B 1 131 ? -1.595 -7.547 -3.91 1 97.56 131 GLY B CA 1
ATOM 2594 C C . GLY B 1 131 ? -2.637 -8.055 -4.891 1 97.56 131 GLY B C 1
ATOM 2595 O O . GLY B 1 131 ? -3.65 -8.625 -4.488 1 97.56 131 GLY B O 1
ATOM 2596 N N . SER B 1 132 ? -2.381 -7.832 -6.137 1 96.69 132 SER B N 1
ATOM 2597 C CA . SER B 1 132 ? -3.338 -8.234 -7.164 1 96.69 132 SER B CA 1
ATOM 2598 C C . SER B 1 132 ? -2.752 -9.305 -8.078 1 96.69 132 SER B C 1
ATOM 2600 O O . SER B 1 132 ? -1.624 -9.172 -8.555 1 96.69 132 SER B O 1
ATOM 2602 N N . LEU B 1 133 ? -3.502 -10.32 -8.242 1 96.94 133 LEU B N 1
ATOM 2603 C CA . LEU B 1 133 ? -3.066 -11.43 -9.086 1 96.94 133 LEU B CA 1
ATOM 2604 C C . LEU B 1 133 ? -3.26 -11.102 -10.562 1 96.94 133 LEU B C 1
ATOM 2606 O O . LEU B 1 133 ? -4.352 -10.703 -10.977 1 96.94 133 LEU B O 1
ATOM 2610 N N . SER B 1 134 ? -2.215 -11.125 -11.289 1 94.94 134 SER B N 1
ATOM 2611 C CA . SER B 1 134 ? -2.211 -11 -12.742 1 94.94 134 SER B CA 1
ATOM 2612 C C . SER B 1 134 ? -1.319 -12.055 -13.383 1 94.94 134 SER B C 1
ATOM 2614 O O . SER B 1 134 ? -0.094 -11.922 -13.391 1 94.94 134 SER B O 1
ATOM 2616 N N . CYS B 1 135 ? -1.961 -13.094 -13.922 1 94.75 135 CYS B N 1
ATOM 2617 C CA . CYS B 1 135 ? -1.237 -14.227 -14.484 1 94.75 135 CYS B CA 1
ATOM 2618 C C . CYS B 1 135 ? -2.107 -14.992 -15.477 1 94.75 135 CYS B C 1
ATOM 2620 O O . CYS B 1 135 ? -3.295 -15.211 -15.227 1 94.75 135 CYS B O 1
ATOM 2622 N N . PRO B 1 136 ? -1.521 -15.398 -16.609 1 94.31 136 PRO B N 1
ATOM 2623 C CA . PRO B 1 136 ? -2.281 -16.281 -17.516 1 94.31 136 PRO B CA 1
ATOM 2624 C C . PRO B 1 136 ? -2.674 -17.594 -16.859 1 94.31 136 PRO B C 1
ATOM 2626 O O . PRO B 1 136 ? -1.938 -18.109 -16.016 1 94.31 136 PRO B O 1
ATOM 2629 N N . ALA B 1 137 ? -3.787 -18.141 -17.359 1 93.69 137 ALA B N 1
ATOM 2630 C CA . ALA B 1 137 ? -4.336 -19.344 -16.766 1 93.69 137 ALA B CA 1
ATOM 2631 C C . ALA B 1 137 ? -3.33 -20.5 -16.828 1 93.69 137 ALA B C 1
ATOM 2633 O O . ALA B 1 137 ? -3.232 -21.297 -15.906 1 93.69 137 ALA B O 1
ATOM 2634 N N . GLU B 1 138 ? -2.645 -20.484 -17.906 1 93.94 138 GLU B N 1
ATOM 2635 C CA . GLU B 1 138 ? -1.711 -21.594 -18.141 1 93.94 138 GLU B CA 1
ATOM 2636 C C . GLU B 1 138 ? -0.543 -21.531 -17.156 1 93.94 138 GLU B C 1
ATOM 2638 O O . GLU B 1 138 ? 0.115 -22.547 -16.906 1 93.94 138 GLU B O 1
ATOM 2643 N N . GLY B 1 139 ? -0.272 -20.375 -16.578 1 96.5 139 GLY B N 1
ATOM 2644 C CA . GLY B 1 139 ? 0.867 -20.219 -15.688 1 96.5 139 GLY B CA 1
ATOM 2645 C C . GLY B 1 139 ? 0.518 -20.406 -14.227 1 96.5 139 GLY B C 1
ATOM 2646 O O . GLY B 1 139 ? 1.405 -20.469 -13.367 1 96.5 139 GLY B O 1
ATOM 2647 N N . LEU B 1 140 ? -0.737 -20.625 -13.93 1 97.81 140 LEU B N 1
ATOM 2648 C CA . LEU B 1 140 ? -1.23 -20.625 -12.562 1 97.81 140 LEU B CA 1
ATOM 2649 C C . LEU B 1 140 ? -0.607 -21.766 -11.758 1 97.81 140 LEU B C 1
ATOM 2651 O O . LEU B 1 140 ? -0.192 -21.562 -10.617 1 97.81 140 LEU B O 1
ATOM 2655 N N . PRO B 1 141 ? -0.484 -22.938 -12.352 1 97.25 141 PRO B N 1
ATOM 265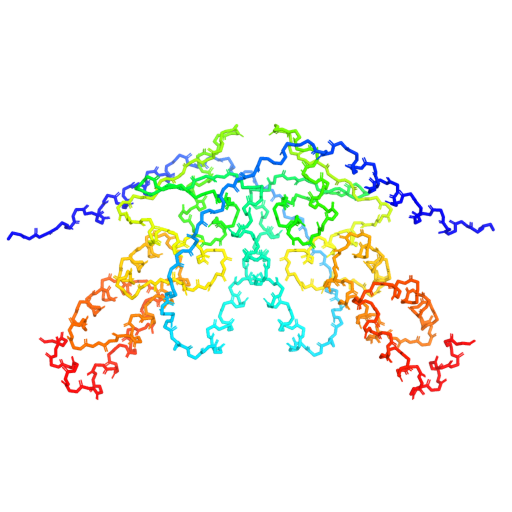6 C CA . PRO B 1 141 ? 0.109 -24.016 -11.555 1 97.25 141 PRO B CA 1
ATOM 2657 C C . PRO B 1 141 ? 1.544 -23.719 -11.125 1 97.25 141 PRO B C 1
ATOM 2659 O O . PRO B 1 141 ? 1.896 -23.906 -9.961 1 97.25 141 PRO B O 1
ATOM 2662 N N . GLN B 1 142 ? 2.277 -23.25 -12.055 1 97.31 142 GLN B N 1
ATOM 2663 C CA . GLN B 1 142 ? 3.662 -22.906 -11.734 1 97.31 142 GLN B CA 1
ATOM 2664 C C . GLN B 1 142 ? 3.732 -21.734 -10.766 1 97.31 142 GLN B C 1
ATOM 2666 O O . GLN B 1 142 ? 4.629 -21.672 -9.922 1 97.31 142 GLN B O 1
ATOM 2671 N N . LEU B 1 143 ? 2.857 -20.812 -10.883 1 98.12 143 LEU B N 1
ATOM 2672 C CA . LEU B 1 143 ? 2.832 -19.672 -9.984 1 98.12 143 LEU B CA 1
ATOM 2673 C C . LEU B 1 143 ? 2.506 -20.109 -8.555 1 98.12 143 LEU B C 1
ATOM 2675 O O . LEU B 1 143 ? 3.033 -19.547 -7.594 1 98.12 143 LEU B O 1
ATOM 2679 N N . LEU B 1 144 ? 1.627 -21.109 -8.43 1 98 144 LEU B N 1
ATOM 2680 C CA . LEU B 1 144 ? 1.335 -21.641 -7.102 1 98 144 LEU B CA 1
ATOM 2681 C C . LEU B 1 144 ? 2.592 -22.203 -6.449 1 98 144 LEU B C 1
ATOM 2683 O O . LEU B 1 144 ? 2.855 -21.953 -5.27 1 98 144 LEU B O 1
ATOM 2687 N N . GLU B 1 145 ? 3.326 -22.875 -7.238 1 96.75 145 GLU B N 1
ATOM 2688 C CA . GLU B 1 145 ? 4.578 -23.438 -6.73 1 96.75 145 GLU B CA 1
ATOM 2689 C C . GLU B 1 145 ? 5.523 -22.328 -6.27 1 96.75 145 GLU B C 1
ATOM 2691 O O . GLU B 1 145 ? 6.141 -22.438 -5.207 1 96.75 145 GLU B O 1
ATOM 2696 N N . LEU B 1 146 ? 5.613 -21.328 -7.023 1 97.69 146 LEU B N 1
ATOM 2697 C CA . LEU B 1 146 ? 6.477 -20.203 -6.699 1 97.69 146 LEU B CA 1
ATOM 2698 C C . LEU B 1 146 ? 5.988 -19.484 -5.438 1 97.69 146 LEU B C 1
ATOM 2700 O O . LEU B 1 146 ? 6.793 -19.125 -4.578 1 97.69 146 LEU B O 1
ATOM 2704 N N . ALA B 1 147 ? 4.688 -19.266 -5.383 1 98.06 147 ALA B N 1
ATOM 2705 C CA . ALA B 1 147 ? 4.09 -18.578 -4.23 1 98.06 147 ALA B CA 1
ATOM 2706 C C . ALA B 1 147 ? 4.387 -19.344 -2.939 1 98.06 147 ALA B C 1
ATOM 2708 O O . ALA B 1 147 ? 4.699 -18.734 -1.914 1 98.06 147 ALA B O 1
ATOM 2709 N N . VAL B 1 148 ? 4.254 -20.672 -3.039 1 97 148 VAL B N 1
ATOM 2710 C CA . VAL B 1 148 ? 4.523 -21.516 -1.876 1 97 148 VAL B CA 1
ATOM 2711 C C . VAL B 1 148 ? 6.012 -21.484 -1.543 1 97 148 VAL B C 1
ATOM 2713 O O . VAL B 1 148 ? 6.391 -21.328 -0.379 1 97 148 VAL B O 1
ATOM 2716 N N . LEU B 1 149 ? 6.844 -21.547 -2.537 1 96.31 149 LEU B N 1
ATOM 2717 C CA . LEU B 1 149 ? 8.289 -21.547 -2.35 1 96.31 149 LEU B CA 1
ATOM 2718 C C . LEU B 1 149 ? 8.742 -20.25 -1.688 1 96.31 149 LEU B C 1
ATOM 2720 O O . LEU B 1 149 ? 9.586 -20.266 -0.786 1 96.31 149 LEU B O 1
ATOM 2724 N N . TYR B 1 150 ? 8.164 -19.203 -2.082 1 97.44 150 TYR B N 1
ATOM 2725 C CA . TYR B 1 150 ? 8.594 -17.906 -1.572 1 97.44 150 TYR B CA 1
ATOM 2726 C C . TYR B 1 150 ? 7.734 -17.469 -0.389 1 97.44 150 TYR B C 1
ATOM 2728 O O . TYR B 1 150 ? 7.871 -16.344 0.105 1 97.44 150 TYR B O 1
ATOM 2736 N N . GLU B 1 151 ? 6.895 -18.297 -0.018 1 97.31 151 GLU B N 1
ATOM 2737 C CA . GLU B 1 151 ? 6.09 -18.141 1.188 1 97.31 151 GLU B CA 1
ATOM 2738 C C . GLU B 1 151 ? 5.27 -16.859 1.145 1 97.31 151 GLU B C 1
ATOM 2740 O O . GLU B 1 151 ? 5.262 -16.078 2.107 1 97.31 151 GLU B O 1
ATOM 2745 N N . VAL B 1 152 ? 4.676 -16.625 0.088 1 97.88 152 VAL B N 1
ATOM 2746 C CA . VAL B 1 152 ? 3.691 -15.555 -0.025 1 97.88 152 VAL B CA 1
ATOM 2747 C C . VAL B 1 152 ? 2.283 -16.125 0.114 1 97.88 152 VAL B C 1
ATOM 2749 O O . VAL B 1 152 ? 1.628 -16.438 -0.886 1 97.88 152 VAL B O 1
ATOM 2752 N N . ALA B 1 153 ? 1.835 -16.109 1.292 1 96.44 153 ALA B N 1
ATOM 2753 C CA . ALA B 1 153 ? 0.614 -16.828 1.636 1 96.44 153 ALA B CA 1
ATOM 2754 C C . ALA B 1 153 ? -0.587 -16.281 0.876 1 96.44 153 ALA B C 1
ATOM 2756 O O . ALA B 1 153 ? -1.393 -17.031 0.333 1 96.44 153 ALA B O 1
ATOM 2757 N N . ALA B 1 154 ? -0.674 -14.984 0.872 1 96.75 154 ALA B N 1
ATOM 2758 C CA . ALA B 1 154 ? -1.816 -14.359 0.205 1 96.75 154 ALA B CA 1
ATOM 2759 C C . ALA B 1 154 ? -1.842 -14.711 -1.279 1 96.75 154 ALA B C 1
ATOM 2761 O O . ALA B 1 154 ? -2.912 -14.922 -1.855 1 96.75 154 ALA B O 1
ATOM 2762 N N . LEU B 1 155 ? -0.734 -14.773 -1.853 1 98 155 LEU B N 1
ATOM 2763 C CA . LEU B 1 155 ? -0.662 -15.148 -3.26 1 98 155 LEU B CA 1
ATOM 2764 C C . LEU B 1 155 ? -1.027 -16.609 -3.451 1 98 155 LEU B C 1
ATOM 2766 O O . LEU B 1 155 ? -1.743 -16.969 -4.391 1 98 155 LEU B O 1
ATOM 2770 N N . SER B 1 156 ? -0.513 -17.469 -2.578 1 97.69 156 SER B N 1
ATOM 2771 C CA . SER B 1 156 ? -0.854 -18.891 -2.65 1 97.69 156 SER B CA 1
ATOM 2772 C C . SER B 1 156 ? -2.365 -19.094 -2.629 1 97.69 156 SER B C 1
ATOM 2774 O O . SER B 1 156 ? -2.904 -19.859 -3.428 1 97.69 156 SER B O 1
ATOM 2776 N N . GLY B 1 157 ? -2.957 -18.391 -1.749 1 96.12 157 GLY B N 1
ATOM 2777 C CA . GLY B 1 157 ? -4.406 -18.5 -1.671 1 96.12 157 GLY B CA 1
ATOM 2778 C C . GLY B 1 157 ? -5.109 -17.984 -2.91 1 96.12 157 GLY B C 1
ATOM 2779 O O . GLY B 1 157 ? -6.035 -18.625 -3.416 1 96.12 157 GLY B O 1
ATOM 2780 N N . ALA B 1 158 ? -4.66 -16.844 -3.389 1 96.38 158 ALA B N 1
ATOM 2781 C CA . ALA B 1 158 ? -5.273 -16.234 -4.566 1 96.38 158 ALA B CA 1
ATOM 2782 C C . ALA B 1 158 ? -5.129 -17.141 -5.789 1 96.38 158 ALA B C 1
ATOM 2784 O O . ALA B 1 158 ? -6.074 -17.297 -6.566 1 96.38 158 ALA B O 1
ATOM 2785 N N . VAL B 1 159 ? -3.98 -17.703 -5.934 1 97.81 159 VAL B N 1
ATOM 2786 C CA . VAL B 1 159 ? -3.732 -18.562 -7.09 1 97.81 159 VAL B CA 1
ATOM 2787 C C . VAL B 1 159 ? -4.559 -19.844 -6.973 1 97.81 159 VAL B C 1
ATOM 2789 O O . VAL B 1 159 ? -5.148 -20.297 -7.953 1 97.81 159 VAL B O 1
ATOM 2792 N N . ALA B 1 160 ? -4.59 -20.406 -5.777 1 96.81 160 ALA B N 1
ATOM 2793 C CA . ALA B 1 160 ? -5.395 -21.609 -5.559 1 96.81 160 ALA B CA 1
ATOM 2794 C C . ALA B 1 160 ? -6.863 -21.344 -5.898 1 96.81 160 ALA B C 1
ATOM 2796 O O . ALA B 1 160 ? -7.508 -22.172 -6.547 1 96.81 160 ALA B O 1
ATOM 2797 N N . ASP B 1 161 ? -7.336 -20.219 -5.5 1 95.38 161 ASP B N 1
ATOM 2798 C CA . ASP B 1 161 ? -8.711 -19.844 -5.832 1 95.38 161 ASP B CA 1
ATOM 2799 C C . ASP B 1 161 ? -8.898 -19.734 -7.344 1 95.38 161 ASP B C 1
ATOM 2801 O O . ASP B 1 161 ? -9.906 -20.203 -7.883 1 95.38 161 ASP B O 1
ATOM 2805 N N . ALA B 1 162 ? -7.938 -19.156 -7.957 1 95.81 162 ALA B N 1
ATOM 2806 C CA . ALA B 1 162 ? -8.016 -18.969 -9.398 1 95.81 162 ALA B CA 1
ATOM 2807 C C . ALA B 1 162 ? -8.008 -20.312 -10.133 1 95.81 162 ALA B C 1
ATOM 2809 O O . ALA B 1 162 ? -8.664 -20.469 -11.156 1 95.81 162 ALA B O 1
ATOM 2810 N N . LEU B 1 163 ? -7.25 -21.203 -9.648 1 96.5 163 LEU B N 1
ATOM 2811 C CA . LEU B 1 163 ? -7.215 -22.547 -10.227 1 96.5 163 LEU B CA 1
ATOM 2812 C C . LEU B 1 163 ? -8.594 -23.203 -10.18 1 96.5 163 LEU B C 1
ATOM 2814 O O . LEU B 1 163 ? -8.984 -23.906 -11.117 1 96.5 163 LEU B O 1
ATOM 2818 N N . LEU B 1 164 ? -9.352 -22.922 -9.164 1 95.38 164 LEU B N 1
ATOM 2819 C CA . LEU B 1 164 ? -10.688 -23.484 -9.008 1 95.38 164 LEU B CA 1
ATOM 2820 C C . LEU B 1 164 ? -11.672 -22.828 -9.969 1 95.38 164 LEU B C 1
ATOM 2822 O O . LEU B 1 164 ? -12.57 -23.484 -10.484 1 95.38 164 LEU B O 1
ATOM 2826 N N . ASP B 1 165 ? -11.461 -21.547 -10.156 1 93.06 165 ASP B N 1
ATOM 2827 C CA . ASP B 1 165 ? -12.367 -20.812 -11.031 1 93.06 165 ASP B CA 1
ATOM 2828 C C . ASP B 1 165 ? -12.297 -21.328 -12.469 1 93.06 165 ASP B C 1
ATOM 2830 O O . ASP B 1 165 ? -13.273 -21.25 -13.211 1 93.06 165 ASP B O 1
ATOM 2834 N N . GLY B 1 166 ? -11.234 -22 -12.812 1 91.38 166 GLY B N 1
ATOM 2835 C CA . GLY B 1 166 ? -11.031 -22.453 -14.18 1 91.38 166 GLY B CA 1
ATOM 2836 C C . GLY B 1 166 ? -11.023 -23.969 -14.305 1 91.38 166 GLY B C 1
ATOM 2837 O O . GLY B 1 166 ? -10.43 -24.516 -15.242 1 91.38 166 GLY B O 1
ATOM 2838 N N . LEU B 1 167 ? -11.781 -24.656 -13.523 1 94.81 167 LEU B N 1
ATOM 2839 C CA . LEU B 1 167 ? -11.75 -26.109 -13.547 1 94.81 167 LEU B CA 1
ATOM 2840 C C . LEU B 1 167 ? -12.539 -26.656 -14.742 1 94.81 167 LEU B C 1
ATOM 2842 O O . LEU B 1 167 ? -13.656 -26.203 -15 1 94.81 167 LEU B O 1
ATOM 2846 N N . VAL B 1 168 ? -11.945 -27.484 -15.398 1 95.06 168 VAL B N 1
ATOM 2847 C CA . VAL B 1 168 ? -12.547 -28.25 -16.484 1 95.06 168 VAL B CA 1
ATOM 2848 C C . VAL B 1 168 ? -12.062 -29.688 -16.438 1 95.06 168 VAL B C 1
ATOM 2850 O O . VAL B 1 168 ? -11.07 -30 -15.766 1 95.06 168 VAL B O 1
ATOM 2853 N N . PRO B 1 169 ? -12.812 -30.594 -17.062 1 96.12 169 PRO B N 1
ATOM 2854 C CA . PRO B 1 169 ? -12.453 -32 -16.984 1 96.12 169 PRO B CA 1
ATOM 2855 C C . PRO B 1 169 ? -11.016 -32.281 -17.422 1 96.12 169 PRO B C 1
ATOM 2857 O O . PRO B 1 169 ? -10.352 -33.156 -16.891 1 96.12 169 PRO B O 1
ATOM 2860 N N . GLU B 1 170 ? -10.461 -31.5 -18.281 1 95.75 170 GLU B N 1
ATOM 2861 C CA . GLU B 1 170 ? -9.141 -31.719 -18.859 1 95.75 170 GLU B CA 1
ATOM 2862 C C . GLU B 1 170 ? -8.039 -31.359 -17.859 1 95.75 170 GLU B C 1
ATOM 2864 O O . GLU B 1 170 ? -6.906 -31.844 -17.984 1 95.75 170 GLU B O 1
ATOM 2869 N N . ASN B 1 171 ? -8.367 -30.531 -16.859 1 96.06 171 ASN B N 1
ATOM 2870 C CA . ASN B 1 171 ? -7.297 -30.062 -15.977 1 96.06 171 ASN B CA 1
ATOM 2871 C C . ASN B 1 171 ? -7.574 -30.422 -14.516 1 96.06 171 ASN B C 1
ATOM 2873 O O . ASN B 1 171 ? -6.738 -30.188 -13.648 1 96.06 171 ASN B O 1
ATOM 2877 N N . VAL B 1 172 ? -8.688 -31 -14.219 1 97.12 172 VAL B N 1
ATOM 2878 C CA . VAL B 1 172 ? -9.148 -31.219 -12.852 1 97.12 172 VAL B CA 1
ATOM 2879 C C . VAL B 1 172 ? -8.195 -32.156 -12.117 1 97.12 172 VAL B C 1
ATOM 2881 O O . VAL B 1 172 ? -7.895 -31.938 -10.938 1 97.12 172 VAL B O 1
ATOM 2884 N N . ARG B 1 173 ? -7.746 -33.156 -12.797 1 96.12 173 ARG B N 1
ATOM 2885 C CA . ARG B 1 173 ? -6.844 -34.125 -12.156 1 96.12 173 ARG B CA 1
ATOM 2886 C C . ARG B 1 173 ? -5.531 -33.438 -11.766 1 96.12 173 ARG B C 1
ATOM 2888 O O . ARG B 1 173 ? -5.074 -33.562 -10.625 1 96.12 173 ARG B O 1
ATOM 2895 N N . GLU B 1 174 ? -4.941 -32.781 -12.648 1 95.88 174 GLU B N 1
ATOM 2896 C CA . GLU B 1 174 ? -3.668 -32.125 -12.43 1 95.88 174 GLU B CA 1
ATOM 2897 C C . GLU B 1 174 ? -3.787 -31.062 -11.336 1 95.88 174 GLU B C 1
ATOM 2899 O O . GLU B 1 174 ? -2.934 -30.969 -10.445 1 95.88 174 GLU B O 1
ATOM 2904 N N . ARG B 1 175 ? -4.793 -30.219 -11.398 1 96.69 175 ARG B N 1
ATOM 2905 C CA . ARG B 1 175 ? -4.992 -29.156 -10.414 1 96.69 175 ARG B CA 1
ATOM 2906 C C . ARG B 1 175 ? -5.297 -29.719 -9.039 1 96.69 175 ARG B C 1
ATOM 2908 O O . ARG B 1 175 ? -4.836 -29.188 -8.023 1 96.69 175 ARG B O 1
ATOM 2915 N N . GLY B 1 176 ? -6.059 -30.781 -9.031 1 96.12 176 GLY B N 1
ATOM 2916 C CA . GLY B 1 176 ? -6.297 -31.469 -7.766 1 96.12 176 GLY B CA 1
ATOM 2917 C C . GLY B 1 176 ? -5.031 -31.984 -7.121 1 96.12 176 GLY B C 1
ATOM 2918 O O . GLY B 1 176 ? -4.828 -31.812 -5.914 1 96.12 176 GLY B O 1
ATOM 2919 N N . GLN B 1 177 ? -4.207 -32.625 -7.91 1 96.06 177 GLN B N 1
ATOM 2920 C CA . GLN B 1 177 ? -2.943 -33.125 -7.398 1 96.06 177 GLN B CA 1
ATOM 2921 C C . GLN B 1 177 ? -2.053 -32 -6.887 1 96.06 177 GLN B C 1
ATOM 2923 O O . GLN B 1 177 ? -1.391 -32.156 -5.855 1 96.06 177 GLN B O 1
ATOM 2928 N N . LEU B 1 178 ? -2.035 -31 -7.582 1 96.75 178 LEU B N 1
ATOM 292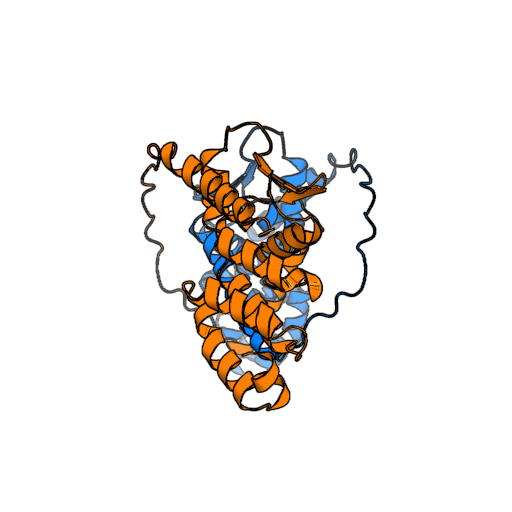9 C CA . LEU B 1 178 ? -1.238 -29.844 -7.203 1 96.75 178 LEU B CA 1
ATOM 2930 C C . LEU B 1 178 ? -1.687 -29.297 -5.852 1 96.75 178 LEU B C 1
ATOM 2932 O O . LEU B 1 178 ? -0.856 -29.031 -4.98 1 96.75 178 LEU B O 1
ATOM 2936 N N . LEU B 1 179 ? -2.982 -29.109 -5.66 1 96.31 179 LEU B N 1
ATOM 2937 C CA . LEU B 1 179 ? -3.531 -28.609 -4.406 1 96.31 179 LEU B CA 1
ATOM 2938 C C . LEU B 1 179 ? -3.229 -29.562 -3.258 1 96.31 179 LEU B C 1
ATOM 2940 O O . LEU B 1 179 ? -2.889 -29.141 -2.154 1 96.31 179 LEU B O 1
ATOM 2944 N N . LYS B 1 180 ? -3.314 -30.828 -3.582 1 94.44 180 LYS B N 1
ATOM 2945 C CA . LYS B 1 180 ? -3.027 -31.844 -2.566 1 94.44 180 LYS B CA 1
ATOM 2946 C C . LYS B 1 180 ? -1.564 -31.781 -2.131 1 94.44 180 LYS B C 1
ATOM 2948 O O . LYS B 1 180 ? -1.263 -31.844 -0.938 1 94.44 180 LYS B O 1
ATOM 2953 N N . ARG B 1 181 ? -0.688 -31.625 -3.098 1 95.62 181 ARG B N 1
ATOM 2954 C CA . ARG B 1 181 ? 0.746 -31.562 -2.836 1 95.62 181 ARG B CA 1
ATOM 2955 C C . ARG B 1 181 ? 1.08 -30.406 -1.902 1 95.62 181 ARG B C 1
ATOM 2957 O O . ARG B 1 181 ? 1.97 -30.516 -1.056 1 95.62 181 ARG B O 1
ATOM 2964 N N . HIS B 1 182 ? 0.32 -29.359 -1.964 1 95.31 182 HIS B N 1
ATOM 2965 C CA . HIS B 1 182 ? 0.617 -28.156 -1.18 1 95.31 182 HIS B CA 1
ATOM 2966 C C . HIS B 1 182 ? -0.415 -27.953 -0.076 1 95.31 182 HIS B C 1
ATOM 2968 O O . HIS B 1 182 ? -0.568 -26.844 0.438 1 95.31 182 HIS B O 1
ATOM 2974 N N . GLY B 1 183 ? -1.105 -29.031 0.253 1 92.25 183 GLY B N 1
ATOM 2975 C CA . GLY B 1 183 ? -2.158 -28.969 1.253 1 92.25 183 GLY B CA 1
ATOM 2976 C C . GLY B 1 183 ? -1.64 -28.672 2.648 1 92.25 183 GLY B C 1
ATOM 2977 O O . GLY B 1 183 ? -2.422 -28.391 3.561 1 92.25 183 GLY B O 1
ATOM 2978 N N . GLY B 1 184 ? -0.323 -28.719 2.787 1 91.56 184 GLY B N 1
ATOM 2979 C CA . GLY B 1 184 ? 0.277 -28.375 4.07 1 91.56 184 GLY B CA 1
ATOM 2980 C C . GLY B 1 184 ? 0.323 -26.891 4.332 1 91.56 184 GLY B C 1
ATOM 2981 O O . GLY B 1 184 ? 0.49 -26.469 5.477 1 91.56 184 GLY B O 1
ATOM 2982 N N . HIS B 1 185 ? 0.177 -26.156 3.332 1 92.94 185 HIS B N 1
ATOM 2983 C CA . HIS B 1 185 ? 0.118 -24.703 3.477 1 92.94 185 HIS B CA 1
ATOM 2984 C C . HIS B 1 185 ? -1.307 -24.234 3.748 1 92.94 185 HIS B C 1
ATOM 2986 O O . HIS B 1 185 ? -2.219 -24.516 2.971 1 92.94 185 HIS B O 1
ATOM 2992 N N . LEU B 1 186 ? -1.483 -23.438 4.699 1 92.94 186 LEU B N 1
ATOM 2993 C CA . LEU B 1 186 ? -2.803 -23.078 5.207 1 92.94 186 LEU B CA 1
ATOM 2994 C C . LEU B 1 186 ? -3.641 -22.422 4.117 1 92.94 186 LEU B C 1
ATOM 2996 O O . LEU B 1 186 ? -4.828 -22.719 3.975 1 92.94 186 LEU B O 1
ATOM 3000 N N . ALA B 1 187 ? -3.045 -21.531 3.375 1 92 187 ALA B N 1
ATOM 3001 C CA . ALA B 1 187 ? -3.775 -20.797 2.35 1 92 187 ALA B CA 1
ATOM 3002 C C . ALA B 1 187 ? -4.305 -21.734 1.27 1 92 187 ALA B C 1
ATOM 3004 O O . ALA B 1 187 ? -5.383 -21.516 0.715 1 92 187 ALA B O 1
ATOM 3005 N N . VAL B 1 188 ? -3.6 -22.75 0.966 1 94.19 188 VAL B N 1
ATOM 3006 C CA . VAL B 1 188 ? -4.008 -23.719 -0.036 1 94.19 188 VAL B CA 1
ATOM 3007 C C . VAL B 1 188 ? -5.012 -24.703 0.574 1 94.19 188 VAL B C 1
ATOM 3009 O O . VAL B 1 188 ? -6.012 -25.047 -0.06 1 94.19 188 VAL B O 1
ATOM 3012 N N . GLN B 1 189 ? -4.723 -25.016 1.779 1 94.44 189 GLN B N 1
ATOM 3013 C CA . GLN B 1 189 ? -5.594 -25.938 2.506 1 94.44 189 GLN B CA 1
ATOM 3014 C C . GLN B 1 189 ? -7.023 -25.406 2.576 1 94.44 189 GLN B C 1
ATOM 3016 O O . GLN B 1 189 ? -7.98 -26.172 2.494 1 94.44 189 GLN B O 1
ATOM 3021 N N . ALA B 1 190 ? -7.125 -24.172 2.711 1 93.62 190 ALA B N 1
ATOM 3022 C CA . ALA B 1 190 ? -8.422 -23.531 2.875 1 93.62 190 ALA B CA 1
ATOM 3023 C C . ALA B 1 190 ? -9.273 -23.672 1.619 1 93.62 190 ALA B C 1
ATOM 3025 O O . ALA B 1 190 ? -10.508 -23.562 1.679 1 93.62 190 ALA B O 1
ATOM 3026 N N . VAL B 1 191 ? -8.672 -23.953 0.56 1 94.88 191 VAL B N 1
ATOM 3027 C CA . VAL B 1 191 ? -9.398 -23.984 -0.706 1 94.88 191 VAL B CA 1
ATOM 3028 C C . VAL B 1 191 ? -9.82 -25.406 -1.022 1 94.88 191 VAL B C 1
ATOM 3030 O O . VAL B 1 191 ? -10.688 -25.641 -1.87 1 94.88 191 VAL B O 1
ATOM 3033 N N . TRP B 1 192 ? -9.312 -26.375 -0.353 1 93.5 192 TRP B N 1
ATOM 3034 C CA . TRP B 1 192 ? -9.469 -27.797 -0.665 1 93.5 192 TRP B CA 1
ATOM 3035 C C . TRP B 1 192 ? -10.93 -28.219 -0.532 1 93.5 192 TRP B C 1
ATOM 3037 O O . TRP B 1 192 ? -11.461 -28.906 -1.408 1 93.5 192 TRP B O 1
ATOM 3047 N N . PRO B 1 193 ? -11.609 -27.797 0.511 1 94.94 193 PRO B N 1
ATOM 3048 C CA . PRO B 1 193 ? -13.023 -28.188 0.607 1 94.94 193 PRO B CA 1
ATOM 3049 C C . PRO B 1 193 ? -13.844 -27.688 -0.577 1 94.94 193 PRO B C 1
ATOM 3051 O O . PRO B 1 193 ? -14.727 -28.406 -1.064 1 94.94 193 PRO B O 1
ATOM 3054 N N . ARG B 1 194 ? -13.555 -26.531 -0.966 1 95.44 194 ARG B N 1
ATOM 3055 C CA . ARG B 1 194 ? -14.273 -25.984 -2.115 1 95.44 194 ARG B CA 1
ATOM 3056 C C . ARG B 1 194 ? -13.977 -26.797 -3.375 1 95.44 194 ARG B C 1
ATOM 3058 O O . ARG B 1 194 ? -14.859 -27 -4.207 1 95.44 194 ARG B O 1
ATOM 3065 N N . PHE B 1 195 ? -12.781 -27.219 -3.568 1 96.19 195 PHE B N 1
ATOM 3066 C CA . PHE B 1 195 ? -12.414 -28.078 -4.691 1 96.19 195 PHE B CA 1
ATOM 3067 C C . PHE B 1 195 ? -13.25 -29.344 -4.691 1 96.19 195 PHE B C 1
ATOM 3069 O O . PHE B 1 195 ? -13.844 -29.703 -5.711 1 96.19 195 PHE B O 1
ATOM 3076 N N . LEU B 1 196 ? -13.32 -29.953 -3.516 1 95.06 196 LEU B N 1
ATOM 3077 C CA . LEU B 1 196 ? -14.078 -31.188 -3.385 1 95.06 196 LEU B CA 1
ATOM 3078 C C . LEU B 1 196 ? -15.555 -30.953 -3.682 1 95.06 196 LEU B C 1
ATOM 3080 O O . LEU B 1 196 ? -16.188 -31.781 -4.348 1 95.06 196 LEU B O 1
ATOM 3084 N N . ASP B 1 197 ? -16.016 -29.859 -3.229 1 96 197 ASP B N 1
ATOM 3085 C CA . ASP B 1 197 ? -17.422 -29.531 -3.469 1 96 197 ASP B CA 1
ATOM 3086 C C . ASP B 1 197 ? -17.703 -29.359 -4.961 1 96 197 ASP B C 1
ATOM 3088 O O . ASP B 1 197 ? -18.703 -29.859 -5.469 1 96 197 ASP B O 1
ATOM 3092 N N . LEU B 1 198 ? -16.812 -28.734 -5.613 1 95.69 198 LEU B N 1
ATOM 3093 C CA . LEU B 1 198 ? -16.984 -28.484 -7.043 1 95.69 198 LEU B CA 1
ATOM 3094 C C . LEU B 1 198 ? -16.922 -29.781 -7.836 1 95.69 198 LEU B C 1
ATOM 3096 O O . LEU B 1 198 ? -17.734 -29.984 -8.742 1 95.69 198 LEU B O 1
ATOM 3100 N N . VAL B 1 199 ? -16.094 -30.641 -7.496 1 95.25 199 VAL B N 1
ATOM 3101 C CA . VAL B 1 199 ? -15.93 -31.922 -8.188 1 95.25 199 VAL B CA 1
ATOM 3102 C C . VAL B 1 199 ? -17.125 -32.812 -7.906 1 95.25 199 VAL B C 1
ATOM 3104 O O . VAL B 1 199 ? -17.641 -33.5 -8.812 1 95.25 199 VAL B O 1
ATOM 3107 N N . ALA B 1 200 ? -17.609 -32.75 -6.727 1 94.81 200 ALA B N 1
ATOM 3108 C CA . ALA B 1 200 ? -18.734 -33.594 -6.324 1 94.81 200 ALA B CA 1
ATOM 3109 C C . ALA B 1 200 ? -20.031 -33.125 -6.996 1 94.81 200 ALA B C 1
ATOM 3111 O O . ALA B 1 200 ? -20.922 -33.938 -7.262 1 94.81 200 ALA B O 1
ATOM 3112 N N . ALA B 1 201 ? -20.109 -31.875 -7.207 1 94.75 201 ALA B N 1
ATOM 3113 C CA . ALA B 1 201 ? -21.328 -31.297 -7.738 1 94.75 201 ALA B CA 1
ATOM 3114 C C . ALA B 1 201 ? -21.453 -31.547 -9.234 1 94.75 201 ALA B C 1
ATOM 3116 O O . ALA B 1 201 ? -22.531 -31.391 -9.812 1 94.75 201 ALA B O 1
ATOM 3117 N N . ASP B 1 202 ? -20.391 -31.938 -9.906 1 94.81 202 ASP B N 1
ATOM 3118 C CA . ASP B 1 202 ? -20.375 -32.125 -11.359 1 94.81 202 ASP B CA 1
ATOM 3119 C C . ASP B 1 202 ? -19.875 -33.531 -11.727 1 94.81 202 ASP B C 1
ATOM 3121 O O . ASP B 1 202 ? -18.688 -33.812 -11.602 1 94.81 202 ASP B O 1
ATOM 3125 N N . ARG B 1 203 ? -20.781 -34.312 -12.359 1 93.5 203 ARG B N 1
ATOM 3126 C CA . ARG B 1 203 ? -20.469 -35.719 -12.648 1 93.5 203 ARG B CA 1
ATOM 3127 C C . ARG B 1 203 ? -19.312 -35.812 -13.641 1 93.5 203 ARG B C 1
ATOM 3129 O O . ARG B 1 203 ? -18.516 -36.75 -13.562 1 93.5 203 ARG B O 1
ATOM 3136 N N . VAL B 1 204 ? -19.234 -34.938 -14.547 1 95.5 204 VAL B N 1
ATOM 3137 C CA . VAL B 1 204 ? -18.188 -34.969 -15.562 1 95.5 204 VAL B CA 1
ATOM 3138 C C . VAL B 1 204 ? -16.828 -34.656 -14.914 1 95.5 204 VAL B C 1
ATOM 3140 O O . VAL B 1 204 ? -15.844 -35.375 -15.18 1 95.5 204 VAL B O 1
ATOM 3143 N N . LEU B 1 205 ? -16.844 -33.688 -14.039 1 94.56 205 LEU B N 1
ATOM 3144 C CA . LEU B 1 205 ? -15.625 -33.344 -13.297 1 94.56 205 LEU B CA 1
ATOM 3145 C C . LEU B 1 205 ? -15.211 -34.5 -12.383 1 94.56 205 LEU B C 1
ATOM 3147 O O . LEU B 1 205 ? -14.031 -34.812 -12.281 1 94.56 205 LEU B O 1
ATOM 3151 N N . LEU B 1 206 ? -16.188 -35.062 -11.758 1 94.19 206 LEU B N 1
ATOM 3152 C CA . LEU B 1 206 ? -15.945 -36.156 -10.812 1 94.19 206 LEU B CA 1
ATOM 3153 C C . LEU B 1 206 ? -15.305 -37.344 -11.516 1 94.19 206 LEU B C 1
ATOM 3155 O O . LEU B 1 206 ? -14.344 -37.906 -11.008 1 94.19 206 LEU B O 1
ATOM 3159 N N . ALA B 1 207 ? -15.75 -37.656 -12.68 1 94.94 207 ALA B N 1
ATOM 3160 C CA . ALA B 1 207 ? -15.234 -38.781 -13.445 1 94.94 207 ALA B CA 1
ATOM 3161 C C . ALA B 1 207 ? -13.805 -38.5 -13.914 1 94.94 207 ALA B C 1
ATOM 3163 O O . ALA B 1 207 ? -12.992 -39.438 -13.984 1 94.94 207 ALA B O 1
ATOM 3164 N N . ALA B 1 208 ? -13.578 -37.312 -14.195 1 94.5 208 ALA B N 1
ATOM 3165 C CA . ALA B 1 208 ? -12.281 -36.906 -14.742 1 94.5 208 ALA B CA 1
ATOM 3166 C C . ALA B 1 208 ? -11.234 -36.781 -13.633 1 94.5 208 ALA B C 1
ATOM 3168 O O . ALA B 1 208 ? -10.039 -36.938 -13.883 1 94.5 208 ALA B O 1
ATOM 3169 N N . ALA B 1 209 ? -11.703 -36.5 -12.438 1 88.88 209 ALA B N 1
ATOM 3170 C CA . ALA B 1 209 ? -10.812 -36.25 -11.312 1 88.88 209 ALA B CA 1
ATOM 3171 C C . ALA B 1 209 ? -10.195 -37.531 -10.773 1 88.88 209 ALA B C 1
ATOM 3173 O O . ALA B 1 209 ? -9.078 -37.531 -10.25 1 88.88 209 ALA B O 1
ATOM 3174 N N . PHE B 1 210 ? -10.938 -38.594 -10.703 1 79.56 210 PHE B N 1
ATOM 3175 C CA . PHE B 1 210 ? -10.523 -39.875 -10.133 1 79.56 210 PHE B CA 1
ATOM 3176 C C . PHE B 1 210 ? -10.617 -41 -11.172 1 79.56 210 PHE B C 1
ATOM 3178 O O . PHE B 1 210 ? -9.844 -41.969 -11.133 1 79.56 210 PHE B O 1
#

Sequence (420 aa):
MSLPALTVAIARAHAAAVRRECEATQRNSSRASFPAPRVYVDEPASKKRKKQASLLEERAQHLWEKREFTDATVTCEGSSFPVHRAVLASASPVLQRAFACGMSEAASAKYAIRDSNPVNAEALLRFCYTGSLSCPAEGLPQLLELAVLYEVAALSGAVADALLDGLVPENVRERGQLLKRHGGHLAVQAVWPRFLDLVAADRVLLAAAFMSLPALTVAIARAHAAAVRRECEATQRNSSRASFPAPRVYVDEPASKKRKKQASLLEERAQHLWEKREFTDATVTCEGSSFPVHRAVLASASPVLQRAFACGMSEAASAKYAIRDSNPVNAEALLRFCYTGSLSCPAEGLPQLLELAVLYEVAALSGAVADALLDGLVPENVRERGQLLKRHGGHLAVQAVWPRFLDLVAADRVLLAAAF

Radius of gyration: 25.39 Å; Cα contacts (8 Å, |Δi|>4): 508; chains: 2; bounding box: 55×86×49 Å